Protein AF-T0JZ90-F1 (afdb_monomer)

Solvent-accessible surface area (backbone atoms only — not comparable to full-atom values): 22185 Å² total; per-residue (Å²): 136,89,81,84,86,80,85,80,87,80,92,74,92,71,96,73,75,69,65,62,60,56,54,49,54,54,51,53,45,50,52,33,56,54,50,60,62,50,67,79,92,58,52,64,70,54,51,38,52,45,37,52,52,39,37,52,46,52,27,52,40,77,49,38,74,70,43,61,79,41,43,70,59,51,50,54,36,32,53,48,27,52,78,66,37,88,42,72,65,34,26,37,38,25,30,53,32,47,34,33,46,29,61,55,43,61,44,74,76,45,22,86,79,45,45,68,60,32,54,48,42,29,44,69,48,92,47,60,70,44,22,25,34,21,47,46,28,43,47,41,32,32,76,24,14,42,38,50,73,66,52,43,52,53,49,44,52,54,32,38,51,28,50,64,44,43,16,41,78,34,76,35,62,82,34,47,64,36,32,26,36,32,42,53,34,38,43,33,52,55,55,73,54,93,82,49,68,71,59,47,72,70,32,50,65,42,35,60,57,32,54,72,48,92,39,64,64,30,21,48,33,21,47,48,43,52,45,31,51,60,45,53,38,48,54,45,24,71,75,71,71,52,78,65,84,78,92,67,60,63,69,57,54,42,52,50,53,54,56,71,38,41,90,79,56,92,82,64,53,77,66,51,43,51,48,44,41,56,54,45,49,28,41,40,47,13,65,76,67,78,48,26,41,39,47,33,80,62,50,49,62,63,75,35,94,89,76,70,43,80,78,74,64,97,82,74,81,60,100,74,79,78,60,51,52,46,64,40,64,65,35,68,48,75,40,82,62,38,33,35,46,36,60,37,43,50,57,43,32,40,52,50,51,44,38,72,60,27,46,94,14,37,45,50,29,49,77,67,29,66,60,44,36,54,62,60,52,94,54,54,74,45,75,59,77,82,70,83,68,75,63,85,77,70,78,73,76,83,78,129

Foldseek 3Di:
DDDDDDDDDDDDDDPPPPPPVVVVLLVVLLVLLVVLLDPPPDDLVRLLVSLVSNLQSLLAALNLVSCVVCVVSLLVSLLCCCQPNPDPSSNLSSLLSLLSSLLSYFAQACLVVRQVSLVCQLQPPPDLSNNLSSLLSNLSCCVRHNNDPVSLLVSLLVLLVCLQQCNVNRPQHVPPSNNLSSLLSNLQSVLVDDDCLVSLQSRLVSLLVQCPPPDLSSNLSSLLSVLQSLLVQVVCCVVPVDGRCNVDDLVVSLVSLVVSLDPPPPRDDPVSSVVSCVSSVQSSVCSVPVKAGQFWQQFDQCDDPVPDRDPDPPPDDDVPSSPGDTPGQDDWDDLDQKIWTDIHSSLVSLVVSSCVSNPPNLSNCCVPRPSNVVSNPPTDIDGNPPPPPPPVPPVPPPDD

Secondary structure (DSSP, 8-state):
--------------TTTTHHHHHHHHHHHHHHHHHHH--TT--HHHHHHHHHHHHHHHHHS--HHHHHTTHHHHHHHHHHHHHH-SSHHHHHHHHHHHHHHHHHS--SSSHHHHHHHHHHHHHH-S-HHHHHHHHHHHHHHHHHTT--HHHHHHHHHHHHHHHHTTTGGGT-TT-HHHHHHHHHHHHHHHTTSS--HHHHHHHHHHHHHHTT-S-HHHHHHHHHHHHHHHHHHHHHHHHHS-----SS-HHHHHHHHHHHT-TT-TT--HHHHHHHHHHHHHHHHHHHHT--TTEEEEEEES--TTTT-----TT---TT---EEEEEE--EEEETTEEEE--SHHHHHHHHHHHHHHGGGHHHHHHH-HHHHHHTTT--EEE--------TTSTTSS--

pLDDT: mean 84.97, std 20.46, range [26.47, 98.88]

Structure (mmCIF, N/CA/C/O backbone):
data_AF-T0JZ90-F1
#
_entry.id   AF-T0JZ90-F1
#
loop_
_atom_site.group_PDB
_atom_site.id
_atom_site.type_symbol
_atom_site.label_atom_id
_atom_site.label_alt_id
_atom_site.label_comp_id
_atom_site.label_asym_id
_atom_site.label_entity_id
_atom_site.label_seq_id
_atom_site.pdbx_PDB_ins_code
_atom_site.Cartn_x
_atom_site.Cartn_y
_atom_site.Cartn_z
_atom_site.occupancy
_atom_site.B_iso_or_equiv
_atom_site.auth_seq_id
_atom_site.auth_comp_id
_atom_site.auth_asym_id
_atom_site.auth_atom_id
_atom_site.pdbx_PDB_model_num
ATOM 1 N N . MET A 1 1 ? 6.386 -34.462 6.188 1.00 33.56 1 MET A N 1
ATOM 2 C CA . MET A 1 1 ? 5.376 -35.375 6.754 1.00 33.56 1 MET A CA 1
ATOM 3 C C . MET A 1 1 ? 4.045 -35.011 6.135 1.00 33.56 1 MET A C 1
ATOM 5 O O . MET A 1 1 ? 3.704 -33.839 6.094 1.00 33.56 1 MET A O 1
ATOM 9 N N . THR A 1 2 ? 3.396 -35.997 5.536 1.00 34.88 2 THR A N 1
ATOM 10 C CA . THR A 1 2 ? 2.145 -35.906 4.780 1.00 34.88 2 THR A CA 1
ATOM 11 C C . THR A 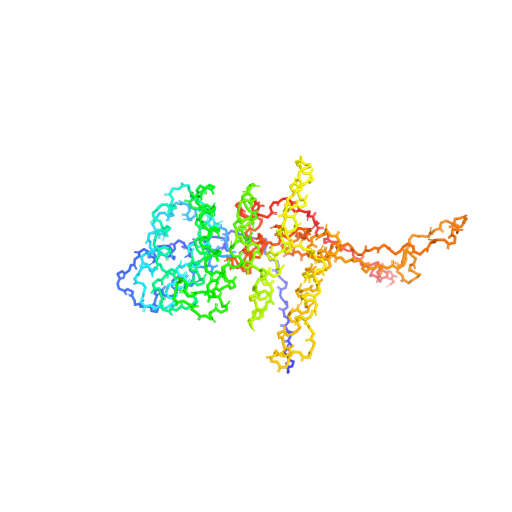1 2 ? 0.960 -35.743 5.726 1.00 34.88 2 THR A C 1
ATOM 13 O O . THR A 1 2 ? 0.783 -36.586 6.602 1.00 34.88 2 THR A O 1
ATOM 16 N N . MET A 1 3 ? 0.140 -34.711 5.535 1.00 28.64 3 MET A N 1
ATOM 17 C CA . MET A 1 3 ? -1.182 -34.617 6.159 1.00 28.64 3 MET A CA 1
ATOM 18 C C . MET A 1 3 ? -2.236 -34.738 5.064 1.00 28.64 3 MET A C 1
ATOM 20 O O . MET A 1 3 ? -2.337 -33.891 4.178 1.00 28.64 3 MET A O 1
ATOM 24 N N . SER A 1 4 ? -2.945 -35.863 5.118 1.00 26.47 4 SER A N 1
ATOM 25 C CA . SER A 1 4 ? -4.076 -36.221 4.273 1.00 26.47 4 SER A CA 1
ATOM 26 C C . SER A 1 4 ? -5.265 -35.305 4.522 1.00 26.47 4 SER A C 1
ATOM 28 O O . SER A 1 4 ? -5.648 -35.057 5.664 1.00 26.47 4 SER A O 1
ATOM 30 N N . THR A 1 5 ? -5.901 -34.897 3.434 1.00 33.22 5 THR A N 1
ATOM 31 C CA . THR A 1 5 ? -7.254 -34.357 3.402 1.00 33.22 5 THR A CA 1
ATOM 32 C C . THR A 1 5 ? -8.247 -35.520 3.366 1.00 33.22 5 THR A C 1
ATOM 34 O O . THR A 1 5 ? -8.276 -36.297 2.414 1.00 33.22 5 THR A O 1
ATOM 37 N N . LEU A 1 6 ? -9.073 -35.654 4.403 1.00 29.42 6 LEU A N 1
ATOM 38 C CA . LEU A 1 6 ? -10.295 -36.453 4.334 1.00 29.42 6 LEU A CA 1
ATOM 39 C C . LEU A 1 6 ? -11.480 -35.494 4.273 1.00 29.42 6 LEU A C 1
ATOM 41 O O . LEU A 1 6 ? -11.918 -34.938 5.274 1.00 29.42 6 LEU A O 1
ATOM 45 N N . SER A 1 7 ? -11.936 -35.297 3.039 1.00 30.53 7 SER A N 1
ATOM 46 C CA . SER A 1 7 ? -13.277 -34.840 2.700 1.00 30.53 7 SER A CA 1
ATOM 47 C C . SER A 1 7 ? -14.259 -35.942 3.085 1.00 30.53 7 SER A C 1
ATOM 49 O O . SER A 1 7 ? -14.097 -37.085 2.654 1.00 30.53 7 SER A O 1
ATOM 51 N N . ASN A 1 8 ? -15.265 -35.600 3.885 1.00 28.91 8 ASN A N 1
ATOM 52 C CA . ASN A 1 8 ? -16.464 -36.409 4.018 1.00 28.91 8 ASN A CA 1
ATOM 53 C C . ASN A 1 8 ? -17.641 -35.520 3.625 1.00 28.91 8 ASN A C 1
ATOM 55 O O . ASN A 1 8 ? -17.954 -34.548 4.310 1.00 28.91 8 ASN A O 1
ATOM 59 N N . GLY A 1 9 ? -18.223 -35.829 2.470 1.00 32.47 9 GLY A N 1
ATOM 60 C CA . GLY A 1 9 ? -19.414 -35.170 1.972 1.00 32.47 9 GLY A CA 1
ATOM 61 C C . GLY A 1 9 ? -20.649 -35.593 2.756 1.00 32.47 9 GLY A C 1
ATOM 62 O O . GLY A 1 9 ? -20.833 -36.768 3.072 1.00 32.47 9 GLY A O 1
ATOM 63 N N . THR A 1 10 ? -21.523 -34.625 2.988 1.00 30.30 10 THR A N 1
ATOM 64 C CA . THR A 1 10 ? -22.957 -34.851 3.133 1.00 30.30 10 THR A CA 1
ATOM 65 C C . THR A 1 10 ? -23.645 -33.891 2.183 1.00 30.30 10 THR A C 1
ATOM 67 O O . THR A 1 10 ? -23.792 -32.707 2.470 1.00 30.30 10 THR A O 1
ATOM 70 N N . ASP A 1 11 ? -23.986 -34.435 1.020 1.00 36.59 11 ASP A N 1
ATOM 71 C CA . ASP A 1 11 ? -25.006 -33.917 0.124 1.00 36.59 11 ASP A CA 1
ATOM 72 C C . ASP A 1 11 ? -26.363 -34.160 0.797 1.00 36.59 11 ASP A C 1
ATOM 74 O O . ASP A 1 11 ? -26.740 -35.298 1.090 1.00 36.59 11 ASP A O 1
ATOM 78 N N . SER A 1 12 ? -27.048 -33.083 1.157 1.00 34.62 12 SER A N 1
ATOM 79 C CA . SER A 1 12 ? -28.444 -33.069 1.585 1.00 34.62 12 SER A CA 1
ATOM 80 C C . SER A 1 12 ? -28.943 -31.659 1.310 1.00 34.62 12 SER A C 1
ATOM 82 O O . SER A 1 12 ? -28.507 -30.713 1.961 1.00 34.62 12 SER A O 1
ATOM 84 N N . GLY A 1 13 ? -29.768 -31.528 0.273 1.00 37.56 13 GLY A N 1
ATOM 85 C CA . GLY A 1 13 ? -30.272 -30.249 -0.204 1.00 37.56 13 GLY A CA 1
ATOM 86 C C . GLY A 1 13 ? -30.970 -29.432 0.879 1.00 37.56 13 GLY A C 1
ATOM 87 O O . GLY A 1 13 ? -31.686 -29.978 1.716 1.00 37.56 13 GLY A O 1
ATOM 88 N N . ASP A 1 14 ? -30.784 -28.118 0.806 1.00 35.12 14 ASP A N 1
ATOM 89 C CA . ASP A 1 14 ? -31.660 -27.151 1.453 1.00 35.12 14 ASP A CA 1
ATOM 90 C C . ASP A 1 14 ? -31.701 -25.870 0.609 1.00 35.12 14 ASP A C 1
ATOM 92 O O . ASP A 1 14 ? -30.795 -25.032 0.626 1.00 35.12 14 ASP A O 1
ATOM 96 N N . GLU A 1 15 ? -32.754 -25.754 -0.197 1.00 40.94 15 GLU A N 1
ATOM 97 C CA . GLU A 1 15 ? -33.203 -24.484 -0.753 1.00 40.94 15 GLU A CA 1
ATOM 98 C C . GLU A 1 15 ? -33.718 -23.626 0.420 1.00 40.94 15 GLU A C 1
ATOM 100 O O . GLU A 1 15 ? -34.866 -23.765 0.832 1.00 40.94 15 GLU A O 1
ATOM 105 N N . GLY A 1 16 ? -32.877 -22.754 0.996 1.00 35.84 16 GLY A N 1
ATOM 106 C CA . GLY A 1 16 ? -33.337 -21.867 2.080 1.00 35.84 16 GLY A CA 1
ATOM 107 C C . GLY A 1 16 ? -32.303 -21.061 2.880 1.00 35.84 16 GLY A C 1
ATOM 108 O O . GLY A 1 16 ? -32.687 -20.118 3.569 1.00 35.84 16 GLY A O 1
ATOM 109 N N . ILE A 1 17 ? -30.999 -21.348 2.790 1.00 42.09 17 ILE A N 1
ATOM 110 C CA . ILE A 1 17 ? -29.974 -20.791 3.707 1.00 42.09 17 ILE A CA 1
ATOM 111 C C . ILE A 1 17 ? -29.169 -19.629 3.087 1.00 42.09 17 ILE A C 1
ATOM 113 O O . ILE A 1 17 ? -27.959 -19.541 3.244 1.00 42.09 17 ILE A O 1
ATOM 117 N N . GLY A 1 18 ? -29.812 -18.729 2.344 1.00 35.94 18 GLY A N 1
ATOM 118 C CA . GLY A 1 18 ? -29.162 -17.477 1.911 1.00 35.94 18 GLY A CA 1
ATOM 119 C C . GLY A 1 18 ? -29.293 -16.363 2.955 1.00 35.94 18 GLY A C 1
ATOM 120 O O . GLY A 1 18 ? -28.351 -15.640 3.244 1.00 35.94 18 GLY A O 1
ATOM 121 N N . GLY A 1 19 ? -30.468 -16.250 3.584 1.00 39.69 19 GLY A N 1
ATOM 122 C CA . GLY A 1 19 ? -30.781 -15.125 4.476 1.00 39.69 19 GLY A CA 1
ATOM 123 C C . GLY A 1 19 ? -30.316 -15.277 5.929 1.00 39.69 19 GLY A C 1
ATOM 124 O O . GLY A 1 19 ? -30.208 -14.279 6.637 1.00 39.69 19 GLY A O 1
ATOM 125 N N . ALA A 1 20 ? -30.049 -16.499 6.401 1.00 42.78 20 ALA A N 1
ATOM 126 C CA . ALA A 1 20 ? -29.734 -16.754 7.811 1.00 42.78 20 ALA A CA 1
ATOM 127 C C . ALA A 1 20 ? -28.257 -16.489 8.160 1.00 42.78 20 ALA A C 1
ATOM 129 O O . ALA A 1 20 ? -27.966 -15.961 9.234 1.00 42.78 20 ALA A O 1
ATOM 130 N N . SER A 1 21 ? -27.326 -16.815 7.256 1.00 56.28 21 SER A N 1
ATOM 131 C CA . SER A 1 21 ? -25.896 -16.520 7.430 1.00 56.28 21 SER A CA 1
ATOM 132 C C . SER A 1 21 ? -25.600 -15.030 7.279 1.00 56.28 21 SER A C 1
ATOM 134 O O . SER A 1 21 ? -24.808 -14.493 8.053 1.00 56.28 21 SER A O 1
ATOM 136 N N . ASP A 1 22 ? -26.285 -14.354 6.351 1.00 55.69 22 ASP A N 1
ATOM 137 C CA . ASP A 1 22 ? -26.110 -12.919 6.107 1.00 55.69 22 ASP A CA 1
ATOM 138 C C . ASP A 1 22 ? -26.614 -12.052 7.258 1.00 55.69 22 ASP A C 1
ATOM 140 O O . ASP A 1 22 ? -25.949 -11.101 7.672 1.00 55.69 22 ASP A O 1
ATOM 144 N N . ALA A 1 23 ? -27.753 -12.423 7.848 1.00 61.56 23 ALA A N 1
ATOM 145 C CA . ALA A 1 23 ? -28.228 -11.789 9.071 1.00 61.56 23 ALA A CA 1
ATOM 146 C C . ALA A 1 23 ? -27.253 -12.010 10.244 1.00 61.56 23 ALA A C 1
ATOM 148 O O . ALA A 1 23 ? -27.091 -11.126 11.082 1.00 61.56 23 ALA A O 1
ATOM 149 N N . SER A 1 24 ? -26.565 -13.158 10.294 1.00 86.50 24 SER A N 1
ATOM 150 C CA . SER A 1 24 ? -25.684 -13.505 11.412 1.00 86.50 24 SER A CA 1
ATOM 151 C C . SER A 1 24 ? -24.396 -12.681 11.442 1.00 86.50 24 SER A C 1
ATOM 153 O O . SER A 1 24 ? -24.039 -12.180 12.508 1.00 86.50 24 SER A O 1
ATOM 155 N N . TRP A 1 25 ? -23.672 -12.535 10.325 1.00 93.88 25 TRP A N 1
ATOM 156 C CA . TRP A 1 25 ? -22.411 -11.776 10.336 1.00 93.88 25 TRP A CA 1
ATOM 157 C C . TRP A 1 25 ? -22.660 -10.272 10.477 1.00 93.88 25 TRP A C 1
ATOM 159 O O . TRP A 1 25 ? -21.897 -9.591 11.160 1.00 93.88 25 TRP A O 1
ATOM 169 N N . ALA A 1 26 ? -23.750 -9.761 9.896 1.00 93.81 26 ALA A N 1
ATOM 170 C CA . ALA A 1 26 ? -24.110 -8.350 9.975 1.00 93.81 26 ALA A CA 1
ATOM 171 C C . ALA A 1 26 ? -24.439 -7.926 11.414 1.00 93.81 26 ALA A C 1
ATOM 173 O O . ALA A 1 26 ? -23.988 -6.872 11.864 1.00 93.81 26 ALA A O 1
ATOM 174 N N . THR A 1 27 ? -25.177 -8.759 12.159 1.00 94.94 27 THR A N 1
ATOM 175 C CA . THR A 1 27 ? -25.420 -8.531 13.591 1.00 94.94 27 THR A CA 1
ATOM 176 C C . THR A 1 27 ? -24.121 -8.598 14.391 1.00 94.94 27 THR A C 1
ATOM 178 O O . THR A 1 27 ? -23.857 -7.694 15.177 1.00 94.94 27 THR A O 1
ATOM 181 N N . LEU A 1 28 ? -23.263 -9.594 14.139 1.00 95.62 28 LEU A N 1
ATOM 182 C CA . LEU A 1 28 ? -21.964 -9.693 14.815 1.00 95.62 28 LEU A CA 1
ATOM 183 C C . LEU A 1 28 ? -21.071 -8.475 14.547 1.00 95.62 28 LEU A C 1
ATOM 185 O O . LEU A 1 28 ? -20.406 -7.997 15.465 1.00 95.62 28 LEU A O 1
ATOM 189 N N . LEU A 1 29 ? -21.064 -7.956 13.316 1.00 96.56 29 LEU A N 1
ATOM 190 C CA . LEU A 1 29 ? -20.332 -6.742 12.960 1.00 96.56 29 LEU A CA 1
ATOM 191 C C . LEU A 1 29 ? -20.866 -5.541 13.740 1.00 96.56 29 LEU A C 1
ATOM 193 O O . LEU A 1 29 ? -20.075 -4.798 14.317 1.00 96.56 29 LEU A O 1
ATOM 197 N N . GLN A 1 30 ? -22.188 -5.387 13.825 1.00 95.75 30 GLN A N 1
ATOM 198 C CA . GLN A 1 30 ? -22.795 -4.320 14.616 1.00 95.75 30 GLN A CA 1
ATOM 199 C C . GLN A 1 30 ? -2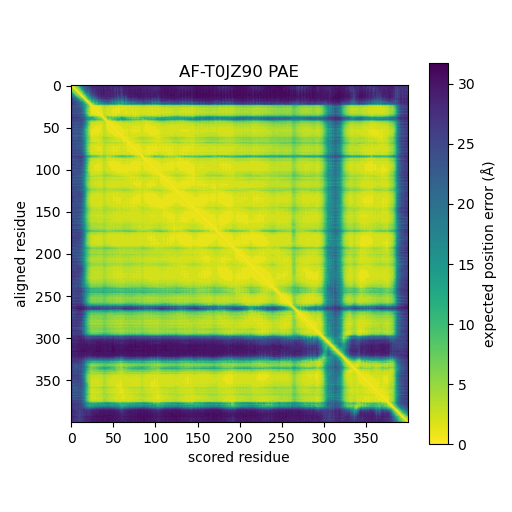2.430 -4.433 16.103 1.00 95.75 30 GLN A C 1
ATOM 201 O O . GLN A 1 30 ? -22.079 -3.427 16.721 1.00 95.75 30 GLN A O 1
ATOM 206 N N . ASP A 1 31 ? -22.431 -5.645 16.663 1.00 95.25 31 ASP A N 1
ATOM 207 C CA . ASP A 1 31 ? -21.995 -5.888 18.041 1.00 95.25 31 ASP A CA 1
ATOM 208 C C . ASP A 1 31 ? -20.522 -5.499 18.235 1.00 95.25 31 ASP A C 1
ATOM 210 O O . ASP A 1 31 ? -20.171 -4.864 19.231 1.00 95.25 31 ASP A O 1
ATOM 214 N N . ARG A 1 32 ? -19.644 -5.828 17.272 1.00 96.38 32 ARG A N 1
ATOM 215 C CA . ARG A 1 32 ? -18.233 -5.403 17.311 1.00 96.38 32 ARG A CA 1
ATOM 216 C C . ARG A 1 32 ? -18.096 -3.883 17.236 1.00 96.38 32 ARG A C 1
ATOM 218 O O . ARG A 1 32 ? -17.283 -3.334 17.972 1.00 96.38 32 ARG A O 1
ATOM 225 N N . ILE A 1 33 ? -18.881 -3.206 16.395 1.00 96.00 33 ILE A N 1
ATOM 226 C CA . ILE A 1 33 ? -18.885 -1.738 16.280 1.00 96.00 33 ILE A CA 1
ATOM 227 C C . ILE A 1 33 ? -19.267 -1.099 17.621 1.00 96.00 33 ILE A C 1
ATOM 229 O O . ILE A 1 33 ? -18.586 -0.181 18.077 1.00 96.00 33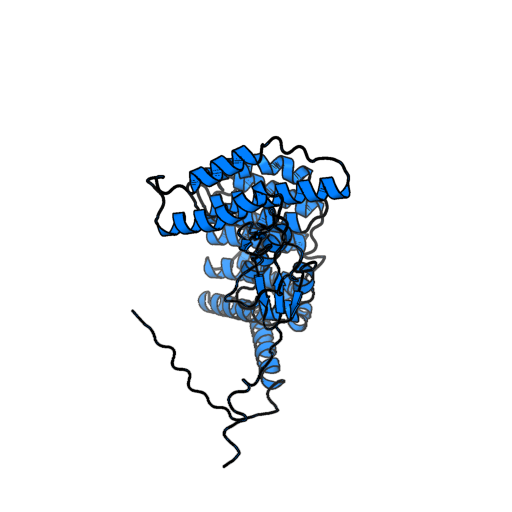 ILE A O 1
ATOM 233 N N . VAL A 1 34 ? -20.304 -1.611 18.289 1.00 94.69 34 VAL A N 1
ATOM 234 C CA . VAL A 1 34 ? -20.720 -1.124 19.616 1.00 94.69 34 VAL A CA 1
ATOM 235 C C . VAL A 1 34 ? -19.623 -1.356 20.658 1.00 94.69 34 VAL A C 1
ATOM 237 O O . VAL A 1 34 ? -19.294 -0.450 21.424 1.00 94.69 34 VAL A O 1
ATOM 240 N N . GLU A 1 35 ? -19.005 -2.538 20.676 1.00 94.19 35 GLU A N 1
ATOM 241 C CA . GLU A 1 35 ? -17.923 -2.834 21.618 1.00 94.19 35 GLU A CA 1
ATOM 242 C C . GLU A 1 35 ? -16.639 -2.032 21.370 1.00 94.19 35 GLU A C 1
ATOM 244 O O . GLU A 1 35 ? -15.941 -1.704 22.329 1.00 94.19 35 GLU A O 1
ATOM 249 N N . LEU A 1 36 ? -16.320 -1.681 20.119 1.00 93.06 36 LEU A N 1
ATOM 250 C CA . LEU A 1 36 ? -15.200 -0.782 19.813 1.00 93.06 36 LEU A CA 1
ATOM 251 C C . LEU A 1 36 ? -15.390 0.594 20.462 1.00 93.06 36 LEU A C 1
ATOM 253 O O . LEU A 1 36 ? -14.422 1.197 20.934 1.00 93.06 36 LEU A O 1
ATOM 257 N N . GLN A 1 37 ? -16.632 1.076 20.513 1.00 89.06 37 GLN A N 1
ATOM 258 C CA . GLN A 1 37 ? -16.982 2.367 21.105 1.00 89.06 37 GLN A CA 1
ATOM 259 C C . GLN A 1 37 ? -16.981 2.318 22.646 1.00 89.06 37 GLN A C 1
ATOM 261 O O . GLN A 1 37 ? -16.626 3.309 23.299 1.00 89.06 37 GLN A O 1
ATOM 266 N N . ASP A 1 38 ? -17.320 1.173 23.253 1.00 85.69 38 ASP A N 1
ATOM 267 C CA . ASP A 1 38 ? -17.370 1.023 24.711 1.00 85.69 38 ASP A CA 1
ATOM 268 C C . ASP A 1 38 ? -16.041 0.551 25.331 1.00 85.69 38 ASP A C 1
ATOM 270 O O . ASP A 1 38 ? -15.761 -0.633 25.528 1.00 85.69 38 ASP A O 1
ATOM 274 N N . ARG A 1 39 ? -15.213 1.515 25.751 1.00 74.75 39 ARG A N 1
ATOM 275 C CA . ARG A 1 39 ? -13.994 1.224 26.532 1.00 74.75 39 ARG A CA 1
ATOM 276 C C . ARG A 1 39 ? -14.264 0.947 28.014 1.00 74.75 39 ARG A C 1
ATOM 278 O O . ARG A 1 39 ? -13.329 0.610 28.746 1.00 74.75 39 ARG A O 1
ATOM 285 N N . LYS A 1 40 ? -15.481 1.163 28.525 1.00 74.50 40 LYS A N 1
ATOM 286 C CA . LYS A 1 40 ? -15.727 1.035 29.965 1.00 74.50 40 LYS A CA 1
ATOM 287 C C . LYS A 1 40 ? -15.678 -0.445 30.332 1.00 74.50 40 LYS A C 1
ATOM 289 O O . LYS A 1 40 ? -16.408 -1.260 29.792 1.00 74.50 40 LYS A O 1
ATOM 294 N N . ARG A 1 41 ? -14.841 -0.778 31.320 1.00 71.06 41 ARG A N 1
ATOM 295 C CA . ARG A 1 41 ? -14.698 -2.135 31.889 1.00 71.06 41 ARG A CA 1
ATOM 296 C C . ARG A 1 41 ? -14.040 -3.173 30.964 1.00 71.06 41 ARG A C 1
ATOM 298 O O . ARG A 1 41 ? -14.047 -4.350 31.313 1.00 71.06 41 ARG A O 1
ATOM 305 N N . THR A 1 42 ? -13.412 -2.767 29.858 1.00 82.25 42 THR A N 1
ATOM 306 C CA . THR A 1 42 ? -12.626 -3.679 29.011 1.00 82.25 42 THR A CA 1
ATOM 307 C C . THR A 1 42 ? -11.143 -3.654 29.387 1.00 82.25 42 THR A C 1
ATOM 309 O O . THR A 1 42 ? -10.548 -2.601 29.632 1.00 82.25 42 THR A O 1
ATOM 312 N N . ASN A 1 43 ? -10.525 -4.834 29.455 1.00 88.81 43 ASN A N 1
ATOM 313 C CA . ASN A 1 43 ? -9.074 -4.972 29.593 1.00 88.81 43 ASN A CA 1
ATOM 314 C C . ASN A 1 43 ? -8.406 -5.031 28.204 1.00 88.81 43 ASN A C 1
ATOM 316 O O . ASN A 1 43 ? -9.093 -5.143 27.188 1.00 88.81 43 ASN A O 1
ATOM 320 N N . THR A 1 44 ? -7.072 -4.963 28.161 1.00 91.25 44 THR A N 1
ATOM 321 C CA . THR A 1 44 ? -6.280 -5.001 26.915 1.00 91.25 44 THR A CA 1
ATOM 322 C C . THR A 1 44 ? -6.629 -6.206 26.043 1.00 91.25 44 THR A C 1
ATOM 324 O O . THR A 1 44 ? -6.954 -6.058 24.871 1.00 91.25 44 THR A O 1
ATOM 327 N N . LYS A 1 45 ? -6.699 -7.405 26.637 1.00 92.19 45 LYS A N 1
ATOM 328 C CA . LYS A 1 45 ? -7.006 -8.638 25.899 1.00 92.19 45 LYS A CA 1
ATOM 329 C C . LYS A 1 45 ? -8.400 -8.630 25.263 1.00 92.19 45 LYS A C 1
ATOM 331 O O . LYS A 1 45 ? -8.570 -9.123 24.149 1.00 92.19 45 LYS A O 1
ATOM 336 N N . GLY A 1 46 ? -9.388 -8.072 25.961 1.00 92.38 46 GLY A N 1
ATOM 337 C CA . GLY A 1 46 ? -10.742 -7.896 25.442 1.00 92.38 46 GLY A CA 1
ATOM 338 C C . GLY A 1 46 ? -10.752 -6.985 24.218 1.00 92.38 46 GLY A C 1
ATOM 339 O O . GLY A 1 46 ? -11.288 -7.372 23.186 1.00 92.38 46 GLY A O 1
ATOM 340 N N . ARG A 1 47 ? -10.069 -5.834 24.294 1.00 92.50 47 ARG A N 1
ATOM 341 C CA . ARG A 1 47 ? -9.960 -4.895 23.165 1.00 92.50 47 ARG A CA 1
ATOM 342 C C . ARG A 1 47 ? -9.253 -5.504 21.959 1.00 92.50 47 ARG A C 1
ATOM 344 O O . ARG A 1 47 ? -9.760 -5.378 20.850 1.00 92.50 47 ARG A O 1
ATOM 351 N N . GLU A 1 48 ? -8.144 -6.214 22.168 1.00 95.44 48 GLU A N 1
ATOM 352 C CA . GLU A 1 48 ? -7.461 -6.956 21.097 1.00 95.44 48 GLU A CA 1
ATOM 353 C C . GLU A 1 48 ? -8.408 -7.943 20.405 1.00 95.44 48 GLU A C 1
ATOM 355 O O . GLU A 1 48 ? -8.460 -7.999 19.180 1.00 95.44 48 GLU A O 1
ATOM 360 N N . THR A 1 49 ? -9.191 -8.695 21.184 1.00 95.62 49 THR A N 1
ATOM 361 C CA . THR A 1 49 ? -10.138 -9.686 20.651 1.00 95.62 49 THR A CA 1
ATOM 362 C C . THR A 1 49 ? -11.242 -9.014 19.831 1.00 95.62 49 THR A C 1
ATOM 364 O O . THR A 1 49 ? -11.574 -9.485 18.742 1.00 95.62 49 THR A O 1
ATOM 367 N N . THR A 1 50 ? -11.779 -7.888 20.310 1.00 96.19 50 THR A N 1
ATOM 368 C CA . THR A 1 50 ? -12.785 -7.102 19.583 1.00 96.19 50 THR A CA 1
ATOM 369 C C . THR A 1 50 ? -12.220 -6.534 18.280 1.00 96.19 50 THR A C 1
ATOM 371 O O . THR A 1 50 ? -12.869 -6.680 17.248 1.00 96.19 50 THR A O 1
ATOM 374 N N . LEU A 1 51 ? -11.005 -5.971 18.291 1.00 97.38 51 LEU A N 1
ATOM 375 C CA . LEU A 1 51 ? -10.329 -5.452 17.094 1.00 97.38 51 LEU A CA 1
ATOM 376 C C . LEU A 1 51 ? -10.045 -6.555 16.063 1.00 97.38 51 LEU A C 1
ATOM 378 O O . LEU A 1 51 ? -10.346 -6.388 14.886 1.00 97.38 51 LEU A O 1
ATOM 382 N N . MET A 1 52 ? -9.522 -7.705 16.499 1.00 97.69 52 MET A N 1
ATOM 383 C CA . MET A 1 52 ? -9.284 -8.864 15.628 1.00 97.69 52 MET A CA 1
ATOM 384 C C . MET A 1 52 ? -10.578 -9.360 14.980 1.00 97.69 52 MET A C 1
ATOM 386 O O . MET A 1 52 ? -10.607 -9.630 13.780 1.00 97.69 52 MET A O 1
ATOM 390 N N . SER A 1 53 ? -11.653 -9.466 15.766 1.00 97.88 53 SER A N 1
ATOM 391 C CA . SER A 1 53 ? -12.953 -9.915 15.269 1.00 97.88 53 SER A CA 1
ATOM 392 C C . SER A 1 53 ? -13.599 -8.895 14.335 1.00 97.88 53 SER A C 1
ATOM 394 O O . SER A 1 53 ? -14.189 -9.302 13.339 1.00 97.88 53 SER A O 1
ATOM 396 N N . TYR A 1 54 ? -13.495 -7.597 14.634 1.00 98.44 54 TYR A N 1
ATOM 397 C CA . TYR A 1 54 ? -13.960 -6.531 13.747 1.00 98.44 54 TYR A CA 1
ATOM 398 C C . TYR A 1 54 ? -13.222 -6.589 12.410 1.00 98.44 54 TYR A C 1
ATOM 400 O O . TYR A 1 54 ? -13.857 -6.719 11.367 1.00 98.44 54 TYR A O 1
ATOM 408 N N . LEU A 1 55 ? -11.886 -6.594 12.448 1.00 98.56 55 LEU A N 1
ATOM 409 C CA . LEU A 1 55 ? -11.054 -6.665 11.251 1.00 98.56 55 LEU A CA 1
ATOM 410 C C . LEU A 1 55 ? -11.394 -7.891 10.404 1.00 98.56 55 LEU A C 1
ATOM 412 O O . LEU A 1 55 ? -11.516 -7.784 9.190 1.00 98.56 55 LEU A O 1
ATOM 416 N N . HIS A 1 56 ? -11.558 -9.056 11.034 1.00 98.19 56 HIS A N 1
ATOM 417 C CA . HIS A 1 56 ? -11.927 -10.275 10.324 1.00 98.19 56 HIS A CA 1
ATOM 418 C C . HIS A 1 56 ? -13.274 -10.130 9.603 1.00 98.19 56 HIS A C 1
ATOM 420 O O . HIS A 1 56 ? -13.364 -10.447 8.421 1.00 98.19 56 HIS A O 1
ATOM 426 N N . LEU A 1 57 ? -14.302 -9.609 10.277 1.00 98.00 57 LEU A N 1
ATOM 427 C CA . LEU A 1 57 ? -15.618 -9.413 9.665 1.00 98.00 57 LEU A CA 1
ATOM 428 C C . LEU A 1 57 ? -15.552 -8.437 8.484 1.00 98.00 57 LEU A C 1
ATOM 430 O O . LEU A 1 57 ? -16.055 -8.763 7.415 1.00 98.00 57 LEU A O 1
ATOM 434 N N . VAL A 1 58 ? -14.879 -7.293 8.650 1.00 97.88 58 VAL A N 1
ATOM 435 C CA . VAL A 1 58 ? -14.759 -6.269 7.597 1.00 97.88 58 VAL A CA 1
ATOM 436 C C . VAL A 1 58 ? -13.909 -6.737 6.417 1.00 97.88 58 VAL A C 1
ATOM 438 O O . VAL A 1 58 ? -14.170 -6.323 5.300 1.00 97.88 58 VAL A O 1
ATOM 441 N N . LYS A 1 59 ? -12.911 -7.606 6.629 1.00 97.50 59 LYS A N 1
ATOM 442 C CA . LYS A 1 59 ? -12.103 -8.162 5.531 1.00 97.50 59 LYS A CA 1
ATOM 443 C C . LYS A 1 59 ? -12.857 -9.184 4.686 1.00 97.50 59 LYS A C 1
ATOM 445 O O . LYS A 1 59 ? -12.529 -9.335 3.516 1.00 97.50 59 LYS A O 1
ATOM 450 N N . HIS A 1 60 ? -13.764 -9.954 5.292 1.00 96.69 60 HIS A N 1
ATOM 451 C CA . HIS A 1 60 ? -14.383 -11.128 4.665 1.00 96.69 60 HIS A CA 1
ATOM 452 C C . HIS A 1 60 ? -15.829 -10.915 4.210 1.00 96.69 60 HIS A C 1
ATOM 454 O O . HIS A 1 60 ? -16.330 -11.729 3.431 1.00 96.69 60 HIS A O 1
ATOM 460 N N . HIS A 1 61 ? -16.476 -9.843 4.664 1.00 96.25 61 HIS A N 1
ATOM 461 C CA . HIS A 1 61 ? -17.847 -9.494 4.317 1.00 96.25 61 HIS A CA 1
ATOM 462 C C . HIS A 1 61 ? -17.945 -8.018 3.944 1.00 96.25 61 HIS A C 1
ATOM 464 O O . HIS A 1 61 ? -17.423 -7.152 4.650 1.00 96.25 61 HIS A O 1
ATOM 470 N N . TYR A 1 62 ? -18.696 -7.713 2.884 1.00 96.19 62 TYR A N 1
ATOM 471 C CA . TYR A 1 62 ? -18.963 -6.330 2.518 1.00 96.19 62 TYR A CA 1
ATOM 472 C C . TYR A 1 62 ? -20.005 -5.696 3.459 1.00 96.19 62 TYR A C 1
ATOM 474 O O . TYR A 1 62 ? -21.216 -5.742 3.241 1.00 96.19 62 TYR A O 1
ATOM 482 N N . GLY A 1 63 ? -19.512 -5.076 4.532 1.00 94.94 63 GLY A N 1
ATOM 483 C CA . GLY A 1 63 ? -20.302 -4.395 5.564 1.00 94.94 63 GLY A CA 1
ATOM 484 C C . GLY A 1 63 ? -20.639 -2.929 5.273 1.00 94.94 63 GLY A C 1
ATOM 485 O O . GLY A 1 63 ? -20.803 -2.162 6.221 1.00 94.94 63 GLY A O 1
ATOM 486 N N . GLY A 1 64 ? -20.714 -2.512 4.001 1.00 95.25 64 GLY A N 1
ATOM 487 C CA . GLY A 1 64 ? -20.808 -1.096 3.612 1.00 95.25 64 GLY A CA 1
ATOM 488 C C . GLY A 1 64 ? -21.916 -0.320 4.335 1.00 95.25 64 GLY A C 1
ATOM 489 O O . GLY A 1 64 ? -21.660 0.749 4.873 1.00 95.25 64 GLY A O 1
ATOM 490 N N . ARG A 1 65 ? -23.122 -0.897 4.452 1.00 93.50 65 ARG A N 1
ATOM 491 C CA . ARG A 1 65 ? -24.266 -0.255 5.137 1.00 93.50 65 ARG A CA 1
ATOM 492 C C . ARG A 1 65 ? -24.060 -0.091 6.644 1.00 93.50 65 ARG A C 1
ATOM 494 O O . ARG A 1 65 ? -24.480 0.911 7.214 1.00 93.50 65 ARG A O 1
ATOM 501 N N . GLN A 1 66 ? -23.480 -1.098 7.292 1.00 94.31 66 GLN A N 1
ATOM 502 C CA . GLN A 1 66 ? -23.233 -1.104 8.734 1.00 94.31 66 GLN A CA 1
ATOM 503 C C . GLN A 1 66 ? -22.129 -0.107 9.093 1.00 94.31 66 GLN A C 1
ATOM 505 O O . GLN A 1 66 ? -22.237 0.601 10.090 1.00 94.31 66 GLN A O 1
ATOM 510 N N . ILE A 1 67 ? -21.088 -0.030 8.260 1.00 96.50 67 ILE A N 1
ATOM 511 C CA . ILE A 1 67 ? -19.949 0.864 8.470 1.00 96.50 67 ILE A CA 1
ATOM 512 C C . ILE A 1 67 ? -20.321 2.308 8.144 1.00 96.50 67 ILE A C 1
ATOM 514 O O . ILE A 1 67 ? -20.062 3.182 8.965 1.00 96.50 67 ILE A O 1
ATOM 518 N N . SER A 1 68 ? -20.969 2.578 7.006 1.00 95.44 68 SER A N 1
ATOM 519 C CA . SER A 1 68 ? -21.263 3.950 6.568 1.00 95.44 68 SER A CA 1
ATOM 520 C C . SER A 1 68 ? -22.104 4.725 7.588 1.00 95.44 68 SER A C 1
ATOM 522 O O . SER A 1 68 ? -21.894 5.916 7.797 1.00 95.44 68 SER A O 1
ATOM 524 N N . GLY A 1 69 ? -23.039 4.047 8.264 1.00 92.94 69 GLY A N 1
ATOM 525 C CA . GLY A 1 69 ? -23.887 4.648 9.297 1.00 92.94 69 GLY A CA 1
ATOM 526 C C . GLY A 1 69 ? -23.181 4.938 10.626 1.00 92.94 69 GLY A C 1
ATOM 527 O O . GLY A 1 69 ? -23.771 5.588 11.485 1.00 92.94 69 GLY A O 1
ATOM 528 N N . SER A 1 70 ? -21.958 4.445 10.830 1.00 95.19 70 SER A N 1
ATOM 529 C CA . SER A 1 70 ? -21.188 4.617 12.072 1.00 95.19 70 SER A CA 1
ATOM 530 C C . SER A 1 70 ? -19.712 4.935 11.815 1.00 95.19 70 SER A C 1
ATOM 532 O O . SER A 1 70 ? -18.864 4.693 12.675 1.00 95.19 70 SER A O 1
ATOM 534 N N . ILE A 1 71 ? -19.377 5.429 10.619 1.00 96.62 71 ILE A N 1
ATOM 535 C CA . ILE A 1 71 ? -17.986 5.580 10.178 1.00 96.62 71 ILE A CA 1
ATOM 536 C C . ILE A 1 71 ? -17.206 6.526 11.092 1.00 96.62 71 ILE A C 1
ATOM 538 O O . ILE A 1 71 ? -16.097 6.197 11.506 1.00 96.62 71 ILE A O 1
ATOM 542 N N . ASN A 1 72 ? -17.808 7.648 11.488 1.00 96.50 72 ASN A N 1
ATOM 543 C CA . ASN A 1 72 ? -17.174 8.628 12.367 1.00 96.50 72 ASN A CA 1
ATOM 544 C C . ASN A 1 72 ? -16.882 8.032 13.750 1.00 96.50 72 ASN A C 1
ATOM 546 O O . ASN A 1 72 ? -15.796 8.213 14.300 1.00 96.50 72 ASN A O 1
ATOM 550 N N . GLU A 1 73 ? -17.826 7.278 14.313 1.00 96.38 73 GLU A N 1
ATOM 551 C CA . GLU A 1 73 ? -17.682 6.627 15.613 1.00 96.38 73 GLU A CA 1
ATOM 552 C C . GLU A 1 73 ? -16.645 5.500 15.574 1.00 96.38 73 GLU A C 1
ATOM 554 O O . GLU A 1 73 ? -15.838 5.372 16.499 1.00 96.38 73 GLU A O 1
ATOM 559 N N . ILE A 1 74 ? -16.638 4.703 14.499 1.00 97.88 74 ILE A N 1
ATOM 560 C CA . ILE A 1 74 ? -15.649 3.645 14.264 1.00 97.88 74 ILE A CA 1
ATOM 561 C C . ILE A 1 74 ? -14.255 4.262 14.163 1.00 97.88 74 ILE A C 1
ATOM 563 O O . ILE A 1 74 ? -13.363 3.881 14.919 1.00 97.88 74 ILE A O 1
ATOM 567 N N . VAL A 1 75 ? -14.068 5.239 13.274 1.00 98.12 75 VAL A N 1
ATOM 568 C CA . VAL A 1 75 ? -12.773 5.890 13.042 1.00 98.12 75 VAL A CA 1
ATOM 569 C C . VAL A 1 75 ? -12.288 6.569 14.318 1.00 98.12 75 VAL A C 1
ATOM 571 O O . VAL A 1 75 ? -11.151 6.347 14.728 1.00 98.12 75 VAL A O 1
ATOM 574 N N . SER A 1 76 ? -13.156 7.285 15.038 1.00 97.19 76 SER A N 1
ATOM 575 C CA . SER A 1 76 ? -12.810 7.882 16.334 1.00 97.19 76 SER A CA 1
ATOM 576 C C . SER A 1 76 ? -12.335 6.837 17.357 1.00 97.19 76 SER A C 1
ATOM 578 O O . SER A 1 76 ? -11.326 7.038 18.046 1.00 97.19 76 SER A O 1
ATOM 580 N N . ALA A 1 77 ? -13.014 5.686 17.443 1.00 96.44 77 ALA A N 1
ATOM 581 C CA . ALA A 1 77 ? -12.618 4.593 18.327 1.00 96.44 77 ALA A CA 1
ATOM 582 C C . ALA A 1 77 ? -11.265 3.980 17.924 1.00 96.44 77 ALA A C 1
ATOM 584 O O . ALA A 1 77 ? -10.413 3.753 18.790 1.00 96.44 77 ALA A O 1
ATOM 585 N N . LEU A 1 78 ? -11.035 3.753 16.628 1.00 98.12 78 LEU A N 1
ATOM 586 C CA . LEU A 1 78 ? -9.771 3.233 16.100 1.00 98.12 78 LEU A CA 1
ATOM 587 C C . LEU A 1 78 ? -8.617 4.212 16.348 1.00 98.12 78 LEU A C 1
ATOM 589 O O . LEU A 1 78 ? -7.611 3.815 16.935 1.00 98.12 78 LEU A O 1
ATOM 593 N N . MET A 1 79 ? -8.786 5.501 16.035 1.00 98.00 79 MET A N 1
ATOM 594 C CA . MET A 1 79 ? -7.769 6.538 16.266 1.00 98.00 79 MET A CA 1
ATOM 595 C C . MET A 1 79 ? -7.391 6.670 17.742 1.00 98.00 79 MET A C 1
ATOM 597 O O . MET A 1 79 ? -6.230 6.897 18.086 1.00 98.00 79 MET A O 1
ATOM 601 N N . LYS A 1 80 ? -8.344 6.452 18.653 1.00 95.50 80 LYS A N 1
ATOM 602 C CA . LYS A 1 80 ? -8.066 6.415 20.092 1.00 95.50 80 LYS A CA 1
ATOM 603 C C . LYS A 1 80 ? -7.175 5.235 20.491 1.00 95.50 80 LYS A C 1
ATOM 605 O O . LYS A 1 80 ? -6.321 5.400 21.367 1.00 95.50 80 LYS A O 1
ATOM 610 N N . ASN A 1 81 ? -7.368 4.065 19.882 1.00 94.31 81 ASN A N 1
ATOM 611 C CA . ASN A 1 81 ? -6.520 2.892 20.110 1.00 94.31 81 ASN A CA 1
ATOM 612 C C . ASN A 1 81 ? -5.157 3.019 19.411 1.00 94.31 81 ASN A C 1
ATOM 614 O O . ASN A 1 81 ? -4.170 2.544 19.956 1.00 94.31 81 ASN A O 1
ATOM 618 N N . ILE A 1 82 ? -5.071 3.723 18.281 1.00 97.06 82 ILE A N 1
ATOM 619 C CA . ILE A 1 82 ? -3.794 4.059 17.630 1.00 97.06 82 ILE A CA 1
ATOM 620 C C . ILE A 1 82 ? -2.969 4.976 18.543 1.00 97.06 82 ILE A C 1
ATOM 622 O O . ILE A 1 82 ? -1.842 4.648 18.900 1.00 97.06 82 ILE A O 1
ATOM 626 N N . ARG A 1 83 ? -3.571 6.066 19.036 1.00 94.94 83 ARG A N 1
ATOM 627 C CA . ARG A 1 83 ? -2.896 7.047 19.903 1.00 94.94 83 ARG A CA 1
ATOM 628 C C . ARG A 1 83 ? -2.513 6.502 21.282 1.00 94.94 83 ARG A C 1
ATOM 630 O O . ARG A 1 83 ? -1.533 6.941 21.872 1.00 94.94 83 ARG A O 1
ATOM 637 N N . SER A 1 84 ? -3.353 5.646 21.866 1.00 89.00 84 SER A N 1
ATOM 638 C CA . SER A 1 84 ? -3.268 5.281 23.293 1.00 89.00 84 SER A CA 1
ATOM 639 C C . SER A 1 84 ? -3.578 3.806 23.576 1.00 89.00 84 SER A C 1
ATOM 641 O O . SER A 1 84 ? -4.137 3.464 24.625 1.00 89.00 84 SER A O 1
ATOM 643 N N . GLY A 1 85 ? -3.281 2.931 22.615 1.00 86.00 85 GLY A N 1
ATOM 644 C CA . GLY A 1 85 ? -3.455 1.484 22.729 1.00 86.00 85 GLY A CA 1
ATOM 645 C C . GLY A 1 85 ? -2.539 0.879 23.788 1.00 86.00 85 GLY A C 1
ATOM 646 O O . GLY A 1 85 ? -1.387 1.284 23.937 1.00 86.00 85 GLY A O 1
ATOM 647 N N . GLY A 1 86 ? -3.060 -0.096 24.537 1.00 84.94 86 GLY A N 1
ATOM 648 C CA . GLY A 1 86 ? -2.346 -0.705 25.667 1.00 84.94 86 GLY A CA 1
ATOM 649 C C . GLY A 1 86 ? -1.286 -1.746 25.287 1.00 84.94 86 GLY A C 1
ATOM 650 O O . GLY A 1 86 ? -0.592 -2.242 26.172 1.00 84.94 86 GLY A O 1
ATOM 651 N N . SER A 1 87 ? -1.189 -2.113 24.008 1.00 94.38 87 SER A N 1
ATOM 652 C CA . SER A 1 87 ? -0.232 -3.084 23.469 1.00 94.38 87 SER A CA 1
ATOM 653 C C . SER A 1 87 ? 0.057 -2.793 21.992 1.00 94.38 87 SER A C 1
ATOM 655 O O . SER A 1 87 ? -0.763 -2.172 21.311 1.00 94.38 87 SER A O 1
ATOM 657 N N . THR A 1 88 ? 1.187 -3.293 21.481 1.00 96.50 88 THR A N 1
ATOM 658 C CA . THR A 1 88 ? 1.518 -3.286 20.043 1.00 96.50 88 THR A CA 1
ATOM 659 C C . THR A 1 88 ? 0.399 -3.922 19.213 1.00 96.50 88 THR A C 1
ATOM 661 O O . THR A 1 88 ? -0.014 -3.391 18.187 1.00 96.50 88 THR A O 1
ATOM 664 N N . VAL A 1 89 ? -0.177 -5.023 19.709 1.00 96.62 89 VAL A N 1
ATOM 665 C CA . VAL A 1 89 ? -1.288 -5.731 19.059 1.00 96.62 89 VAL A CA 1
ATOM 666 C C . VAL A 1 89 ? -2.511 -4.820 18.909 1.00 96.62 89 VAL A C 1
ATOM 668 O O . VAL A 1 89 ? -3.080 -4.753 17.822 1.00 96.62 89 VAL A O 1
ATOM 671 N N . GLU A 1 90 ? -2.908 -4.078 19.951 1.00 95.69 90 GLU A N 1
ATOM 672 C CA . GLU A 1 90 ? -4.013 -3.114 19.833 1.00 95.69 90 GLU A CA 1
ATOM 673 C C . GLU A 1 90 ? -3.745 -2.078 18.730 1.00 95.69 90 GLU A C 1
ATOM 675 O O . GLU A 1 90 ? -4.646 -1.795 17.938 1.00 95.69 90 GLU A O 1
ATOM 680 N N . ARG A 1 91 ? -2.521 -1.543 18.641 1.00 97.44 91 ARG A N 1
ATOM 681 C CA . ARG A 1 91 ? -2.157 -0.532 17.634 1.00 97.44 91 ARG A CA 1
ATOM 682 C C . ARG A 1 91 ? -2.172 -1.102 16.215 1.00 97.44 91 ARG A C 1
ATOM 684 O O . ARG A 1 91 ? -2.896 -0.571 15.374 1.00 97.44 91 ARG A O 1
ATOM 691 N N . ILE A 1 92 ? -1.504 -2.235 15.974 1.00 98.44 92 ILE A N 1
ATOM 692 C CA . ILE A 1 92 ? -1.474 -2.905 14.659 1.00 98.44 92 ILE A CA 1
ATOM 693 C C . ILE A 1 92 ? -2.889 -3.231 14.174 1.00 98.44 92 ILE A C 1
ATOM 695 O O . ILE A 1 92 ? -3.246 -2.929 13.034 1.00 98.44 92 ILE A O 1
ATOM 699 N N . TYR A 1 93 ? -3.722 -3.843 15.022 1.00 98.38 93 TYR A N 1
ATOM 700 C CA . TYR A 1 93 ? -5.077 -4.205 14.606 1.00 98.38 93 TYR A CA 1
ATOM 701 C C . TYR A 1 93 ? -5.980 -2.987 14.433 1.00 98.38 93 TYR A C 1
ATOM 703 O O . TYR A 1 93 ? -6.897 -3.051 13.619 1.00 98.38 93 TYR A O 1
ATOM 711 N N . SER A 1 94 ? -5.722 -1.877 15.127 1.00 98.50 94 SER A N 1
ATOM 712 C CA . SER A 1 94 ? -6.450 -0.624 14.897 1.00 98.50 94 SER A CA 1
ATOM 713 C C . SER A 1 94 ? -6.087 0.007 13.554 1.00 98.50 94 SER A C 1
ATOM 715 O O . SER A 1 94 ? -6.992 0.376 12.811 1.00 98.50 94 SER A O 1
ATOM 717 N N . LEU A 1 95 ? -4.797 0.046 13.202 1.00 98.81 95 LEU A N 1
ATOM 718 C CA . LEU A 1 95 ? -4.310 0.533 11.904 1.00 98.81 95 LEU A CA 1
ATOM 719 C C . LEU A 1 95 ? -4.864 -0.309 10.746 1.00 98.81 95 LEU A C 1
ATOM 721 O O . LEU A 1 95 ? -5.474 0.224 9.823 1.00 98.81 95 LEU A O 1
ATOM 725 N N . LYS A 1 96 ? -4.771 -1.641 10.842 1.00 98.81 96 LYS A N 1
ATOM 726 C CA . LYS A 1 96 ? -5.331 -2.557 9.831 1.00 98.81 96 LYS A CA 1
ATOM 727 C C . LYS A 1 96 ? -6.860 -2.478 9.745 1.00 98.81 96 LYS A C 1
ATOM 729 O O . LYS A 1 96 ? -7.425 -2.623 8.664 1.00 98.81 96 LYS A O 1
ATOM 734 N N . SER A 1 97 ? -7.537 -2.239 10.871 1.00 98.75 97 SER A N 1
ATOM 735 C CA . SER A 1 97 ? -8.989 -2.001 10.896 1.00 98.75 97 SER A CA 1
ATOM 736 C C . SER A 1 97 ? -9.358 -0.694 10.219 1.00 98.75 97 SER A C 1
ATOM 738 O O . SER A 1 97 ? -10.352 -0.668 9.501 1.00 98.75 97 SER A O 1
ATOM 740 N N . LEU A 1 98 ? -8.565 0.363 10.399 1.00 98.88 98 LEU A N 1
ATOM 741 C CA . LEU A 1 98 ? -8.784 1.645 9.737 1.00 98.88 98 LEU A CA 1
ATOM 742 C C . LEU A 1 98 ? -8.656 1.492 8.219 1.00 98.88 98 LEU A C 1
ATOM 744 O O . LEU A 1 98 ? -9.578 1.872 7.503 1.00 98.88 98 LEU A O 1
ATOM 748 N N . GLN A 1 99 ? -7.594 0.827 7.752 1.00 98.75 99 GLN A N 1
ATOM 749 C CA . GLN A 1 99 ? -7.383 0.515 6.332 1.00 98.75 99 GLN A CA 1
ATOM 750 C C . GLN A 1 99 ? -8.594 -0.210 5.720 1.00 98.75 99 GLN A C 1
ATOM 752 O O . GLN A 1 99 ? -9.170 0.239 4.732 1.00 98.75 99 GLN A O 1
ATOM 757 N N . ALA A 1 100 ? -9.031 -1.316 6.336 1.00 98.62 100 ALA A N 1
ATOM 758 C CA . ALA A 1 100 ? -10.164 -2.093 5.834 1.00 98.62 100 ALA A CA 1
ATOM 759 C C . ALA A 1 100 ? -11.499 -1.326 5.919 1.00 98.62 100 ALA A C 1
ATOM 761 O O . ALA A 1 100 ? -12.372 -1.519 5.075 1.00 98.62 100 ALA A O 1
ATOM 762 N N . THR A 1 101 ? -11.659 -0.450 6.917 1.00 98.62 101 THR A N 1
ATOM 763 C CA . THR A 1 101 ? -12.853 0.397 7.083 1.00 98.62 101 THR A CA 1
ATOM 764 C C . THR A 1 101 ? -12.956 1.415 5.952 1.00 98.62 101 THR A C 1
ATOM 766 O O . THR A 1 101 ? -13.999 1.475 5.306 1.00 98.62 101 THR A O 1
ATOM 769 N N . LEU A 1 102 ? -11.876 2.151 5.673 1.00 98.50 102 LEU A N 1
ATOM 770 C CA . LEU A 1 102 ? -11.831 3.161 4.612 1.00 98.50 102 LEU A CA 1
ATOM 771 C C . LEU A 1 102 ? -11.991 2.535 3.222 1.00 98.50 102 LEU A C 1
ATOM 773 O O . LEU A 1 102 ? -12.745 3.049 2.408 1.00 98.50 102 LEU A O 1
ATOM 777 N N . LEU A 1 103 ? -11.400 1.361 2.977 1.00 97.44 103 LEU A N 1
ATOM 778 C CA . LEU A 1 103 ? -11.602 0.638 1.715 1.00 97.44 103 LEU A CA 1
ATOM 779 C C . LEU A 1 103 ? -13.028 0.062 1.568 1.00 97.44 103 LEU A C 1
ATOM 781 O O . LEU A 1 103 ? -13.479 -0.240 0.464 1.00 97.44 103 LEU A O 1
ATOM 785 N N . THR A 1 104 ? -13.751 -0.137 2.675 1.00 97.31 104 THR A N 1
ATOM 786 C CA . THR A 1 104 ? -15.143 -0.627 2.655 1.00 97.31 104 THR A CA 1
ATOM 787 C C . THR A 1 104 ? -16.161 0.498 2.519 1.00 97.31 104 THR A C 1
ATOM 789 O O . THR A 1 104 ? -17.207 0.313 1.897 1.00 97.31 104 THR A O 1
ATOM 792 N N . SER A 1 105 ? -15.870 1.647 3.119 1.00 97.44 105 SER A N 1
ATOM 793 C CA . SER A 1 105 ? -16.693 2.846 3.063 1.00 97.44 105 SER A CA 1
ATOM 794 C C . SER A 1 105 ? -15.763 4.059 3.032 1.00 97.44 105 SER A C 1
ATOM 796 O O . SER A 1 105 ? -15.433 4.573 4.105 1.00 97.44 105 SER A O 1
ATOM 798 N N . PRO A 1 106 ? -15.342 4.509 1.837 1.00 97.50 106 PRO A N 1
ATOM 799 C CA . PRO A 1 106 ? -14.542 5.717 1.698 1.00 97.50 106 PRO A CA 1
ATOM 800 C C . PRO A 1 106 ? -15.249 6.938 2.285 1.00 97.50 106 PRO A C 1
ATOM 802 O O . PRO A 1 106 ? -16.476 6.964 2.441 1.00 97.50 106 PRO A O 1
ATOM 805 N N . SER A 1 107 ? -14.463 7.950 2.619 1.00 96.88 107 SER A N 1
ATOM 806 C CA . SER A 1 107 ? -14.940 9.236 3.116 1.00 96.88 107 SER A CA 1
ATOM 807 C C . SER A 1 107 ? -14.183 10.357 2.427 1.00 96.88 107 SER A C 1
ATOM 809 O O . SER A 1 107 ? -13.019 10.181 2.112 1.00 96.88 107 SER A O 1
ATOM 811 N N . GLU A 1 108 ? -14.817 11.514 2.271 1.00 96.25 108 GLU A N 1
ATOM 812 C CA . GLU A 1 108 ? -14.215 12.709 1.658 1.00 96.25 108 GLU A CA 1
ATOM 813 C C . GLU A 1 108 ? -13.738 13.740 2.694 1.00 96.25 108 GLU A C 1
ATOM 815 O O . GLU A 1 108 ? -13.308 14.831 2.342 1.00 96.25 108 GLU A O 1
ATOM 820 N N . VAL A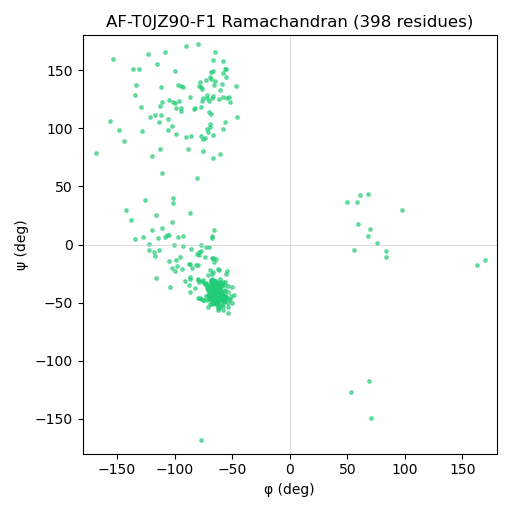 1 109 ? -13.914 13.460 3.991 1.00 97.25 109 VAL A N 1
ATOM 821 C CA . VAL A 1 109 ? -13.794 14.482 5.052 1.00 97.25 109 VAL A CA 1
ATOM 822 C C . VAL A 1 109 ? -12.971 14.043 6.258 1.00 97.25 109 VAL A C 1
ATOM 824 O O . VAL A 1 109 ? -12.943 14.746 7.261 1.00 97.25 109 VAL A O 1
ATOM 827 N N . LEU A 1 110 ? -12.362 12.856 6.218 1.00 98.12 110 LEU A N 1
ATOM 828 C CA . LEU A 1 110 ? -11.659 12.298 7.378 1.00 98.12 110 LEU A CA 1
ATOM 829 C C . LEU A 1 110 ? -10.148 12.522 7.336 1.00 98.12 110 LEU A C 1
ATOM 831 O O . LEU A 1 110 ? -9.512 12.391 8.379 1.00 98.12 110 LEU A O 1
ATOM 835 N N . PHE A 1 111 ? -9.583 12.831 6.168 1.00 98.56 111 PHE A N 1
ATOM 836 C CA . PHE A 1 111 ? -8.144 12.913 5.941 1.00 98.56 111 PHE A CA 1
ATOM 837 C C . PHE A 1 111 ? -7.453 13.854 6.936 1.00 98.56 111 PHE A C 1
ATOM 839 O O . PHE A 1 11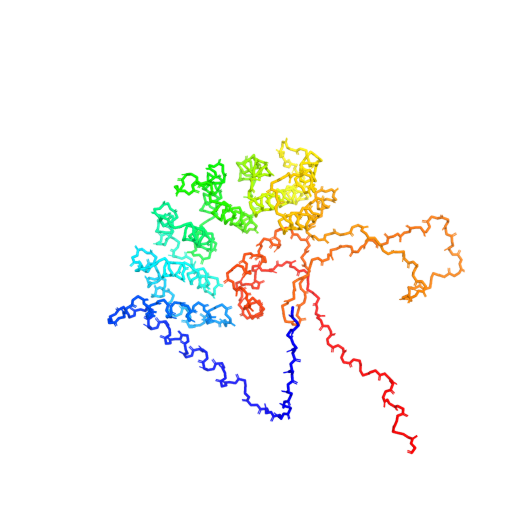1 ? -6.638 13.388 7.735 1.00 98.56 111 PHE A O 1
ATOM 846 N N . ASP A 1 112 ? -7.861 15.125 6.972 1.00 98.06 112 ASP A N 1
ATOM 847 C CA . ASP A 1 112 ? -7.268 16.155 7.841 1.00 98.06 112 ASP A CA 1
ATOM 848 C C . ASP A 1 112 ? -7.325 15.789 9.336 1.00 98.06 112 ASP A C 1
ATOM 850 O O . ASP A 1 112 ? -6.432 16.133 10.114 1.00 98.06 112 ASP A O 1
ATOM 854 N N . ASP A 1 113 ? -8.363 15.055 9.747 1.00 97.56 113 ASP A N 1
ATOM 855 C CA . ASP A 1 113 ? -8.578 14.661 11.141 1.00 97.56 113 ASP A CA 1
ATOM 856 C C . ASP A 1 113 ? -7.697 13.477 11.569 1.00 97.56 113 ASP A C 1
ATOM 858 O O . ASP A 1 113 ? -7.327 13.364 12.747 1.00 97.56 113 ASP A O 1
ATOM 862 N N . ILE A 1 114 ? -7.391 12.555 10.648 1.00 98.38 114 ILE A N 1
ATOM 863 C CA . ILE A 1 114 ? -6.706 11.297 10.977 1.00 98.38 114 ILE A CA 1
ATOM 864 C C . ILE A 1 114 ? -5.234 11.290 10.576 1.00 98.38 114 ILE A C 1
ATOM 866 O O . ILE A 1 114 ? -4.426 10.736 11.327 1.00 98.38 114 ILE A O 1
ATOM 870 N N . TYR A 1 115 ? -4.873 11.911 9.451 1.00 98.62 115 TYR A N 1
ATOM 871 C CA . TYR A 1 115 ? -3.543 11.804 8.849 1.00 98.62 115 TYR A CA 1
ATOM 872 C C . TYR A 1 115 ? -2.412 12.272 9.780 1.00 98.62 115 TYR A C 1
ATOM 874 O O . TYR A 1 115 ? -1.502 11.473 10.014 1.00 98.62 115 TYR A O 1
ATOM 882 N N . PRO A 1 116 ? -2.498 13.439 10.462 1.00 98.44 116 PRO A N 1
ATOM 883 C CA . PRO A 1 116 ? -1.420 13.896 11.349 1.00 98.44 116 PRO A CA 1
ATOM 884 C C . PRO A 1 116 ? -1.127 12.928 12.503 1.00 98.44 116 PRO A C 1
ATOM 886 O O . PRO A 1 116 ? -0.015 12.848 13.020 1.00 98.44 116 PRO A O 1
ATOM 889 N N . GLN A 1 117 ? -2.139 12.180 12.954 1.00 98.44 117 GLN A N 1
ATOM 890 C CA . GLN A 1 117 ? -1.952 11.177 13.997 1.00 98.44 117 GLN A CA 1
ATOM 891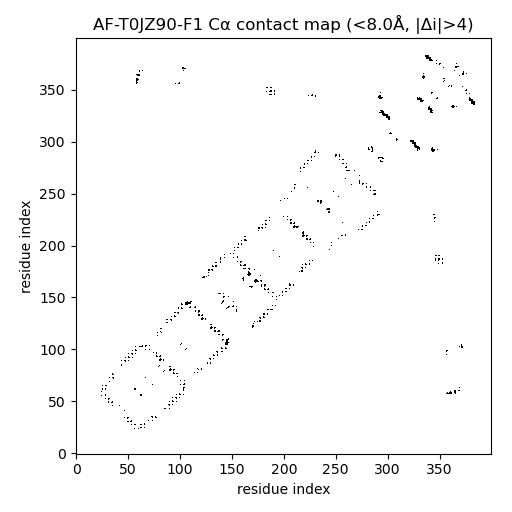 C C . GLN A 1 117 ? -1.358 9.873 13.449 1.00 98.44 117 GLN A C 1
ATOM 893 O O . GLN A 1 117 ? -0.678 9.185 14.209 1.00 98.44 117 GLN A O 1
ATOM 898 N N . LEU A 1 118 ? -1.621 9.518 12.188 1.00 98.69 118 LEU A N 1
ATOM 899 C CA . LEU A 1 118 ? -1.009 8.357 11.538 1.00 98.69 118 LEU A CA 1
ATOM 900 C C . LEU A 1 118 ? 0.476 8.606 11.269 1.00 98.69 118 LEU A C 1
ATOM 902 O O . LEU A 1 118 ? 1.291 7.771 11.653 1.00 98.69 118 LEU A O 1
ATOM 906 N N . GLU A 1 119 ? 0.814 9.775 10.725 1.00 98.69 119 GLU A N 1
ATOM 907 C CA . GLU A 1 119 ? 2.194 10.231 10.519 1.00 98.69 119 GLU A CA 1
ATOM 908 C C . GLU A 1 119 ? 2.963 10.242 11.841 1.00 98.69 119 GLU A C 1
ATOM 910 O O . GLU A 1 119 ? 3.977 9.566 11.985 1.00 98.69 119 GLU A O 1
ATOM 915 N N . LYS A 1 120 ? 2.388 10.849 12.886 1.00 98.25 120 LYS A N 1
ATOM 916 C CA . LYS A 1 120 ? 2.978 10.802 14.226 1.00 98.25 120 LYS A CA 1
ATOM 917 C C . LYS A 1 120 ? 3.198 9.375 14.739 1.00 98.25 120 LYS A C 1
ATOM 919 O O . LYS A 1 120 ? 4.183 9.107 15.414 1.00 98.25 120 LYS A O 1
ATOM 924 N N . THR A 1 121 ? 2.273 8.449 14.483 1.00 98.19 121 THR A N 1
ATOM 925 C CA . THR A 1 121 ? 2.456 7.042 14.876 1.00 98.19 121 THR A CA 1
ATOM 926 C C . THR A 1 121 ? 3.570 6.370 14.069 1.00 98.19 121 THR A C 1
ATOM 928 O O . THR A 1 121 ? 4.303 5.560 14.631 1.00 98.19 121 THR A O 1
ATOM 931 N N . CYS A 1 122 ? 3.728 6.720 12.794 1.00 98.06 122 CYS A N 1
ATOM 932 C CA . CYS A 1 122 ? 4.842 6.282 11.957 1.00 98.06 122 CYS A CA 1
ATOM 933 C C . CYS A 1 122 ? 6.192 6.759 12.524 1.00 98.06 122 CYS A C 1
ATOM 935 O O . CYS A 1 122 ? 7.125 5.969 12.644 1.00 98.06 122 CYS A O 1
ATOM 937 N N . GLU A 1 123 ? 6.280 8.013 12.967 1.00 97.62 123 GLU A N 1
ATOM 938 C CA . GLU A 1 123 ? 7.512 8.614 13.497 1.00 97.62 123 GLU A CA 1
ATOM 939 C C . GLU A 1 123 ? 7.845 8.166 14.929 1.00 97.62 123 GLU A C 1
ATOM 941 O O . GLU A 1 123 ? 8.976 7.764 15.204 1.00 97.62 123 GLU A O 1
ATOM 946 N N . ASP A 1 124 ? 6.862 8.174 15.834 1.00 95.38 124 ASP A N 1
ATOM 947 C CA . ASP A 1 124 ? 7.104 8.074 17.281 1.00 95.38 124 ASP A CA 1
ATOM 948 C C . ASP A 1 124 ? 7.041 6.644 17.852 1.00 95.38 124 ASP A C 1
ATOM 950 O O . ASP A 1 124 ? 7.537 6.421 18.959 1.00 95.38 124 ASP A O 1
ATOM 954 N N . ASP A 1 125 ? 6.387 5.675 17.189 1.00 96.25 125 ASP A N 1
ATOM 955 C CA . ASP A 1 125 ? 6.283 4.318 17.760 1.00 96.25 125 ASP A CA 1
ATOM 956 C C . ASP A 1 125 ? 7.654 3.626 17.785 1.00 96.25 125 ASP A C 1
ATOM 958 O O . ASP A 1 125 ? 8.493 3.866 16.925 1.00 96.25 125 ASP A O 1
ATOM 962 N N . GLU A 1 126 ? 7.898 2.758 18.764 1.00 94.75 126 GLU A N 1
ATOM 963 C CA . GLU A 1 126 ? 9.171 2.026 18.878 1.00 94.75 126 GLU A CA 1
ATOM 964 C C . GLU A 1 126 ? 9.160 0.729 18.054 1.00 94.75 126 GLU A C 1
ATOM 966 O O . GLU A 1 126 ? 10.205 0.128 17.805 1.00 94.75 126 GLU A O 1
ATOM 971 N N . ASP A 1 127 ? 7.974 0.268 17.655 1.00 96.94 127 ASP A N 1
ATOM 972 C CA . ASP A 1 127 ? 7.771 -1.029 17.027 1.00 96.94 127 ASP A CA 1
ATOM 973 C C . ASP A 1 127 ? 7.660 -0.903 15.497 1.00 96.94 127 ASP A C 1
ATOM 975 O O . ASP A 1 127 ? 6.789 -0.204 14.973 1.00 96.94 127 ASP A O 1
ATOM 979 N N . SER A 1 128 ? 8.547 -1.592 14.769 1.00 97.62 128 SER A N 1
ATOM 980 C CA . SER A 1 128 ? 8.598 -1.538 13.299 1.00 97.62 128 SER A CA 1
ATOM 981 C C . SER A 1 128 ? 7.320 -2.054 12.630 1.00 97.62 128 SER A C 1
ATOM 983 O O . SER A 1 128 ? 6.901 -1.460 11.637 1.00 97.62 128 SER A O 1
ATOM 985 N N . ASP A 1 129 ? 6.653 -3.072 13.190 1.00 97.56 129 ASP A N 1
ATOM 986 C CA . ASP A 1 129 ? 5.389 -3.583 12.642 1.00 97.56 129 ASP A CA 1
ATOM 987 C C . ASP A 1 129 ? 4.287 -2.505 12.745 1.00 97.56 129 ASP A C 1
ATOM 989 O O . ASP A 1 129 ? 3.404 -2.394 11.885 1.00 97.56 129 ASP A O 1
ATOM 993 N N . VAL A 1 130 ? 4.312 -1.687 13.810 1.00 98.38 130 VAL A N 1
ATOM 994 C CA . VAL A 1 130 ? 3.375 -0.563 13.976 1.00 98.38 130 VAL A CA 1
ATOM 995 C C . VAL A 1 130 ? 3.664 0.532 12.957 1.00 98.38 130 VAL A C 1
ATOM 997 O O . VAL A 1 130 ? 2.720 1.013 12.329 1.00 98.38 130 VAL A O 1
ATOM 1000 N N . LYS A 1 131 ? 4.937 0.893 12.752 1.00 98.62 131 LYS A N 1
ATOM 1001 C CA . LYS A 1 131 ? 5.335 1.883 11.739 1.00 98.62 131 LYS A CA 1
ATOM 1002 C C . LYS A 1 131 ? 4.936 1.437 10.332 1.00 98.62 131 LYS A C 1
ATOM 1004 O O . LYS A 1 131 ? 4.279 2.187 9.616 1.00 98.62 131 LYS A O 1
ATOM 1009 N N . ALA A 1 132 ? 5.221 0.187 9.969 1.00 98.62 132 ALA A N 1
ATOM 1010 C CA . ALA A 1 132 ? 4.821 -0.390 8.687 1.00 98.62 132 ALA A CA 1
ATOM 1011 C C . ALA A 1 132 ? 3.291 -0.383 8.502 1.00 98.62 132 ALA A C 1
ATOM 1013 O O . ALA A 1 132 ? 2.777 -0.016 7.443 1.00 98.62 132 ALA A O 1
ATOM 1014 N N . ALA A 1 133 ? 2.526 -0.724 9.545 1.00 98.69 133 ALA A N 1
ATOM 1015 C CA . ALA A 1 133 ? 1.067 -0.628 9.503 1.00 98.69 133 ALA A CA 1
ATOM 1016 C C . ALA A 1 133 ? 0.560 0.827 9.421 1.00 98.69 133 ALA A C 1
ATOM 1018 O O . ALA A 1 133 ? -0.509 1.058 8.849 1.00 98.69 133 ALA A O 1
ATOM 1019 N N . ALA A 1 134 ? 1.295 1.795 9.978 1.00 98.81 134 ALA A N 1
ATOM 1020 C CA . ALA A 1 134 ? 0.974 3.217 9.900 1.00 98.81 134 ALA A CA 1
ATOM 1021 C C . ALA A 1 134 ? 1.190 3.759 8.486 1.00 98.81 134 ALA A C 1
ATOM 1023 O O . ALA A 1 134 ? 0.280 4.397 7.967 1.00 98.81 134 ALA A O 1
ATOM 1024 N N . ILE A 1 135 ? 2.294 3.396 7.827 1.00 98.88 135 ILE A N 1
ATOM 1025 C CA . ILE A 1 135 ? 2.566 3.715 6.415 1.00 98.88 135 ILE A CA 1
ATOM 1026 C C . ILE A 1 135 ? 1.405 3.259 5.517 1.00 98.88 135 ILE A C 1
ATOM 1028 O O . ILE A 1 135 ? 0.830 4.059 4.779 1.00 98.88 135 ILE A O 1
ATOM 1032 N N . TRP A 1 136 ? 0.965 2.004 5.656 1.00 98.88 136 TRP A N 1
ATOM 1033 C CA . TRP A 1 136 ? -0.195 1.497 4.912 1.00 98.88 136 TRP A CA 1
ATOM 1034 C C . TRP A 1 136 ? -1.503 2.220 5.263 1.00 98.88 136 TRP A C 1
ATOM 1036 O O . TRP A 1 136 ? -2.371 2.396 4.409 1.00 98.88 136 TRP A O 1
ATOM 1046 N N . ALA A 1 137 ? -1.687 2.622 6.525 1.00 98.88 137 ALA A N 1
ATOM 1047 C CA . ALA A 1 137 ? -2.863 3.388 6.928 1.00 98.88 137 ALA A CA 1
ATOM 1048 C C . ALA A 1 137 ? -2.855 4.805 6.339 1.00 98.88 137 ALA A C 1
ATOM 1050 O O . ALA A 1 137 ? -3.918 5.277 5.945 1.00 98.88 137 ALA A O 1
ATOM 1051 N N . MET A 1 138 ? -1.686 5.446 6.242 1.00 98.88 138 MET A N 1
ATOM 1052 C CA . MET A 1 138 ? -1.502 6.736 5.574 1.00 98.88 138 MET A CA 1
ATOM 1053 C C . MET A 1 138 ? -1.827 6.614 4.085 1.00 98.88 138 MET A C 1
ATOM 1055 O O . MET A 1 138 ? -2.694 7.339 3.621 1.00 98.88 138 MET A O 1
ATOM 1059 N N . ALA A 1 139 ? -1.268 5.623 3.380 1.00 98.81 139 ALA A N 1
ATOM 1060 C CA . ALA A 1 139 ? -1.550 5.385 1.960 1.00 98.81 139 ALA A CA 1
ATOM 1061 C C . ALA A 1 139 ? -3.054 5.217 1.669 1.00 98.81 139 ALA A C 1
ATOM 1063 O O . ALA A 1 139 ? -3.604 5.814 0.745 1.00 98.81 139 ALA A O 1
ATOM 1064 N N . ILE A 1 140 ? -3.749 4.421 2.491 1.00 98.75 140 ILE A N 1
ATOM 1065 C CA . ILE A 1 140 ? -5.197 4.219 2.357 1.00 98.75 140 ILE A CA 1
ATOM 1066 C C . ILE A 1 140 ? -5.980 5.483 2.739 1.00 98.75 140 ILE A C 1
ATOM 1068 O O . ILE A 1 140 ? -6.990 5.774 2.106 1.00 98.75 140 ILE A O 1
ATOM 1072 N N . ALA A 1 141 ? -5.549 6.238 3.752 1.00 98.69 141 ALA A N 1
ATOM 1073 C CA . ALA A 1 141 ? -6.198 7.492 4.128 1.00 98.69 141 ALA A CA 1
ATOM 1074 C C . ALA A 1 141 ? -6.067 8.550 3.026 1.00 98.69 141 ALA A C 1
ATOM 1076 O O . ALA A 1 141 ? -7.063 9.182 2.686 1.00 98.69 141 ALA A O 1
ATOM 1077 N N . THR A 1 142 ? -4.887 8.691 2.427 1.00 98.62 142 THR A N 1
ATOM 1078 C CA . THR A 1 142 ? -4.641 9.587 1.293 1.00 98.62 142 THR A CA 1
ATOM 1079 C C . THR A 1 142 ? -5.640 9.350 0.163 1.00 98.62 142 THR A C 1
ATOM 1081 O O . THR A 1 142 ? -6.257 10.298 -0.302 1.00 98.62 142 THR A O 1
ATOM 1084 N N . LEU A 1 143 ? -5.885 8.091 -0.212 1.00 98.19 143 LEU A N 1
ATOM 1085 C CA . LEU A 1 143 ? -6.772 7.765 -1.334 1.00 98.19 143 LEU A CA 1
ATOM 1086 C C . LEU A 1 143 ? -8.264 7.659 -0.970 1.00 98.19 143 LEU A C 1
ATOM 1088 O O . LEU A 1 143 ? -9.116 7.893 -1.818 1.00 98.19 143 LEU A O 1
ATOM 1092 N N . TYR A 1 144 ? -8.604 7.264 0.263 1.00 98.38 144 TYR A N 1
ATOM 1093 C CA . TYR A 1 144 ? -9.980 6.873 0.628 1.00 98.38 144 TYR A CA 1
ATOM 1094 C C . TYR A 1 144 ? -10.549 7.597 1.857 1.00 98.38 144 TYR A C 1
ATOM 1096 O O . TYR A 1 144 ? -11.631 7.239 2.332 1.00 98.38 144 TYR A O 1
ATOM 1104 N N . ALA A 1 145 ? -9.838 8.588 2.400 1.00 98.25 145 ALA A N 1
ATOM 1105 C CA . ALA A 1 145 ? -10.326 9.456 3.477 1.00 98.25 145 ALA A CA 1
ATOM 1106 C C . ALA A 1 145 ? -10.501 10.929 3.056 1.00 98.25 145 ALA A C 1
ATOM 1108 O O . ALA A 1 145 ? -10.856 11.747 3.911 1.00 98.25 145 ALA A O 1
ATOM 1109 N N . GLY A 1 146 ? -10.316 11.249 1.770 1.00 97.38 146 GLY A N 1
ATOM 1110 C CA . GLY A 1 146 ? -10.508 12.589 1.208 1.00 97.38 146 GLY A CA 1
ATOM 1111 C C . GLY A 1 146 ? -9.216 13.392 1.077 1.00 97.38 146 GLY A C 1
ATOM 1112 O O . GLY A 1 146 ? -9.250 14.611 1.218 1.00 97.38 146 GLY A O 1
ATOM 1113 N N . GLY A 1 147 ? -8.074 12.722 0.883 1.00 97.69 147 GLY A N 1
ATOM 1114 C CA . GLY A 1 147 ? -6.828 13.403 0.535 1.00 97.69 147 GLY A CA 1
ATOM 1115 C C . GLY A 1 147 ? -6.901 13.964 -0.885 1.00 97.69 147 GLY A C 1
ATOM 1116 O O . GLY A 1 147 ? -7.530 13.372 -1.762 1.00 97.69 147 GLY A O 1
ATOM 1117 N N . SER A 1 148 ? -6.285 15.125 -1.106 1.00 97.38 148 SER A N 1
ATOM 1118 C CA . SER A 1 148 ? -6.159 15.695 -2.448 1.00 97.38 148 SER A CA 1
ATOM 1119 C C . SER A 1 148 ? -5.015 15.043 -3.229 1.00 97.38 148 SER A C 1
ATOM 1121 O O . SER A 1 148 ? -4.217 14.282 -2.677 1.00 97.38 148 SER A O 1
ATOM 1123 N N . GLU A 1 149 ? -4.907 15.368 -4.515 1.00 95.88 149 GLU A N 1
ATOM 1124 C CA . GLU A 1 149 ? -3.773 14.949 -5.343 1.00 95.88 149 GLU A CA 1
ATOM 1125 C C . GLU A 1 149 ? -2.448 15.516 -4.807 1.00 95.88 149 GLU A C 1
ATOM 1127 O O . GLU A 1 149 ? -1.448 14.807 -4.755 1.00 95.88 149 GLU A O 1
ATOM 1132 N N . GLU A 1 150 ? -2.452 16.746 -4.280 1.00 97.12 150 GLU A N 1
ATOM 1133 C CA . GLU A 1 150 ? -1.284 17.316 -3.602 1.00 97.12 150 GLU A CA 1
ATOM 1134 C C . GLU A 1 150 ? -0.902 16.511 -2.356 1.00 97.12 150 GLU A C 1
ATOM 1136 O O . GLU A 1 150 ? 0.273 16.208 -2.164 1.00 97.12 150 GLU A O 1
ATOM 1141 N N . ALA A 1 151 ? -1.881 16.094 -1.545 1.00 98.06 151 ALA A N 1
ATOM 1142 C CA . ALA A 1 151 ? -1.621 15.241 -0.386 1.00 98.06 151 ALA A CA 1
ATOM 1143 C C . ALA A 1 151 ? -1.068 13.861 -0.794 1.00 98.06 151 ALA A C 1
ATOM 1145 O O . ALA A 1 151 ? -0.275 13.263 -0.062 1.00 98.06 151 ALA A O 1
ATOM 1146 N N . ALA A 1 152 ? -1.463 13.347 -1.964 1.00 98.50 152 ALA A N 1
ATOM 1147 C CA . ALA A 1 152 ? -0.884 12.136 -2.531 1.00 98.50 152 ALA A CA 1
ATOM 1148 C C . ALA A 1 152 ? 0.576 12.338 -2.942 1.00 98.50 152 ALA A C 1
ATOM 1150 O O . ALA A 1 152 ? 1.421 11.523 -2.570 1.00 98.50 152 ALA A O 1
ATOM 1151 N N . SER A 1 153 ? 0.895 13.443 -3.612 1.00 98.25 153 SER A N 1
ATOM 1152 C CA . SER A 1 153 ? 2.273 13.796 -3.962 1.00 98.25 153 SER A CA 1
ATOM 1153 C C . SER A 1 153 ? 3.159 14.002 -2.731 1.00 98.25 153 SER A C 1
ATOM 1155 O O . SER A 1 153 ? 4.254 13.442 -2.674 1.00 98.25 153 SER A O 1
ATOM 1157 N N . GLU A 1 154 ? 2.670 14.706 -1.707 1.00 98.44 154 GLU A N 1
ATOM 1158 C CA . GLU A 1 154 ? 3.373 14.884 -0.427 1.00 98.44 154 GLU A CA 1
ATOM 1159 C C . GLU A 1 154 ? 3.630 13.539 0.272 1.00 98.44 154 GLU A C 1
ATOM 1161 O O . GLU A 1 154 ? 4.725 13.295 0.785 1.00 98.44 154 GLU A O 1
ATOM 1166 N N . PHE A 1 155 ? 2.655 12.622 0.251 1.00 98.75 155 PHE A N 1
ATOM 1167 C CA . PHE A 1 155 ? 2.851 11.264 0.759 1.00 98.75 155 PHE A CA 1
ATOM 1168 C C . PHE A 1 155 ? 3.946 10.520 -0.019 1.00 98.75 155 PHE A C 1
ATOM 1170 O O . PHE A 1 155 ? 4.814 9.903 0.595 1.00 98.75 155 PHE A O 1
ATOM 1177 N N . LEU A 1 156 ? 3.950 10.585 -1.354 1.00 98.81 156 LEU A N 1
ATOM 1178 C CA . LEU A 1 156 ? 4.978 9.934 -2.173 1.00 98.81 156 LEU A CA 1
ATOM 1179 C C . LEU A 1 156 ? 6.385 10.469 -1.860 1.00 98.81 156 LEU A C 1
ATOM 1181 O O . LEU A 1 156 ? 7.317 9.673 -1.737 1.00 98.81 156 LEU A O 1
ATOM 1185 N N . GLU A 1 157 ? 6.546 11.780 -1.670 1.00 98.62 157 GLU A N 1
ATOM 1186 C CA . GLU A 1 157 ? 7.820 12.397 -1.265 1.00 98.62 157 GLU A CA 1
ATOM 1187 C C . GLU A 1 157 ? 8.265 11.970 0.143 1.00 98.62 157 GLU A C 1
ATOM 1189 O O . GLU A 1 157 ? 9.434 11.630 0.368 1.00 98.62 157 GLU A O 1
ATOM 1194 N N . TYR A 1 158 ? 7.329 11.926 1.094 1.00 98.75 158 TYR A N 1
ATOM 1195 C CA . TYR A 1 158 ? 7.589 11.432 2.447 1.00 98.75 158 TYR A CA 1
ATOM 1196 C C . TYR A 1 158 ? 8.087 9.980 2.430 1.00 98.75 158 TYR A C 1
ATOM 1198 O O . TYR A 1 158 ? 9.058 9.625 3.100 1.00 98.75 158 TYR A O 1
ATOM 1206 N N . ILE A 1 159 ? 7.471 9.138 1.601 1.00 98.75 159 ILE A N 1
ATOM 1207 C CA . ILE A 1 159 ? 7.874 7.745 1.434 1.00 98.75 159 ILE A CA 1
ATOM 1208 C C . ILE A 1 159 ? 9.270 7.616 0.813 1.00 98.75 159 ILE A C 1
ATOM 1210 O O . ILE A 1 159 ? 10.056 6.791 1.280 1.00 98.75 159 ILE A O 1
ATOM 1214 N N . VAL A 1 160 ? 9.620 8.442 -0.178 1.00 98.75 160 VAL A N 1
ATOM 1215 C CA . VAL A 1 160 ? 10.988 8.476 -0.729 1.00 98.75 160 VAL A CA 1
ATOM 1216 C C . VAL A 1 160 ? 12.002 8.814 0.363 1.00 98.75 160 VAL A C 1
ATOM 1218 O O . VAL A 1 160 ? 13.007 8.121 0.482 1.00 98.75 160 VAL A O 1
ATOM 1221 N N . THR A 1 161 ? 11.695 9.774 1.240 1.00 98.62 161 THR A N 1
ATOM 1222 C CA . THR A 1 161 ? 12.564 10.132 2.377 1.00 98.62 161 THR A CA 1
ATOM 1223 C C . THR A 1 161 ? 12.819 8.938 3.312 1.00 98.62 161 THR A C 1
ATOM 1225 O O . THR A 1 161 ? 13.944 8.724 3.777 1.00 98.62 161 THR A O 1
ATOM 1228 N N . ILE A 1 162 ? 11.800 8.109 3.568 1.00 98.62 162 ILE A N 1
ATOM 1229 C CA . ILE A 1 162 ? 11.945 6.867 4.349 1.00 98.62 162 ILE A CA 1
ATOM 1230 C C . ILE A 1 162 ? 12.856 5.871 3.628 1.00 98.62 162 ILE A C 1
ATOM 1232 O O . ILE A 1 162 ? 13.737 5.286 4.257 1.00 98.62 162 ILE A O 1
ATOM 1236 N N . VAL A 1 163 ? 12.667 5.692 2.321 1.00 98.50 163 VAL A N 1
ATOM 1237 C CA . VAL A 1 163 ? 13.433 4.738 1.512 1.00 98.50 163 VAL A CA 1
ATOM 1238 C C . VAL A 1 163 ? 14.900 5.155 1.360 1.00 98.50 163 VAL A C 1
ATOM 1240 O O . VAL A 1 163 ? 15.778 4.311 1.498 1.00 98.50 163 VAL A O 1
ATOM 1243 N N . GLU A 1 164 ? 15.187 6.433 1.117 1.00 97.94 164 GLU A N 1
ATOM 1244 C CA . GLU A 1 164 ? 16.559 6.959 0.995 1.00 97.94 164 GLU A CA 1
ATOM 1245 C C . GLU A 1 164 ? 17.353 6.853 2.298 1.00 97.94 164 GLU A C 1
ATOM 1247 O O . GLU A 1 164 ? 18.571 6.696 2.285 1.00 97.94 164 GLU A O 1
ATOM 1252 N N . SER A 1 165 ? 16.666 6.957 3.435 1.00 97.38 165 SER A N 1
ATOM 1253 C CA . SER A 1 165 ? 17.286 6.904 4.760 1.00 97.38 165 SER A CA 1
ATOM 1254 C C . SER A 1 165 ? 17.325 5.500 5.368 1.00 97.38 165 SER A C 1
ATOM 1256 O O . SER A 1 165 ? 17.662 5.376 6.544 1.00 97.38 165 SER A O 1
ATOM 1258 N N . ASP A 1 166 ? 16.947 4.456 4.622 1.00 96.69 166 ASP A N 1
ATOM 1259 C CA . ASP A 1 166 ? 16.801 3.085 5.138 1.00 96.69 166 ASP A CA 1
ATOM 1260 C C . ASP A 1 166 ? 15.948 3.020 6.427 1.00 96.69 166 ASP A C 1
ATOM 1262 O O . ASP A 1 166 ? 16.225 2.262 7.360 1.00 96.69 166 ASP A O 1
ATOM 1266 N N . GLY A 1 167 ? 14.908 3.861 6.502 1.00 97.25 167 GLY A N 1
ATOM 1267 C CA . GLY A 1 167 ? 14.012 3.991 7.654 1.00 97.25 167 GLY A CA 1
ATOM 1268 C C . GLY A 1 167 ? 14.502 4.908 8.783 1.00 97.25 167 GLY A C 1
ATOM 1269 O O . GLY A 1 167 ? 13.738 5.175 9.714 1.00 97.25 167 GLY A O 1
ATOM 1270 N N . GLU A 1 168 ? 15.729 5.434 8.730 1.00 97.69 168 GLU A N 1
ATOM 1271 C CA . GLU A 1 168 ? 16.294 6.269 9.805 1.00 97.69 168 GLU A CA 1
ATOM 1272 C C . GLU A 1 168 ? 15.514 7.576 10.018 1.00 97.69 168 GLU A C 1
ATOM 1274 O O . GLU A 1 168 ? 15.364 8.018 11.157 1.00 97.69 168 GLU A O 1
ATOM 1279 N N . SER A 1 169 ? 14.944 8.167 8.960 1.00 97.88 169 SER A N 1
ATOM 1280 C CA . SER A 1 169 ? 14.131 9.398 9.057 1.00 97.88 169 SER A CA 1
ATOM 1281 C C . SER A 1 169 ? 12.953 9.293 10.032 1.00 97.88 169 SER A C 1
ATOM 1283 O O . SER A 1 169 ? 12.543 10.303 10.599 1.00 97.88 169 SER A O 1
ATOM 1285 N N . ILE A 1 170 ? 12.460 8.076 10.286 1.00 97.94 170 ILE A N 1
ATOM 1286 C CA . ILE A 1 170 ? 11.377 7.789 11.234 1.00 97.94 170 ILE A CA 1
ATOM 1287 C C . ILE A 1 170 ? 11.844 6.918 12.408 1.00 97.94 170 ILE A C 1
ATOM 1289 O O . ILE A 1 170 ? 11.047 6.210 13.020 1.00 97.94 170 ILE A O 1
ATOM 1293 N N . SER A 1 171 ? 13.140 6.950 12.739 1.00 97.00 171 SER A N 1
ATOM 1294 C CA . SER A 1 171 ? 13.747 6.153 13.820 1.00 97.00 171 SER A CA 1
ATOM 1295 C C . SER A 1 171 ? 13.564 4.635 13.652 1.00 97.00 171 SER A C 1
ATOM 1297 O O . SER A 1 171 ? 13.348 3.912 14.626 1.00 97.00 171 SER A O 1
ATOM 1299 N N . ALA A 1 172 ? 13.623 4.146 12.412 1.00 96.50 172 ALA A N 1
ATOM 1300 C CA . ALA A 1 172 ? 13.490 2.734 12.056 1.00 96.50 172 ALA A CA 1
ATOM 1301 C C . ALA A 1 172 ? 14.677 2.227 11.220 1.00 96.50 172 ALA A C 1
ATOM 1303 O O . ALA A 1 172 ? 14.476 1.443 10.292 1.00 96.50 172 ALA A O 1
ATOM 1304 N N . ALA A 1 173 ? 15.897 2.681 11.537 1.00 93.19 173 ALA A N 1
ATOM 1305 C CA . ALA A 1 173 ? 17.115 2.273 10.837 1.00 93.19 173 ALA A CA 1
ATOM 1306 C C . ALA A 1 173 ? 17.207 0.756 10.638 1.00 93.19 173 ALA A C 1
ATOM 1308 O O . ALA A 1 173 ? 16.952 -0.027 11.560 1.00 93.19 173 ALA A O 1
ATOM 1309 N N . ASP A 1 174 ? 17.620 0.369 9.431 1.00 87.62 174 ASP A N 1
ATOM 1310 C CA . ASP A 1 174 ? 17.831 -1.016 9.002 1.00 87.62 174 ASP A CA 1
ATOM 1311 C C . ASP A 1 174 ? 16.567 -1.901 9.087 1.00 87.62 174 ASP A C 1
ATOM 1313 O O . ASP A 1 174 ? 16.651 -3.135 9.075 1.00 87.62 174 ASP A O 1
ATOM 1317 N N . SER A 1 175 ? 15.374 -1.303 9.170 1.00 96.25 175 SER A N 1
ATOM 1318 C CA . SER A 1 175 ? 14.113 -2.044 9.220 1.00 96.25 175 SER A CA 1
ATOM 1319 C C . SER A 1 175 ? 13.612 -2.376 7.815 1.00 96.25 175 SER A C 1
ATOM 1321 O O . SER A 1 175 ? 12.880 -1.609 7.185 1.00 96.25 175 SER A O 1
ATOM 1323 N N . GLY A 1 176 ? 13.971 -3.569 7.330 1.00 96.81 1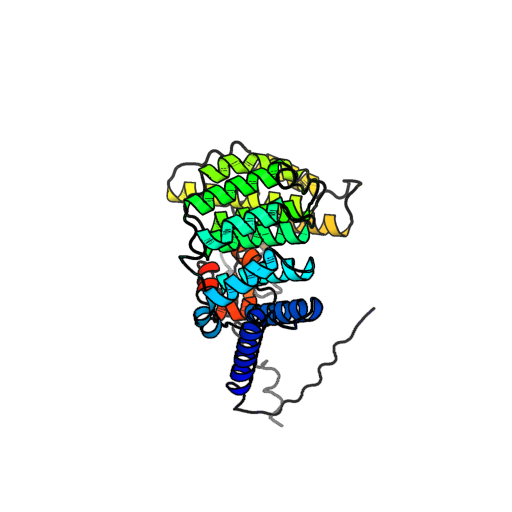76 GLY A N 1
ATOM 1324 C CA . GLY A 1 176 ? 13.524 -4.073 6.027 1.00 96.81 176 GLY A CA 1
ATOM 1325 C C . GLY A 1 176 ? 11.998 -4.118 5.877 1.00 96.81 176 GLY A C 1
ATOM 1326 O O . GLY A 1 176 ? 11.481 -3.862 4.793 1.00 96.81 176 GLY A O 1
ATOM 1327 N N . GLU A 1 177 ? 11.262 -4.357 6.967 1.00 97.31 177 GLU A N 1
ATOM 1328 C CA . GLU A 1 177 ? 9.794 -4.332 6.970 1.00 97.31 177 GLU A CA 1
ATOM 1329 C C . GLU A 1 177 ? 9.238 -2.929 6.691 1.00 97.31 177 GLU A C 1
ATOM 1331 O O . GLU A 1 177 ? 8.335 -2.774 5.868 1.00 97.31 177 GLU A O 1
ATOM 1336 N N . VAL A 1 178 ? 9.796 -1.905 7.341 1.00 98.56 178 VAL A N 1
ATOM 1337 C CA . VAL A 1 178 ? 9.380 -0.508 7.164 1.00 98.56 178 VAL A CA 1
ATOM 1338 C C . VAL A 1 178 ? 9.683 -0.032 5.748 1.00 98.56 178 VAL A C 1
ATOM 1340 O O . VAL A 1 178 ? 8.802 0.519 5.093 1.00 98.56 178 VAL A O 1
ATOM 1343 N N . VAL A 1 179 ? 10.895 -0.291 5.249 1.00 98.62 179 VAL A N 1
ATOM 1344 C CA . VAL A 1 179 ? 11.296 0.115 3.892 1.00 98.62 179 VAL A CA 1
ATOM 1345 C C . VAL A 1 179 ? 10.489 -0.641 2.829 1.00 98.62 179 VAL A C 1
ATOM 1347 O O . VAL A 1 179 ? 10.089 -0.056 1.825 1.00 98.62 179 VAL A O 1
ATOM 1350 N N . THR A 1 180 ? 10.168 -1.918 3.060 1.00 98.75 180 THR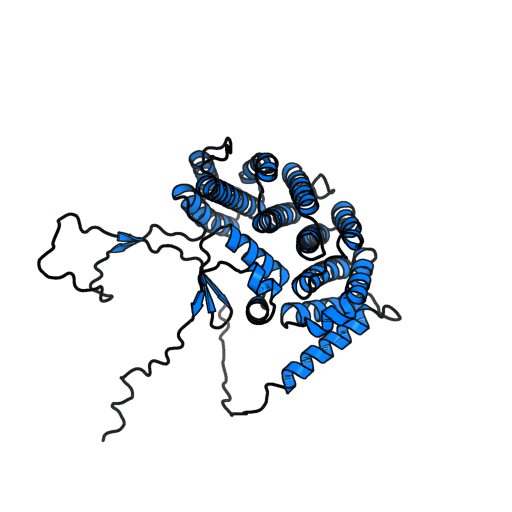 A N 1
ATOM 1351 C CA . THR A 1 180 ? 9.272 -2.686 2.179 1.00 98.75 180 THR A CA 1
ATOM 1352 C C . THR A 1 180 ? 7.869 -2.083 2.160 1.00 98.75 180 THR A C 1
ATOM 1354 O O . THR A 1 180 ? 7.346 -1.808 1.084 1.00 98.75 180 THR A O 1
ATOM 1357 N N . ALA A 1 181 ? 7.280 -1.801 3.328 1.00 98.75 181 ALA A N 1
ATOM 1358 C CA . ALA A 1 181 ? 5.963 -1.171 3.411 1.00 98.75 181 ALA A CA 1
ATOM 1359 C C . ALA A 1 181 ? 5.936 0.212 2.740 1.00 98.75 181 ALA A C 1
ATOM 1361 O O . ALA A 1 181 ? 4.940 0.563 2.105 1.00 98.75 181 ALA A O 1
ATOM 1362 N N . ALA A 1 182 ? 7.032 0.969 2.845 1.00 98.81 182 ALA A N 1
ATOM 1363 C CA . ALA A 1 182 ? 7.224 2.247 2.174 1.00 98.81 182 ALA A CA 1
ATOM 1364 C C . ALA A 1 182 ? 7.205 2.072 0.645 1.00 98.81 182 ALA A C 1
ATOM 1366 O O . ALA A 1 182 ? 6.355 2.651 -0.026 1.00 98.81 182 ALA A O 1
ATOM 1367 N N . LEU A 1 183 ? 8.047 1.191 0.097 1.00 98.88 183 LEU A N 1
ATOM 1368 C CA . LEU A 1 183 ? 8.104 0.897 -1.341 1.00 98.88 183 LEU A CA 1
ATOM 1369 C C . LEU A 1 183 ? 6.771 0.376 -1.904 1.00 98.88 183 LEU A C 1
ATOM 1371 O O . LEU A 1 183 ? 6.360 0.776 -2.992 1.00 98.88 183 LEU A O 1
ATOM 1375 N N . GLU A 1 184 ? 6.094 -0.521 -1.187 1.00 98.81 184 GLU A N 1
ATOM 1376 C CA . GLU A 1 184 ? 4.792 -1.055 -1.605 1.00 98.81 184 GLU A CA 1
ATOM 1377 C C . GLU A 1 184 ? 3.691 0.017 -1.559 1.00 98.81 184 GLU A C 1
ATOM 1379 O O . GLU A 1 184 ? 2.840 0.075 -2.448 1.00 98.81 184 GLU A O 1
ATOM 1384 N N . SER A 1 185 ? 3.721 0.899 -0.557 1.00 98.81 185 SER A N 1
ATOM 1385 C CA . SER A 1 185 ? 2.757 1.998 -0.443 1.00 98.81 185 SER A CA 1
ATOM 1386 C C . SER A 1 185 ? 2.998 3.101 -1.471 1.00 98.81 185 SER A C 1
ATOM 1388 O O . SER A 1 185 ? 2.026 3.668 -1.969 1.00 98.81 185 SER A O 1
ATOM 1390 N N . TRP A 1 186 ? 4.260 3.375 -1.828 1.00 98.81 186 TRP A N 1
ATOM 1391 C CA . TRP A 1 186 ? 4.604 4.334 -2.881 1.00 98.81 186 TRP A CA 1
ATOM 1392 C C . TRP A 1 186 ? 3.958 3.931 -4.202 1.00 98.81 186 TRP A C 1
ATOM 1394 O O . TRP A 1 186 ? 3.168 4.683 -4.764 1.00 98.81 186 TRP A O 1
ATOM 1404 N N . VAL A 1 187 ? 4.231 2.705 -4.667 1.00 98.75 187 VAL A N 1
ATOM 1405 C CA . VAL A 1 187 ? 3.714 2.240 -5.961 1.00 98.75 187 VAL A CA 1
ATOM 1406 C C . VAL A 1 187 ? 2.198 2.117 -5.960 1.00 98.75 187 VAL A C 1
ATOM 1408 O O . VAL A 1 187 ? 1.558 2.352 -6.981 1.00 98.75 187 VAL A O 1
ATOM 1411 N N . PHE A 1 188 ? 1.604 1.789 -4.812 1.00 98.81 188 PHE A N 1
ATOM 1412 C CA . PHE A 1 188 ? 0.160 1.759 -4.672 1.00 98.81 188 PHE A CA 1
ATOM 1413 C C . PHE A 1 188 ? -0.468 3.141 -4.889 1.00 98.81 188 PHE A C 1
ATOM 1415 O O . PHE A 1 188 ? -1.356 3.261 -5.733 1.00 98.81 188 PHE A O 1
ATOM 1422 N N . VAL A 1 189 ? 0.002 4.176 -4.185 1.00 98.75 189 VAL A N 1
ATOM 1423 C CA . VAL A 1 189 ? -0.530 5.541 -4.337 1.00 98.75 189 VAL A CA 1
ATOM 1424 C C . VAL A 1 189 ? -0.216 6.101 -5.723 1.00 98.75 189 VAL A C 1
ATOM 1426 O O . VAL A 1 189 ? -1.117 6.605 -6.386 1.00 98.75 189 VAL A O 1
ATOM 1429 N N . ALA A 1 190 ? 1.010 5.913 -6.217 1.00 98.50 190 ALA A N 1
ATOM 1430 C CA . ALA A 1 190 ? 1.407 6.343 -7.556 1.00 98.50 190 ALA A CA 1
ATOM 1431 C C . ALA A 1 190 ? 0.566 5.677 -8.664 1.00 98.50 190 ALA A C 1
ATOM 1433 O O . ALA A 1 190 ? 0.282 6.296 -9.679 1.00 98.50 190 ALA A O 1
ATOM 1434 N N . SER A 1 191 ? 0.108 4.433 -8.475 1.00 97.62 191 SER A N 1
ATOM 1435 C CA . SER A 1 191 ? -0.773 3.746 -9.439 1.00 97.62 191 SER A CA 1
ATOM 1436 C C . SER A 1 191 ? -2.216 4.275 -9.480 1.00 97.62 191 SER A C 1
ATOM 1438 O O . SER A 1 191 ? -3.049 3.738 -10.216 1.00 97.62 191 SER A O 1
ATOM 1440 N N . GLN A 1 192 ? -2.548 5.256 -8.638 1.00 96.25 192 GLN A N 1
ATOM 1441 C CA . GLN A 1 192 ? -3.900 5.784 -8.446 1.00 96.25 192 GLN A CA 1
ATOM 1442 C C . GLN A 1 192 ? -4.025 7.286 -8.701 1.00 96.25 192 GLN A C 1
ATOM 1444 O O . GLN A 1 192 ? -5.132 7.804 -8.583 1.00 96.25 192 GLN A O 1
ATOM 1449 N N . ILE A 1 193 ? -2.935 7.959 -9.067 1.00 94.25 193 ILE A N 1
ATOM 1450 C CA . ILE A 1 193 ? -2.939 9.369 -9.466 1.00 94.25 193 ILE A CA 1
ATOM 1451 C C . ILE A 1 193 ? -2.534 9.496 -10.937 1.00 94.25 193 ILE A C 1
ATOM 1453 O O . ILE A 1 193 ? -1.882 8.599 -11.476 1.00 94.25 193 ILE A O 1
ATOM 1457 N N . ASP A 1 194 ? -2.961 10.578 -11.586 1.00 88.94 194 ASP A N 1
ATOM 1458 C CA . ASP A 1 194 ? -2.883 10.710 -13.044 1.00 88.94 194 ASP A CA 1
ATOM 1459 C C . ASP A 1 194 ? -1.473 11.101 -13.520 1.00 88.94 194 ASP A C 1
ATOM 1461 O O . ASP A 1 194 ? -0.945 10.484 -14.446 1.00 88.94 194 ASP A O 1
ATOM 1465 N N . ASP A 1 195 ? -0.834 12.088 -12.879 1.00 91.62 195 ASP A N 1
ATOM 1466 C CA . ASP A 1 195 ? 0.527 12.526 -13.215 1.00 91.62 195 ASP A CA 1
ATOM 1467 C C . ASP A 1 195 ? 1.496 12.291 -12.052 1.00 91.62 195 ASP A C 1
ATOM 1469 O O . ASP A 1 195 ? 1.449 12.956 -11.021 1.00 91.62 195 ASP A O 1
ATOM 1473 N N . ILE A 1 196 ? 2.417 11.347 -12.249 1.00 95.44 196 ILE A N 1
ATOM 1474 C CA . ILE A 1 196 ? 3.471 11.006 -11.283 1.00 95.44 196 ILE A CA 1
ATOM 1475 C C . ILE A 1 196 ? 4.850 11.528 -11.694 1.00 95.44 196 ILE A C 1
ATOM 1477 O O . ILE A 1 196 ? 5.856 11.134 -11.104 1.00 95.44 196 ILE A O 1
ATOM 1481 N N . THR A 1 197 ? 4.945 12.349 -12.742 1.00 95.12 197 THR A N 1
ATOM 1482 C CA . THR A 1 197 ? 6.223 12.680 -13.390 1.00 95.12 197 THR A CA 1
ATOM 1483 C C . THR A 1 197 ? 7.226 13.295 -12.412 1.00 95.12 197 THR A C 1
ATOM 1485 O O . THR A 1 197 ? 8.388 12.886 -12.374 1.00 95.12 197 THR A O 1
ATOM 1488 N N . GLU A 1 198 ? 6.785 14.244 -11.585 1.00 95.06 198 GLU A N 1
ATOM 1489 C CA . GLU A 1 198 ? 7.640 14.871 -10.570 1.00 95.06 198 GLU A CA 1
ATOM 1490 C C . GLU A 1 198 ? 8.050 13.871 -9.480 1.00 95.06 198 GLU A C 1
ATOM 1492 O O . GLU A 1 198 ? 9.231 13.795 -9.132 1.00 95.06 198 GLU A O 1
ATOM 1497 N N . ASN A 1 199 ? 7.119 13.027 -9.018 1.00 97.44 199 ASN A N 1
ATOM 1498 C CA . ASN A 1 199 ? 7.398 11.999 -8.011 1.00 97.44 199 ASN A CA 1
ATOM 1499 C C . ASN A 1 199 ? 8.385 10.942 -8.525 1.00 97.44 199 ASN A C 1
ATOM 1501 O O . ASN A 1 199 ? 9.194 10.417 -7.765 1.00 97.44 199 ASN A O 1
ATOM 1505 N N . VAL A 1 200 ? 8.353 10.619 -9.819 1.00 97.19 200 VAL A N 1
ATOM 1506 C CA . VAL A 1 200 ? 9.310 9.691 -10.433 1.00 97.19 200 VAL A CA 1
ATOM 1507 C C . VAL A 1 200 ? 10.732 10.243 -10.365 1.00 97.19 200 VAL A C 1
ATOM 1509 O O . VAL A 1 200 ? 11.657 9.497 -10.034 1.00 97.19 200 VAL A O 1
ATOM 1512 N N . TYR A 1 201 ? 10.921 11.533 -10.658 1.00 95.81 201 TYR A N 1
ATOM 1513 C CA . TYR A 1 201 ? 12.248 12.151 -10.633 1.00 95.81 201 TYR A CA 1
ATOM 1514 C C . TYR A 1 201 ? 12.850 12.214 -9.231 1.00 95.81 201 TYR A C 1
ATOM 1516 O O . TYR A 1 201 ? 14.070 12.131 -9.108 1.00 95.81 201 TYR A O 1
ATOM 1524 N N . THR A 1 202 ? 12.025 12.336 -8.192 1.00 95.25 202 THR A N 1
ATOM 1525 C CA . THR A 1 202 ? 12.499 12.300 -6.804 1.00 95.25 202 THR A CA 1
ATOM 1526 C C . THR A 1 202 ? 12.751 10.872 -6.319 1.00 95.25 202 THR A C 1
ATOM 1528 O O . THR A 1 202 ? 13.658 10.656 -5.527 1.00 95.25 202 THR A O 1
ATOM 1531 N N . ALA A 1 203 ? 12.011 9.879 -6.822 1.00 97.62 203 ALA A N 1
ATOM 1532 C CA . ALA A 1 203 ? 12.051 8.515 -6.297 1.00 97.62 203 ALA A CA 1
ATOM 1533 C C . ALA A 1 203 ? 13.069 7.572 -6.964 1.00 97.62 203 ALA A C 1
ATOM 1535 O O . ALA A 1 203 ? 13.557 6.632 -6.330 1.00 97.62 203 ALA A O 1
ATOM 1536 N N . ILE A 1 204 ? 13.360 7.757 -8.258 1.00 97.31 204 ILE A N 1
ATOM 1537 C CA . ILE A 1 204 ? 14.057 6.732 -9.053 1.00 97.31 204 ILE A CA 1
ATOM 1538 C C . ILE A 1 204 ? 15.466 6.414 -8.532 1.00 97.31 204 ILE A C 1
ATOM 1540 O O . ILE A 1 204 ? 15.848 5.241 -8.504 1.00 97.31 204 ILE A O 1
ATOM 1544 N N . ASP A 1 205 ? 16.212 7.419 -8.072 1.00 97.50 205 ASP A N 1
ATOM 1545 C CA . ASP A 1 205 ? 17.567 7.244 -7.539 1.00 97.50 205 ASP A CA 1
ATOM 1546 C C . ASP A 1 205 ? 17.539 6.375 -6.272 1.00 97.50 205 ASP A C 1
ATOM 1548 O O . ASP A 1 205 ? 18.267 5.378 -6.189 1.00 97.50 205 ASP A O 1
ATOM 1552 N N . ALA A 1 206 ? 16.618 6.678 -5.350 1.00 98.06 206 ALA A N 1
ATOM 1553 C CA . ALA A 1 206 ? 16.394 5.917 -4.123 1.00 98.06 206 ALA A CA 1
ATOM 1554 C C . ALA A 1 206 ? 16.066 4.447 -4.424 1.00 98.06 206 ALA A C 1
ATOM 1556 O O . ALA A 1 206 ? 16.666 3.525 -3.869 1.00 98.06 206 ALA A O 1
ATOM 1557 N N . PHE A 1 207 ? 15.156 4.189 -5.367 1.00 98.31 207 PHE A N 1
ATOM 1558 C CA . PHE A 1 207 ? 14.764 2.820 -5.719 1.00 98.31 207 PHE A CA 1
ATOM 1559 C C . PHE A 1 207 ? 15.896 2.049 -6.393 1.00 98.31 207 PHE A C 1
ATOM 1561 O O . PHE A 1 207 ? 16.075 0.851 -6.162 1.00 98.31 207 PHE A O 1
ATOM 1568 N N . VAL A 1 208 ? 16.694 2.722 -7.221 1.00 97.56 208 VAL A N 1
ATOM 1569 C CA . VAL A 1 208 ? 17.870 2.114 -7.839 1.00 97.56 208 VAL A CA 1
ATOM 1570 C C . VAL A 1 208 ? 18.929 1.791 -6.786 1.00 97.56 208 VAL A C 1
ATOM 1572 O O . VAL A 1 208 ? 19.567 0.743 -6.900 1.00 97.56 208 VAL A O 1
ATOM 1575 N N . GLU A 1 209 ? 19.132 2.620 -5.765 1.00 96.44 209 GLU A N 1
ATOM 1576 C CA . GLU A 1 209 ? 20.034 2.316 -4.646 1.00 96.44 209 GLU A CA 1
ATOM 1577 C C . GLU A 1 209 ? 19.590 1.053 -3.893 1.00 96.44 209 GLU A C 1
ATOM 1579 O O . GLU A 1 209 ? 20.387 0.121 -3.735 1.00 96.44 209 GLU A O 1
ATOM 1584 N N . GLN A 1 210 ? 18.292 0.938 -3.597 1.00 96.81 210 GLN A N 1
ATOM 1585 C CA . GLN A 1 210 ? 17.717 -0.195 -2.861 1.00 96.81 210 GLN A CA 1
ATOM 1586 C C . GLN A 1 210 ? 17.816 -1.563 -3.558 1.00 96.81 210 GLN A C 1
ATOM 1588 O O . GLN A 1 210 ? 17.650 -2.605 -2.917 1.00 96.81 210 GLN A O 1
ATOM 1593 N N . LEU A 1 211 ? 18.173 -1.619 -4.847 1.00 95.62 211 LEU A N 1
ATOM 1594 C CA . LEU A 1 211 ? 18.509 -2.886 -5.512 1.00 95.62 211 LEU A CA 1
ATOM 1595 C C . LEU A 1 211 ? 19.717 -3.604 -4.886 1.00 95.62 211 LEU A C 1
ATOM 1597 O O . LEU A 1 211 ? 19.846 -4.818 -5.060 1.00 95.62 211 LEU A O 1
ATOM 1601 N N . ASP A 1 212 ? 20.581 -2.884 -4.165 1.00 92.50 212 ASP A N 1
ATOM 1602 C CA . ASP A 1 212 ? 21.729 -3.456 -3.451 1.00 92.50 212 ASP A CA 1
ATOM 1603 C C . ASP A 1 212 ? 21.456 -3.708 -1.957 1.00 92.50 212 ASP A C 1
ATOM 1605 O O . ASP A 1 212 ? 22.370 -4.123 -1.240 1.00 92.50 212 ASP A O 1
ATOM 1609 N N . SER A 1 213 ? 20.212 -3.528 -1.492 1.00 92.94 213 SER A N 1
ATOM 1610 C CA . SER A 1 213 ? 19.830 -3.804 -0.103 1.00 92.94 213 SER A CA 1
ATOM 1611 C C . SER A 1 213 ? 20.176 -5.238 0.315 1.00 92.94 213 SER A C 1
ATOM 1613 O O . SER A 1 213 ? 20.213 -6.165 -0.497 1.00 92.94 213 SER A O 1
ATOM 1615 N N . THR A 1 214 ? 20.439 -5.448 1.603 1.00 90.62 214 THR A N 1
ATOM 1616 C CA . THR A 1 214 ? 20.651 -6.805 2.137 1.00 90.62 214 THR A CA 1
ATOM 1617 C C . THR A 1 214 ? 19.342 -7.540 2.413 1.00 90.62 214 THR A C 1
ATOM 1619 O O . THR A 1 214 ? 19.346 -8.773 2.507 1.00 90.62 214 THR A O 1
ATOM 1622 N N . ASP A 1 215 ? 18.236 -6.800 2.494 1.00 93.31 215 ASP A N 1
ATOM 1623 C CA . ASP A 1 215 ? 16.900 -7.345 2.653 1.00 93.31 215 ASP A CA 1
ATOM 1624 C C . ASP A 1 215 ? 16.296 -7.683 1.283 1.00 93.31 215 ASP A C 1
ATOM 1626 O O . ASP A 1 215 ? 16.272 -6.882 0.348 1.00 93.31 215 ASP A O 1
ATOM 1630 N N . VAL A 1 216 ? 15.830 -8.921 1.149 1.00 93.31 216 VAL A N 1
ATOM 1631 C CA . VAL A 1 216 ? 15.317 -9.442 -0.119 1.00 93.31 216 VAL A CA 1
ATOM 1632 C C . VAL A 1 216 ? 13.956 -8.861 -0.474 1.00 93.31 216 VAL A C 1
ATOM 1634 O O . VAL A 1 216 ? 13.690 -8.660 -1.661 1.00 93.31 216 VAL A O 1
ATOM 1637 N N . ASP A 1 217 ? 13.111 -8.587 0.513 1.00 95.81 217 ASP A N 1
ATOM 1638 C CA . ASP A 1 217 ? 11.787 -8.027 0.272 1.00 95.81 217 ASP A CA 1
ATOM 1639 C C . ASP A 1 217 ? 11.935 -6.561 -0.178 1.00 95.81 217 ASP A C 1
ATOM 1641 O O . ASP A 1 217 ? 11.340 -6.183 -1.194 1.00 95.81 217 ASP A O 1
ATOM 1645 N N . VAL A 1 218 ? 12.876 -5.808 0.414 1.00 97.56 218 VAL A N 1
ATOM 1646 C CA . VAL A 1 218 ? 13.281 -4.463 -0.051 1.00 97.56 218 VAL A CA 1
ATOM 1647 C C . VAL A 1 218 ? 13.806 -4.503 -1.489 1.00 97.56 218 VAL A C 1
ATOM 1649 O O . VAL A 1 218 ? 13.299 -3.782 -2.348 1.00 97.56 218 VAL A O 1
ATOM 1652 N N . GLN A 1 219 ? 14.753 -5.399 -1.800 1.00 96.38 219 GLN A N 1
ATOM 1653 C CA . GLN A 1 219 ? 15.291 -5.550 -3.161 1.00 96.38 219 GLN A CA 1
ATOM 1654 C C . GLN A 1 219 ? 14.192 -5.822 -4.197 1.00 96.38 219 GLN A C 1
ATOM 1656 O O . GLN A 1 219 ? 14.201 -5.258 -5.296 1.00 96.38 219 GLN A O 1
ATOM 1661 N N . THR A 1 220 ? 13.256 -6.724 -3.883 1.00 96.94 220 THR A N 1
ATOM 1662 C CA . THR A 1 220 ? 12.178 -7.067 -4.820 1.00 96.94 220 THR A CA 1
ATOM 1663 C C . THR A 1 220 ? 11.155 -5.951 -4.975 1.00 96.94 220 THR A C 1
ATOM 1665 O O . THR A 1 220 ? 10.712 -5.718 -6.099 1.00 96.94 220 THR A O 1
ATOM 1668 N N . SER A 1 221 ? 10.851 -5.223 -3.900 1.00 98.31 221 SER A N 1
ATOM 1669 C CA . SER A 1 221 ? 9.932 -4.080 -3.914 1.00 98.31 221 SER A CA 1
ATOM 1670 C C . SER A 1 221 ? 10.522 -2.889 -4.669 1.00 98.31 221 SER A C 1
ATOM 1672 O O . SER A 1 221 ? 9.831 -2.257 -5.466 1.00 98.31 221 SER A O 1
ATOM 1674 N N . ALA A 1 222 ? 11.825 -2.641 -4.530 1.00 98.44 222 ALA A N 1
ATOM 1675 C CA . ALA A 1 222 ? 12.542 -1.638 -5.312 1.00 98.44 222 ALA A CA 1
ATOM 1676 C C . ALA A 1 222 ? 12.523 -1.980 -6.810 1.00 98.44 222 ALA A C 1
ATOM 1678 O O . ALA A 1 222 ? 12.212 -1.142 -7.657 1.00 98.44 222 ALA A O 1
ATOM 1679 N N . GLY A 1 223 ? 12.770 -3.249 -7.155 1.00 98.19 223 GLY A N 1
ATOM 1680 C CA . GLY A 1 223 ? 12.661 -3.710 -8.538 1.00 98.19 223 GLY A CA 1
ATOM 1681 C C . GLY A 1 223 ? 11.244 -3.611 -9.109 1.00 98.19 223 GLY A C 1
ATOM 1682 O O . GLY A 1 223 ? 11.097 -3.297 -10.289 1.00 98.19 223 GLY A O 1
ATOM 1683 N N . PHE A 1 224 ? 10.216 -3.850 -8.289 1.00 98.56 224 PHE A N 1
ATOM 1684 C CA . PHE A 1 224 ? 8.815 -3.657 -8.667 1.00 98.56 224 PHE A CA 1
ATOM 1685 C C . PHE A 1 224 ? 8.537 -2.188 -8.999 1.00 98.56 224 PHE A C 1
ATOM 1687 O O . PHE A 1 224 ? 8.016 -1.896 -10.072 1.00 98.56 224 PHE A O 1
ATOM 1694 N N . ASN A 1 225 ? 8.938 -1.268 -8.116 1.00 98.69 225 ASN A N 1
ATOM 1695 C CA . ASN A 1 225 ? 8.772 0.172 -8.310 1.00 98.69 225 ASN A CA 1
ATOM 1696 C C . ASN A 1 225 ? 9.467 0.654 -9.590 1.00 98.69 225 ASN A C 1
ATOM 1698 O O . ASN A 1 225 ? 8.866 1.360 -10.390 1.00 98.69 225 ASN A O 1
ATOM 1702 N N . ILE A 1 226 ? 10.696 0.199 -9.849 1.00 98.44 226 ILE A N 1
ATOM 1703 C CA . ILE A 1 226 ? 11.403 0.492 -11.104 1.00 98.44 226 ILE A CA 1
ATOM 1704 C C . ILE A 1 226 ? 10.605 -0.020 -12.312 1.00 98.44 226 ILE A C 1
ATOM 1706 O O . ILE A 1 226 ? 10.452 0.699 -13.295 1.00 98.44 226 ILE A O 1
ATOM 1710 N N . ALA A 1 227 ? 10.086 -1.250 -12.262 1.00 98.19 227 ALA A N 1
ATOM 1711 C CA . ALA A 1 227 ? 9.296 -1.810 -13.359 1.00 98.19 227 ALA A CA 1
ATOM 1712 C C . ALA A 1 227 ? 8.031 -0.986 -13.643 1.00 98.19 227 ALA A C 1
ATOM 1714 O O . ALA A 1 227 ? 7.732 -0.723 -14.808 1.00 98.19 227 ALA A O 1
ATOM 1715 N N . PHE A 1 228 ? 7.347 -0.552 -12.581 1.00 98.38 228 PHE A N 1
ATOM 1716 C CA . PHE A 1 228 ? 6.203 0.351 -12.644 1.00 98.38 228 PHE A CA 1
ATOM 1717 C C . PHE A 1 228 ? 6.578 1.714 -13.237 1.00 98.38 228 PHE A C 1
ATOM 1719 O O . PHE A 1 228 ? 5.925 2.152 -14.173 1.00 98.38 228 PHE A O 1
ATOM 1726 N N . ILE A 1 229 ? 7.668 2.347 -12.793 1.00 98.00 229 ILE A N 1
ATOM 1727 C CA . ILE A 1 229 ? 8.124 3.640 -13.335 1.00 98.00 229 ILE A CA 1
ATOM 1728 C C . ILE A 1 229 ? 8.407 3.543 -14.836 1.00 98.00 229 ILE A C 1
ATOM 1730 O O . ILE A 1 229 ? 7.987 4.397 -15.611 1.00 98.00 229 ILE A O 1
ATOM 1734 N N . PHE A 1 230 ? 9.100 2.488 -15.273 1.00 97.56 230 PHE A N 1
ATOM 1735 C CA . PHE A 1 230 ? 9.349 2.276 -16.699 1.00 97.56 230 PHE A CA 1
ATOM 1736 C C . PHE A 1 230 ? 8.071 1.959 -17.482 1.00 97.56 230 PHE A C 1
ATOM 1738 O O . PHE A 1 230 ? 8.064 2.155 -18.692 1.00 97.56 230 PHE A O 1
ATOM 1745 N N . GLU A 1 231 ? 7.036 1.408 -16.847 1.00 96.69 231 GLU A N 1
ATOM 1746 C CA . GLU A 1 231 ? 5.708 1.253 -17.445 1.00 96.69 231 GLU A CA 1
ATOM 1747 C C . GLU A 1 231 ? 5.006 2.601 -17.584 1.00 96.69 231 GLU A C 1
ATOM 1749 O O . GLU A 1 231 ? 4.720 2.986 -18.711 1.00 96.69 231 GLU A O 1
ATOM 1754 N N . ALA A 1 232 ? 4.881 3.367 -16.502 1.00 96.00 232 ALA A N 1
ATOM 1755 C CA . ALA A 1 232 ? 4.280 4.698 -16.516 1.00 96.00 232 ALA A CA 1
ATOM 1756 C C . ALA A 1 232 ? 4.970 5.652 -17.508 1.00 96.00 232 ALA A C 1
ATOM 1758 O O . ALA A 1 232 ? 4.307 6.379 -18.238 1.00 96.00 232 ALA A O 1
ATOM 1759 N N . ALA A 1 233 ? 6.302 5.606 -17.608 1.00 95.69 233 ALA A N 1
ATOM 1760 C CA . ALA A 1 233 ? 7.055 6.388 -18.588 1.00 95.69 233 ALA A CA 1
ATOM 1761 C C . ALA A 1 233 ? 6.710 6.028 -20.044 1.00 95.69 233 ALA A C 1
ATOM 1763 O O . ALA A 1 233 ? 6.709 6.909 -20.902 1.00 95.69 233 ALA A O 1
ATOM 1764 N N . ARG A 1 234 ? 6.436 4.745 -20.331 1.00 94.94 234 ARG A N 1
ATOM 1765 C CA . ARG A 1 234 ? 5.996 4.307 -21.666 1.00 94.94 234 ARG A CA 1
ATOM 1766 C C . ARG A 1 234 ? 4.567 4.749 -21.933 1.00 94.94 234 ARG A C 1
ATOM 1768 O O . ARG A 1 234 ? 4.309 5.260 -23.013 1.00 94.94 234 ARG A O 1
ATOM 1775 N N . ASP A 1 235 ? 3.679 4.578 -20.961 1.00 93.56 235 ASP A N 1
ATOM 1776 C CA . ASP A 1 235 ? 2.272 4.955 -21.094 1.00 93.56 235 ASP A CA 1
ATOM 1777 C C . ASP A 1 235 ? 2.142 6.474 -21.329 1.00 93.56 235 ASP A C 1
ATOM 1779 O O . ASP A 1 235 ? 1.433 6.899 -22.241 1.00 93.56 235 ASP A O 1
ATOM 1783 N N . LEU A 1 236 ? 2.931 7.290 -20.614 1.00 93.38 236 LEU A N 1
ATOM 1784 C CA . LEU A 1 236 ? 3.018 8.738 -20.829 1.00 93.38 236 LEU A CA 1
ATOM 1785 C C . LEU A 1 236 ? 3.533 9.091 -22.234 1.00 93.38 236 LEU A C 1
ATOM 1787 O O . LEU A 1 236 ? 2.982 9.980 -22.884 1.00 93.38 236 LEU A O 1
ATOM 1791 N N . GLU A 1 237 ? 4.581 8.416 -22.718 1.00 94.19 237 GLU A N 1
ATOM 1792 C CA . GLU A 1 237 ? 5.106 8.632 -24.074 1.00 94.19 237 GLU A CA 1
ATOM 1793 C C . GLU A 1 237 ? 4.073 8.231 -25.142 1.00 94.19 237 GLU A C 1
ATOM 1795 O O . GLU A 1 237 ? 3.934 8.922 -26.151 1.00 94.19 237 GLU A O 1
ATOM 1800 N N . GLU A 1 238 ? 3.318 7.151 -24.924 1.00 93.75 238 GLU A N 1
ATOM 1801 C CA . GLU A 1 238 ? 2.238 6.718 -25.818 1.00 93.75 238 GLU A CA 1
ATOM 1802 C C . GLU A 1 238 ? 1.069 7.717 -25.848 1.00 93.75 238 GLU A C 1
ATOM 1804 O O . GLU A 1 238 ? 0.502 7.957 -26.918 1.00 93.75 238 GLU A O 1
ATOM 1809 N N . GLU A 1 239 ? 0.725 8.324 -24.710 1.00 92.19 239 GLU A N 1
ATOM 1810 C CA . GLU A 1 239 ? -0.370 9.292 -24.598 1.00 92.19 239 GLU A CA 1
ATOM 1811 C C . GLU A 1 239 ? 0.004 10.688 -25.120 1.00 92.19 239 GLU A C 1
ATOM 1813 O O . GLU A 1 239 ? -0.753 11.305 -25.876 1.00 92.19 239 GLU A O 1
ATOM 1818 N N . THR A 1 240 ? 1.177 11.194 -24.735 1.00 93.12 240 THR A N 1
ATOM 1819 C CA . THR A 1 240 ? 1.590 12.588 -24.978 1.00 93.12 240 THR A CA 1
ATOM 1820 C C . THR A 1 240 ? 2.531 12.742 -26.173 1.00 93.12 240 THR A C 1
ATOM 1822 O O . THR A 1 240 ? 2.627 13.824 -26.756 1.00 93.12 240 THR A O 1
ATOM 1825 N N . GLY A 1 241 ? 3.227 11.670 -26.563 1.00 93.44 241 GLY A N 1
ATOM 1826 C CA . GLY A 1 241 ? 4.319 11.701 -27.536 1.00 93.44 241 GLY A CA 1
ATOM 1827 C C . GLY A 1 241 ? 5.638 12.259 -26.988 1.00 93.44 241 GLY A C 1
ATOM 1828 O O . GLY A 1 241 ? 6.601 12.370 -27.753 1.00 93.44 241 GLY A O 1
ATOM 1829 N N . GLU A 1 242 ? 5.702 12.628 -25.705 1.00 90.25 242 GLU A N 1
ATOM 1830 C CA . GLU A 1 242 ? 6.901 13.164 -25.062 1.00 90.25 242 GLU A CA 1
ATOM 1831 C C . GLU A 1 242 ? 7.559 12.104 -24.159 1.00 90.25 242 GLU A C 1
ATOM 1833 O O . GLU A 1 242 ? 6.910 11.559 -23.266 1.00 90.25 242 GLU A O 1
ATOM 1838 N N . PRO A 1 243 ? 8.852 11.786 -24.357 1.00 90.00 243 PRO A N 1
ATOM 1839 C CA . PRO A 1 243 ? 9.521 10.772 -23.554 1.00 90.00 243 PRO A CA 1
ATOM 1840 C C . PRO A 1 243 ? 9.887 11.302 -22.163 1.00 90.00 243 PRO A C 1
ATOM 1842 O O . PRO A 1 243 ? 10.497 12.367 -22.027 1.00 90.00 243 PRO A O 1
ATOM 1845 N N . MET A 1 244 ? 9.633 10.499 -21.129 1.00 91.56 244 MET A N 1
ATOM 1846 C CA . MET A 1 244 ? 10.121 10.763 -19.774 1.00 91.56 244 MET A CA 1
ATOM 1847 C C . MET A 1 244 ? 11.616 10.420 -19.660 1.00 91.56 244 MET A C 1
ATOM 1849 O O . MET A 1 244 ? 12.044 9.292 -19.921 1.00 91.56 244 MET A O 1
ATOM 1853 N N . ASN A 1 245 ? 12.447 11.381 -19.250 1.00 90.12 245 ASN A N 1
ATOM 1854 C CA . ASN A 1 245 ? 13.898 11.189 -19.189 1.00 90.12 245 ASN A CA 1
ATOM 1855 C C . ASN A 1 245 ? 14.356 10.614 -17.840 1.00 90.12 245 ASN A C 1
ATOM 1857 O O . ASN A 1 245 ? 14.860 11.336 -16.984 1.00 90.12 245 ASN A O 1
ATOM 1861 N N . LEU A 1 246 ? 14.260 9.295 -17.682 1.00 89.50 246 LEU A N 1
ATOM 1862 C CA . LEU A 1 246 ? 14.596 8.596 -16.434 1.00 89.50 246 LEU A CA 1
ATOM 1863 C C . LEU A 1 246 ? 16.093 8.550 -16.073 1.00 89.50 246 LEU A C 1
ATOM 1865 O O . LEU A 1 246 ? 16.433 7.956 -15.063 1.00 89.50 246 LEU A O 1
ATOM 1869 N N . GLN A 1 247 ? 17.011 9.090 -16.887 1.00 88.44 247 GLN A N 1
ATOM 1870 C CA . GLN A 1 247 ? 18.480 9.058 -16.684 1.00 88.44 247 GLN A CA 1
ATOM 1871 C C . GLN A 1 247 ? 19.134 7.659 -16.519 1.00 88.44 247 GLN A C 1
ATOM 1873 O O . GLN A 1 247 ? 20.364 7.546 -16.519 1.00 88.44 247 GLN A O 1
ATOM 1878 N N . TYR A 1 248 ? 18.351 6.579 -16.472 1.00 91.88 248 TYR A N 1
ATOM 1879 C CA . TYR A 1 248 ? 18.803 5.201 -16.307 1.00 91.88 248 TYR A CA 1
ATOM 1880 C C . TYR A 1 248 ? 18.575 4.353 -17.559 1.00 91.88 248 TYR A C 1
ATOM 1882 O O . TYR A 1 248 ? 17.507 4.353 -18.163 1.00 91.88 248 TYR A O 1
ATOM 1890 N N . ASP A 1 249 ? 19.589 3.559 -17.920 1.00 90.94 249 ASP A N 1
ATOM 1891 C CA . ASP A 1 249 ? 19.492 2.557 -18.987 1.00 90.94 249 ASP A CA 1
ATOM 1892 C C . ASP A 1 249 ? 18.849 1.264 -18.442 1.00 90.94 249 ASP A C 1
ATOM 1894 O O . ASP A 1 249 ? 19.475 0.598 -17.599 1.00 90.94 249 ASP A O 1
ATOM 1898 N N . PRO A 1 250 ? 17.671 0.839 -18.953 1.00 92.38 250 PRO A N 1
ATOM 1899 C CA . PRO A 1 250 ? 17.019 -0.403 -18.539 1.00 92.38 250 PRO A CA 1
ATOM 1900 C C . PRO A 1 250 ? 17.956 -1.613 -18.579 1.00 92.38 250 PRO A C 1
ATOM 1902 O O . PRO A 1 250 ? 17.917 -2.469 -17.696 1.00 92.38 250 PRO A O 1
ATOM 1905 N N . LYS A 1 251 ? 18.862 -1.687 -19.567 1.00 93.56 251 LYS A N 1
ATOM 1906 C CA . LYS A 1 251 ? 19.778 -2.829 -19.733 1.00 93.56 251 LYS A CA 1
ATOM 1907 C C . LYS A 1 251 ? 20.762 -2.952 -18.575 1.00 93.56 251 LYS A C 1
ATOM 1909 O O . LYS A 1 251 ? 21.125 -4.067 -18.189 1.00 93.56 251 LYS A O 1
ATOM 1914 N N . ARG A 1 252 ? 21.196 -1.824 -18.004 1.00 94.06 252 ARG A N 1
ATOM 1915 C CA . ARG A 1 252 ? 22.084 -1.811 -16.833 1.00 94.06 252 ARG A CA 1
ATOM 1916 C C . ARG A 1 252 ? 21.346 -2.278 -15.585 1.00 94.06 252 ARG A C 1
ATOM 1918 O O . ARG A 1 252 ? 21.877 -3.120 -14.863 1.00 94.06 252 ARG A O 1
ATOM 1925 N N . LEU A 1 253 ? 20.114 -1.809 -15.385 1.00 95.25 253 LEU A N 1
ATOM 1926 C CA . LEU A 1 253 ? 19.259 -2.236 -14.272 1.00 95.25 253 LEU A CA 1
ATOM 1927 C C . LEU A 1 253 ? 18.949 -3.737 -14.352 1.00 95.25 253 LEU A C 1
ATOM 1929 O O . LEU A 1 253 ? 19.136 -4.459 -13.374 1.00 95.25 253 LEU A O 1
ATOM 1933 N N . ILE A 1 254 ? 18.620 -4.240 -15.546 1.00 94.06 254 ILE A N 1
ATOM 1934 C CA . ILE A 1 254 ? 18.449 -5.675 -15.812 1.00 94.06 254 ILE A CA 1
ATOM 1935 C C . ILE A 1 254 ? 19.707 -6.467 -15.431 1.00 94.06 254 ILE A C 1
ATOM 1937 O O . ILE A 1 254 ? 19.613 -7.513 -14.785 1.00 94.06 254 ILE A O 1
ATOM 1941 N N . SER A 1 255 ? 20.897 -5.992 -15.819 1.00 93.75 255 SER A N 1
ATOM 1942 C CA . SER A 1 255 ? 22.157 -6.658 -15.467 1.00 93.75 255 SER A CA 1
ATOM 1943 C C . SER A 1 255 ? 22.359 -6.727 -13.951 1.00 93.75 255 SER A C 1
ATOM 1945 O O . SER A 1 255 ? 22.743 -7.783 -13.441 1.00 93.75 255 SER A O 1
ATOM 1947 N N . ARG A 1 256 ? 22.058 -5.639 -13.230 1.00 92.31 256 ARG A N 1
ATOM 1948 C CA . ARG A 1 256 ? 22.167 -5.565 -11.765 1.00 92.31 256 ARG A CA 1
ATOM 1949 C C . ARG A 1 256 ? 21.189 -6.519 -11.073 1.00 92.31 256 ARG A C 1
ATOM 1951 O O . ARG A 1 256 ? 21.618 -7.345 -10.274 1.00 92.31 256 ARG A O 1
ATOM 1958 N N . MET A 1 257 ? 19.914 -6.531 -11.467 1.00 92.94 257 MET A N 1
ATOM 1959 C CA . MET A 1 257 ? 18.910 -7.471 -10.932 1.00 92.94 257 MET A CA 1
ATOM 1960 C C . MET A 1 257 ? 19.278 -8.939 -11.207 1.00 92.94 257 MET A C 1
ATOM 1962 O O . MET A 1 257 ? 19.157 -9.815 -10.343 1.00 92.94 257 MET A O 1
ATOM 1966 N N . ARG A 1 258 ? 19.794 -9.236 -12.410 1.00 91.12 258 ARG A N 1
ATOM 1967 C CA . ARG A 1 258 ? 20.302 -10.576 -12.745 1.00 91.12 258 ARG A CA 1
ATOM 1968 C C . ARG A 1 258 ? 21.457 -10.973 -11.841 1.00 91.12 258 ARG A C 1
ATOM 1970 O O . ARG A 1 258 ? 21.507 -12.125 -11.410 1.00 91.12 258 ARG A O 1
ATOM 1977 N N . GLU A 1 259 ? 22.369 -10.052 -11.556 1.00 88.50 259 GLU A N 1
ATOM 1978 C CA . GLU A 1 259 ? 23.491 -10.277 -10.653 1.00 88.50 259 GLU A CA 1
ATOM 1979 C C . GLU A 1 259 ? 23.049 -10.528 -9.209 1.00 88.50 259 GLU A C 1
ATOM 1981 O O . GLU A 1 259 ? 23.463 -11.543 -8.643 1.00 88.50 259 GLU A O 1
ATOM 1986 N N . ALA A 1 260 ? 22.134 -9.718 -8.675 1.00 84.38 260 ALA A N 1
ATOM 1987 C CA . ALA A 1 260 ? 21.548 -9.908 -7.346 1.00 84.38 260 ALA A CA 1
ATOM 1988 C C . ALA A 1 260 ? 20.890 -11.296 -7.185 1.00 84.38 260 ALA A C 1
ATOM 1990 O O . ALA A 1 260 ? 21.000 -11.950 -6.148 1.00 84.38 260 ALA A O 1
ATOM 1991 N N . SER A 1 261 ? 20.288 -11.833 -8.254 1.00 83.94 261 SER A N 1
ATOM 1992 C CA . SER A 1 261 ? 19.648 -13.160 -8.240 1.00 83.94 261 SER A CA 1
ATOM 1993 C C . SER A 1 261 ? 20.620 -14.366 -8.312 1.00 83.94 261 SER A C 1
ATOM 1995 O O . SER A 1 261 ? 20.200 -15.540 -8.212 1.00 83.94 261 SER A O 1
ATOM 1997 N N . LYS A 1 262 ? 21.933 -14.129 -8.500 1.00 81.94 262 LYS A N 1
ATOM 1998 C CA . LYS A 1 262 ? 22.928 -15.196 -8.706 1.00 81.94 262 LYS A CA 1
ATOM 1999 C C . LYS A 1 262 ? 23.141 -16.045 -7.443 1.00 81.94 262 LYS A C 1
ATOM 2001 O O . LYS A 1 262 ? 23.202 -15.548 -6.324 1.00 81.94 262 LYS A O 1
ATOM 2006 N N . PRO A 1 263 ? 23.333 -17.373 -7.594 1.00 60.78 263 PRO A N 1
ATOM 2007 C CA . PRO A 1 263 ? 23.519 -18.281 -6.461 1.00 60.78 263 PRO A CA 1
ATOM 2008 C C . PRO A 1 263 ? 24.756 -18.019 -5.594 1.00 60.78 263 PRO A C 1
ATOM 2010 O O . PRO A 1 263 ? 24.786 -18.533 -4.476 1.00 60.78 263 PRO A O 1
ATOM 2013 N N . SER A 1 264 ? 25.768 -17.326 -6.121 1.00 58.56 264 SER A N 1
ATOM 2014 C CA . SER A 1 264 ? 27.101 -17.183 -5.527 1.00 58.56 264 SER A CA 1
ATOM 2015 C C . SER A 1 264 ? 27.238 -16.043 -4.519 1.00 58.56 264 SER A C 1
ATOM 2017 O O . SER A 1 264 ? 28.308 -15.922 -3.925 1.00 58.56 264 SER A O 1
ATOM 2019 N N . VAL A 1 265 ? 26.199 -15.228 -4.305 1.00 62.12 265 VAL A N 1
ATOM 2020 C CA . VAL A 1 265 ? 26.198 -14.194 -3.261 1.00 62.12 265 VAL A CA 1
ATOM 2021 C C . VAL A 1 265 ? 26.156 -14.906 -1.904 1.00 62.12 265 VAL A C 1
ATOM 2023 O O . VAL A 1 265 ? 25.144 -15.489 -1.522 1.00 62.12 265 VAL A O 1
ATOM 2026 N N . LYS A 1 266 ? 27.303 -14.966 -1.216 1.00 56.22 266 LYS A N 1
ATOM 2027 C CA . LYS A 1 266 ? 27.591 -15.889 -0.095 1.00 56.22 266 LYS A CA 1
ATOM 2028 C C . LYS A 1 266 ? 26.784 -15.643 1.194 1.00 56.22 266 LYS A C 1
ATOM 2030 O O . LYS A 1 266 ? 27.039 -16.324 2.182 1.00 56.22 266 LYS A O 1
ATOM 2035 N N . GLN A 1 267 ? 25.823 -14.726 1.188 1.00 64.88 267 GLN A N 1
ATOM 2036 C CA . GLN A 1 267 ? 25.091 -14.287 2.380 1.00 64.88 267 GLN A CA 1
ATOM 2037 C C . GLN A 1 267 ? 23.568 -14.477 2.294 1.00 64.88 267 GLN A C 1
ATOM 2039 O O . GLN A 1 267 ? 22.891 -14.302 3.297 1.00 64.88 267 GLN A O 1
ATOM 2044 N N . THR A 1 268 ? 23.017 -14.920 1.157 1.00 71.31 268 THR A N 1
ATOM 2045 C CA . THR A 1 268 ? 21.560 -15.080 0.998 1.00 71.31 268 THR A CA 1
ATOM 2046 C C . THR A 1 268 ? 21.087 -16.513 1.244 1.00 71.31 268 THR A C 1
ATOM 2048 O O . THR A 1 268 ? 21.676 -17.502 0.770 1.00 71.31 268 THR A O 1
ATOM 2051 N N . SER A 1 269 ? 19.971 -16.660 1.965 1.00 82.75 269 SER A N 1
ATOM 2052 C CA . SER A 1 269 ? 19.412 -17.981 2.238 1.00 82.75 269 SER A CA 1
ATOM 2053 C C . SER A 1 269 ? 18.940 -18.665 0.945 1.00 82.75 269 SER A C 1
ATOM 2055 O O . SER A 1 269 ? 18.835 -18.088 -0.145 1.00 82.75 269 SER A O 1
ATOM 2057 N N . ARG A 1 270 ? 18.685 -19.977 1.012 1.00 84.12 270 ARG A N 1
ATOM 2058 C CA . ARG A 1 270 ? 18.143 -20.711 -0.144 1.00 84.12 270 ARG A CA 1
ATOM 2059 C C . ARG A 1 270 ? 16.704 -20.296 -0.465 1.00 84.12 270 ARG A C 1
ATOM 2061 O O . ARG A 1 270 ? 16.323 -20.384 -1.632 1.00 84.12 270 ARG A O 1
ATOM 2068 N N . LYS A 1 271 ? 15.917 -19.918 0.547 1.00 86.94 271 LYS A N 1
ATOM 2069 C CA . LYS A 1 271 ? 14.538 -19.447 0.374 1.00 86.94 271 LYS A CA 1
ATOM 2070 C C . LYS A 1 271 ? 14.559 -18.105 -0.355 1.00 86.94 271 LYS A C 1
ATOM 2072 O O . LYS A 1 271 ? 13.938 -17.992 -1.408 1.00 86.94 271 LYS A O 1
ATOM 2077 N N . ASP A 1 272 ? 15.390 -17.186 0.114 1.00 85.69 272 ASP A N 1
ATOM 2078 C CA . ASP A 1 272 ? 15.417 -15.805 -0.373 1.00 85.69 272 ASP A CA 1
ATOM 2079 C C . ASP A 1 272 ? 15.945 -15.734 -1.805 1.00 85.69 272 ASP A C 1
ATOM 2081 O O . ASP A 1 272 ? 15.336 -15.116 -2.668 1.00 85.69 272 ASP A O 1
ATOM 2085 N N . ARG A 1 273 ? 16.967 -16.529 -2.150 1.00 84.81 273 ARG A N 1
ATOM 2086 C CA . ARG A 1 273 ? 17.394 -16.659 -3.557 1.00 84.81 273 ARG A CA 1
ATOM 2087 C C . ARG A 1 273 ? 16.309 -17.181 -4.487 1.00 84.81 273 ARG A C 1
ATOM 2089 O O . ARG A 1 273 ? 16.315 -16.854 -5.671 1.00 84.81 273 ARG A O 1
ATOM 2096 N N . ARG A 1 274 ? 15.430 -18.071 -4.014 1.00 87.69 274 ARG A N 1
ATOM 2097 C CA . ARG A 1 274 ? 14.305 -18.534 -4.841 1.00 87.69 274 ARG A CA 1
ATOM 2098 C C . ARG A 1 274 ? 13.278 -17.422 -5.010 1.00 87.69 274 ARG A C 1
ATOM 2100 O O . ARG A 1 274 ? 12.734 -17.317 -6.104 1.00 87.69 274 ARG A O 1
ATOM 2107 N N . HIS A 1 275 ? 13.047 -16.635 -3.962 1.00 88.56 275 HIS A N 1
ATOM 2108 C CA . HIS A 1 275 ? 12.171 -15.473 -4.000 1.00 88.56 275 HIS A CA 1
ATOM 2109 C C . HIS A 1 275 ? 12.695 -14.417 -4.987 1.00 88.56 275 HIS A C 1
ATOM 2111 O O . HIS A 1 275 ? 12.026 -14.177 -5.989 1.00 88.56 275 HIS A O 1
ATOM 2117 N N . LEU A 1 276 ? 13.941 -13.947 -4.820 1.00 89.12 276 LEU A N 1
ATOM 2118 C CA . LEU A 1 276 ? 14.609 -13.001 -5.730 1.00 89.12 276 LEU A CA 1
ATOM 2119 C C . LEU A 1 276 ? 14.525 -13.442 -7.187 1.00 89.12 276 LEU A C 1
ATOM 2121 O O . LEU A 1 276 ? 14.096 -12.692 -8.053 1.00 89.12 276 LEU A O 1
ATOM 2125 N N . ARG A 1 277 ? 14.891 -14.696 -7.477 1.00 89.38 277 ARG A N 1
ATOM 2126 C CA . ARG A 1 277 ? 14.832 -15.216 -8.851 1.00 89.38 277 ARG A CA 1
ATOM 2127 C C . ARG A 1 277 ? 13.427 -15.225 -9.420 1.00 89.38 277 ARG A C 1
ATOM 2129 O O . ARG A 1 277 ? 13.281 -15.017 -10.616 1.00 89.38 277 ARG A O 1
ATOM 2136 N N . LYS A 1 278 ? 12.421 -15.544 -8.605 1.00 90.50 278 LYS A N 1
ATOM 2137 C CA . LYS A 1 278 ? 11.034 -15.569 -9.064 1.00 90.50 278 LYS A CA 1
ATOM 2138 C C . LYS A 1 278 ? 10.571 -14.149 -9.397 1.00 90.50 278 LYS A C 1
ATOM 2140 O O . LYS A 1 278 ? 10.060 -13.955 -10.494 1.00 90.50 278 LYS A O 1
ATOM 2145 N N . GLN A 1 279 ? 10.784 -13.194 -8.491 1.00 92.06 279 GLN A N 1
ATOM 2146 C CA . GLN A 1 279 ? 10.326 -11.815 -8.678 1.00 92.06 279 GLN A CA 1
ATOM 2147 C C . GLN A 1 279 ? 11.100 -11.104 -9.791 1.00 92.06 279 GLN A C 1
ATOM 2149 O O . GLN A 1 279 ? 10.504 -10.626 -10.756 1.00 92.06 279 GLN A O 1
ATOM 2154 N N . PHE A 1 280 ? 12.436 -11.142 -9.749 1.00 94.50 280 PHE A N 1
ATOM 2155 C CA . PHE A 1 280 ? 13.258 -10.506 -10.776 1.00 94.50 280 PHE A CA 1
ATOM 2156 C C . PHE A 1 280 ? 13.142 -11.161 -12.147 1.00 94.50 280 PHE A C 1
ATOM 2158 O O . PHE A 1 280 ? 13.370 -10.476 -13.133 1.00 94.50 280 PHE A O 1
ATOM 2165 N N . ALA A 1 281 ? 12.758 -12.437 -12.268 1.00 92.44 281 ALA A N 1
ATOM 2166 C CA . ALA A 1 281 ? 12.484 -13.003 -13.590 1.00 92.44 281 ALA A CA 1
ATOM 2167 C C . ALA A 1 281 ? 11.348 -12.249 -14.298 1.00 92.44 281 ALA A C 1
ATOM 2169 O O . ALA A 1 281 ? 11.499 -11.898 -15.463 1.00 92.44 281 ALA A O 1
ATOM 2170 N N . SER A 1 282 ? 10.254 -11.962 -13.584 1.00 92.44 282 SER A N 1
ATOM 2171 C CA . SER A 1 282 ? 9.125 -11.196 -14.123 1.00 92.44 282 SER A CA 1
ATOM 2172 C C . SER A 1 282 ? 9.535 -9.761 -14.463 1.00 92.44 282 SER A C 1
ATOM 2174 O O . SER A 1 282 ? 9.330 -9.318 -15.590 1.00 92.44 282 SER A O 1
ATOM 2176 N N . ILE A 1 283 ? 10.188 -9.070 -13.521 1.00 94.88 283 ILE A N 1
ATOM 2177 C CA . ILE A 1 283 ? 10.647 -7.679 -13.687 1.00 94.88 283 ILE A CA 1
ATOM 2178 C C . ILE A 1 283 ? 11.624 -7.550 -14.859 1.00 94.88 283 ILE A C 1
ATOM 2180 O O . ILE A 1 283 ? 11.463 -6.690 -15.717 1.00 94.88 283 ILE A O 1
ATOM 2184 N N . VAL A 1 284 ? 12.616 -8.435 -14.947 1.00 94.62 284 VAL A N 1
ATOM 2185 C CA . VAL A 1 284 ? 13.605 -8.403 -16.028 1.00 94.62 284 VAL A CA 1
ATOM 2186 C C . VAL A 1 284 ? 12.943 -8.632 -17.381 1.00 94.62 284 VAL A C 1
ATOM 2188 O O . VAL A 1 284 ? 13.213 -7.881 -18.308 1.00 94.62 284 VAL A O 1
ATOM 2191 N N . THR A 1 285 ? 12.070 -9.636 -17.509 1.00 92.44 285 THR A N 1
ATOM 2192 C CA . THR A 1 285 ? 11.364 -9.881 -18.776 1.00 92.44 285 THR A CA 1
ATOM 2193 C C . THR A 1 285 ? 10.465 -8.702 -19.149 1.00 92.44 285 THR A C 1
ATOM 2195 O O . THR A 1 285 ? 10.418 -8.318 -20.315 1.00 92.44 285 THR A O 1
ATOM 2198 N N . SER A 1 286 ? 9.807 -8.086 -18.168 1.00 93.06 286 SER A N 1
ATOM 2199 C CA . SER A 1 286 ? 9.032 -6.862 -18.359 1.00 93.06 286 SER A CA 1
ATOM 2200 C C . SER A 1 286 ? 9.888 -5.717 -18.915 1.00 93.06 286 SER A C 1
ATOM 2202 O O . SER A 1 286 ? 9.558 -5.174 -19.970 1.00 93.06 286 SER A O 1
ATOM 2204 N N . LEU A 1 287 ? 11.014 -5.400 -18.269 1.00 94.06 287 LEU A N 1
ATOM 2205 C CA . LEU A 1 287 ? 11.926 -4.331 -18.688 1.00 94.06 287 LEU A CA 1
ATOM 2206 C C . LEU A 1 287 ? 12.580 -4.613 -20.050 1.00 94.06 287 LEU A C 1
ATOM 2208 O O . LEU A 1 287 ? 12.817 -3.690 -20.823 1.00 94.06 287 LEU A O 1
ATOM 2212 N N . GLU A 1 288 ? 12.869 -5.878 -20.368 1.00 93.38 288 GLU A N 1
ATOM 2213 C CA . GLU A 1 288 ? 13.456 -6.273 -21.658 1.00 93.38 288 GLU A CA 1
ATOM 2214 C C . GLU A 1 288 ? 12.492 -6.087 -22.834 1.00 93.38 288 GLU A C 1
ATOM 2216 O O . GLU A 1 288 ? 12.937 -5.814 -23.950 1.00 93.38 288 GLU A O 1
ATOM 2221 N N . HIS A 1 289 ? 11.190 -6.257 -22.596 1.00 90.69 289 HIS A N 1
ATOM 2222 C CA . HIS A 1 289 ? 10.174 -6.289 -23.649 1.00 90.69 289 HIS A CA 1
ATOM 2223 C C . HIS A 1 289 ? 9.192 -5.115 -23.617 1.00 90.69 289 HIS A C 1
ATOM 2225 O O . HIS A 1 289 ? 8.353 -5.029 -24.513 1.00 90.69 289 HIS A O 1
ATOM 2231 N N . GLY A 1 290 ? 9.268 -4.237 -22.614 1.00 91.88 290 GLY A N 1
ATOM 2232 C CA . GLY A 1 290 ? 8.293 -3.163 -22.418 1.00 91.88 290 GLY A CA 1
ATOM 2233 C C . GLY A 1 290 ? 6.881 -3.705 -22.184 1.00 91.88 290 GLY A C 1
ATOM 2234 O O . GLY A 1 290 ? 5.926 -3.234 -22.792 1.00 91.88 290 GLY A O 1
ATOM 2235 N N . LYS A 1 291 ? 6.753 -4.764 -21.377 1.00 93.19 291 LYS A N 1
ATOM 2236 C CA . LYS A 1 291 ? 5.472 -5.418 -21.044 1.00 93.19 291 LYS A CA 1
ATOM 2237 C C . LYS A 1 291 ? 5.263 -5.445 -19.540 1.00 93.19 291 LYS A C 1
ATOM 2239 O O . LYS A 1 291 ? 6.223 -5.258 -18.808 1.00 93.19 291 LYS A O 1
ATOM 2244 N N . GLY A 1 292 ? 4.047 -5.700 -19.078 1.00 92.50 292 GLY A N 1
ATOM 2245 C CA . GLY A 1 292 ? 3.760 -5.829 -17.649 1.00 92.50 292 GLY A CA 1
ATOM 2246 C C . GLY A 1 292 ? 4.201 -7.170 -17.032 1.00 92.50 292 GLY A C 1
ATOM 2247 O O . GLY A 1 292 ? 4.936 -7.954 -17.654 1.00 92.50 292 GLY A O 1
ATOM 2248 N N . PRO A 1 293 ? 3.767 -7.458 -15.795 1.00 93.56 293 PRO A N 1
ATOM 2249 C CA . PRO A 1 293 ? 4.217 -8.608 -15.021 1.00 93.56 293 PRO A CA 1
ATOM 2250 C C . PRO A 1 293 ? 3.784 -9.946 -15.633 1.00 93.56 293 PRO A C 1
ATOM 2252 O O . PRO A 1 293 ? 2.745 -10.088 -16.271 1.00 93.56 293 PRO A O 1
ATOM 2255 N N . GLY A 1 294 ? 4.607 -10.977 -15.433 1.00 89.38 294 GLY A N 1
ATOM 2256 C CA . GLY A 1 294 ? 4.307 -12.345 -15.854 1.00 89.38 294 GLY A CA 1
ATOM 2257 C C . GLY A 1 294 ? 4.271 -12.562 -17.370 1.00 89.38 294 GLY A C 1
ATOM 2258 O O . GLY A 1 294 ? 3.905 -13.660 -17.807 1.00 89.38 294 GLY A O 1
ATOM 2259 N N . PHE A 1 295 ? 4.653 -11.564 -18.174 1.00 89.69 295 PHE A N 1
ATOM 2260 C CA . PHE A 1 295 ? 4.794 -11.712 -19.618 1.00 89.69 295 PHE A CA 1
ATOM 2261 C C . PHE A 1 295 ? 5.842 -12.781 -19.944 1.00 89.69 295 PHE A C 1
ATOM 2263 O O . PHE A 1 295 ? 6.929 -12.819 -19.368 1.00 89.69 295 PHE A O 1
ATOM 2270 N N . SER A 1 296 ? 5.516 -13.686 -20.865 1.00 85.81 296 SER A N 1
ATOM 2271 C CA . SER A 1 296 ? 6.382 -14.801 -21.225 1.00 85.81 296 SER A CA 1
ATOM 2272 C C . SER A 1 296 ? 6.582 -14.887 -22.732 1.00 85.81 296 SER A C 1
ATOM 2274 O O . SER A 1 296 ? 5.652 -15.163 -23.490 1.00 85.81 296 SER A O 1
ATOM 2276 N N . THR A 1 297 ? 7.840 -14.736 -23.144 1.00 80.94 297 THR A N 1
ATOM 2277 C CA . THR A 1 297 ? 8.304 -14.971 -24.520 1.00 80.94 297 THR A CA 1
ATOM 2278 C C . THR A 1 297 ? 8.545 -16.441 -24.834 1.00 80.94 297 THR A C 1
ATOM 2280 O O . THR A 1 297 ? 8.764 -16.798 -25.989 1.00 80.94 297 THR A O 1
ATOM 2283 N N . ALA A 1 298 ? 8.486 -17.323 -23.830 1.00 72.88 298 ALA A N 1
ATOM 2284 C CA . ALA A 1 298 ? 8.507 -18.755 -24.080 1.00 72.88 298 ALA A CA 1
ATOM 2285 C C . ALA A 1 298 ? 7.282 -19.116 -24.928 1.00 72.88 298 ALA A C 1
ATOM 2287 O O . ALA A 1 298 ? 6.156 -18.786 -24.561 1.00 72.88 298 ALA A O 1
ATOM 2288 N N . GLY A 1 299 ? 7.505 -19.770 -26.064 1.00 60.66 299 GLY A N 1
ATOM 2289 C CA . GLY A 1 299 ? 6.440 -20.208 -26.957 1.00 60.66 299 GLY A CA 1
ATOM 2290 C C . GLY A 1 299 ? 6.247 -21.716 -26.942 1.00 60.66 299 GLY A C 1
ATOM 2291 O O . GLY A 1 299 ? 7.095 -22.478 -26.465 1.00 60.66 299 GLY A O 1
ATOM 2292 N N . ARG A 1 300 ? 5.116 -22.162 -27.486 1.00 58.88 300 ARG A N 1
ATOM 2293 C CA . ARG A 1 300 ? 4.990 -23.530 -28.003 1.00 58.88 300 ARG A CA 1
ATOM 2294 C C . ARG A 1 300 ? 5.165 -23.484 -29.513 1.00 58.88 300 ARG A C 1
ATOM 2296 O O . ARG A 1 300 ? 4.735 -22.502 -30.114 1.00 58.88 300 ARG A O 1
ATOM 2303 N N . PRO A 1 301 ? 5.697 -24.556 -30.123 1.00 55.53 301 PRO A N 1
ATOM 2304 C CA . PRO A 1 301 ? 5.591 -24.710 -31.560 1.00 55.53 301 PRO A CA 1
ATOM 2305 C C . PRO A 1 301 ? 4.109 -24.618 -31.918 1.00 55.53 301 PRO A C 1
ATOM 2307 O O . PRO A 1 301 ? 3.289 -25.346 -31.343 1.00 55.53 301 PRO A O 1
ATOM 2310 N N . SER A 1 302 ? 3.764 -23.721 -32.838 1.00 53.34 302 SER A N 1
ATOM 2311 C CA . SER A 1 302 ? 2.401 -23.553 -33.363 1.00 53.34 302 SER A CA 1
ATOM 2312 C C . SER A 1 302 ? 1.843 -24.881 -33.906 1.00 53.34 302 SER A C 1
ATOM 2314 O O . SER A 1 302 ? 0.636 -25.131 -33.874 1.00 53.34 302 SER A O 1
ATOM 2316 N N . PHE A 1 303 ? 2.734 -25.811 -34.264 1.00 50.31 303 PHE A N 1
ATOM 2317 C CA . PHE A 1 303 ? 2.439 -27.214 -34.517 1.00 50.31 303 PHE A CA 1
ATOM 2318 C C . PHE A 1 303 ? 2.838 -28.127 -33.337 1.00 50.31 303 PHE A C 1
ATOM 2320 O O . PHE A 1 303 ? 3.994 -28.524 -33.199 1.00 50.31 303 PHE A O 1
ATOM 2327 N N . ASN A 1 304 ? 1.868 -28.553 -32.517 1.00 50.69 304 ASN A N 1
ATOM 2328 C CA . ASN A 1 304 ? 2.060 -29.666 -31.578 1.00 50.69 304 ASN A CA 1
ATOM 2329 C C . ASN A 1 304 ? 1.183 -30.875 -31.973 1.00 50.69 304 ASN A C 1
ATOM 2331 O O . ASN A 1 304 ? -0.030 -30.858 -31.723 1.00 50.69 304 ASN A O 1
ATOM 2335 N N . PRO A 1 305 ? 1.767 -31.951 -32.539 1.00 51.00 305 PRO A N 1
ATOM 2336 C CA . PRO A 1 305 ? 1.017 -33.128 -32.980 1.00 51.00 305 PRO A CA 1
ATOM 2337 C C . PRO A 1 305 ? 0.378 -33.926 -31.829 1.00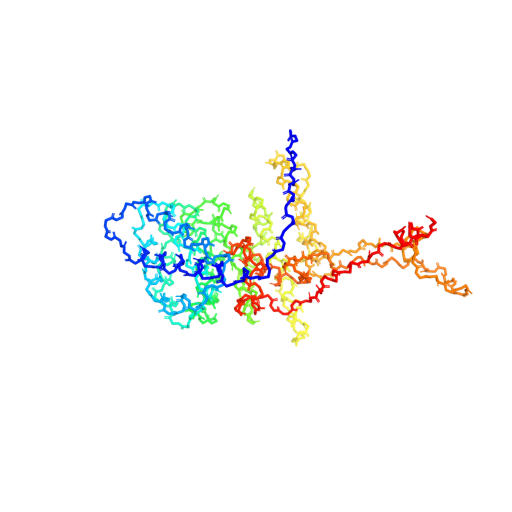 51.00 305 PRO A C 1
ATOM 2339 O O . PRO A 1 305 ? -0.469 -34.777 -32.087 1.00 51.00 305 PRO A O 1
ATOM 2342 N N . HIS A 1 306 ? 0.733 -33.654 -30.566 1.00 52.44 306 HIS A N 1
ATOM 2343 C CA . HIS A 1 306 ? 0.169 -34.338 -29.396 1.00 52.44 306 HIS A CA 1
ATOM 2344 C C . HIS A 1 306 ? -0.960 -33.558 -28.694 1.00 52.44 306 HIS A C 1
ATOM 2346 O O . HIS A 1 306 ? -1.670 -34.136 -27.876 1.00 52.44 306 HIS A O 1
ATOM 2352 N N . THR A 1 307 ? -1.154 -32.268 -29.008 1.00 52.84 307 THR A N 1
ATOM 2353 C CA . THR A 1 307 ? -2.226 -31.432 -28.419 1.00 52.84 307 THR A CA 1
ATOM 2354 C C . THR A 1 307 ? -3.218 -30.872 -29.440 1.00 52.84 307 THR A C 1
ATOM 2356 O O . THR A 1 307 ? -4.022 -30.020 -29.083 1.00 52.84 307 THR A O 1
ATOM 2359 N N . GLY A 1 308 ? -3.204 -31.358 -30.687 1.00 46.53 308 GLY A N 1
ATOM 2360 C CA . GLY A 1 308 ? -4.257 -31.064 -31.665 1.00 46.53 308 GLY A CA 1
ATOM 2361 C C . GLY A 1 308 ? -4.312 -29.605 -32.125 1.00 46.53 308 GLY A C 1
ATOM 2362 O O . GLY A 1 308 ? -5.401 -29.046 -32.221 1.00 46.53 308 GLY A O 1
ATOM 2363 N N . GLY A 1 309 ? -3.158 -28.990 -32.409 1.00 47.91 309 GLY A N 1
ATOM 2364 C CA . GLY A 1 309 ? -3.124 -27.696 -33.102 1.00 47.91 309 GLY A CA 1
ATOM 2365 C C . GLY A 1 309 ? -3.856 -27.757 -34.451 1.00 47.91 309 GLY A C 1
ATOM 2366 O O . GLY A 1 309 ? -3.935 -28.819 -35.077 1.00 47.91 309 GLY A O 1
ATOM 2367 N N . THR A 1 310 ? -4.417 -26.626 -34.886 1.00 45.09 310 THR A N 1
ATOM 2368 C CA . THR A 1 310 ? -5.124 -26.488 -36.166 1.00 45.09 310 THR A CA 1
ATOM 2369 C C . THR A 1 310 ? -4.257 -27.012 -37.303 1.00 45.09 310 THR A C 1
ATOM 2371 O O . THR A 1 310 ? -3.125 -26.577 -37.497 1.00 45.09 310 THR A O 1
ATOM 2374 N N . ARG A 1 311 ? -4.790 -27.987 -38.043 1.00 41.69 311 ARG A N 1
ATOM 2375 C CA . ARG A 1 311 ? -4.151 -28.579 -39.217 1.00 41.69 311 ARG A CA 1
ATOM 2376 C C . ARG A 1 311 ? -3.838 -27.459 -40.210 1.00 41.69 311 ARG A C 1
ATOM 2378 O O . ARG A 1 311 ? -4.755 -26.973 -40.863 1.00 41.69 311 ARG A O 1
ATOM 2385 N N . ALA A 1 312 ? -2.568 -27.067 -40.323 1.00 46.31 312 ALA A N 1
ATOM 2386 C CA . ALA A 1 312 ? -2.116 -26.240 -41.433 1.00 46.31 312 ALA A CA 1
ATOM 2387 C C . ALA A 1 312 ? -2.546 -26.932 -42.735 1.00 46.31 312 ALA A C 1
ATOM 2389 O O . ALA A 1 312 ? -2.337 -28.142 -42.906 1.00 46.31 312 ALA A O 1
ATOM 2390 N N . GLU A 1 313 ? -3.234 -26.195 -43.607 1.00 39.22 313 GLU A N 1
ATOM 2391 C CA . GLU A 1 313 ? -3.696 -26.742 -44.876 1.00 39.22 313 GLU A CA 1
ATOM 2392 C C . GLU A 1 313 ? -2.500 -27.254 -45.695 1.00 39.22 313 GLU A C 1
ATOM 2394 O O . GLU A 1 313 ? -1.452 -26.599 -45.736 1.00 39.22 313 GLU A O 1
ATOM 2399 N N . PRO A 1 314 ? -2.609 -28.426 -46.351 1.00 36.75 314 PRO A N 1
ATOM 2400 C CA . PRO A 1 314 ? -1.504 -28.981 -47.115 1.00 36.75 314 PRO A CA 1
ATOM 2401 C C . PRO A 1 314 ? -1.297 -28.127 -48.371 1.00 36.75 314 PRO A C 1
ATOM 2403 O O . PRO A 1 314 ? -1.998 -28.296 -49.364 1.00 36.75 314 PRO A O 1
ATOM 2406 N N . GLY A 1 315 ? -0.351 -27.190 -48.316 1.00 46.34 315 GLY A N 1
ATOM 2407 C CA . GLY A 1 315 ? -0.023 -26.317 -49.447 1.00 46.34 315 GLY A CA 1
ATOM 2408 C C . GLY A 1 315 ? 0.764 -25.056 -49.095 1.00 46.34 315 GLY A C 1
ATOM 2409 O O . GLY A 1 315 ? 1.400 -24.491 -49.978 1.00 46.34 315 GLY A O 1
ATOM 2410 N N . ARG A 1 316 ? 0.785 -24.637 -47.824 1.00 44.78 316 ARG A N 1
ATOM 2411 C CA . ARG A 1 316 ? 1.672 -23.574 -47.329 1.00 44.78 316 ARG A CA 1
ATOM 2412 C C . ARG A 1 316 ? 2.689 -24.183 -46.374 1.00 44.78 316 ARG A C 1
ATOM 2414 O O . ARG A 1 316 ? 2.471 -24.219 -45.175 1.00 44.78 316 ARG A O 1
ATOM 2421 N N . ARG A 1 317 ? 3.752 -24.756 -46.929 1.00 43.31 317 ARG A N 1
ATOM 2422 C CA . ARG A 1 317 ? 5.021 -24.862 -46.211 1.00 43.31 317 ARG A CA 1
ATOM 2423 C C . ARG A 1 317 ? 5.852 -23.708 -46.730 1.00 43.31 317 ARG A C 1
ATOM 2425 O O . ARG A 1 317 ? 6.410 -23.820 -47.818 1.00 43.31 317 ARG A O 1
ATOM 2432 N N . ASN A 1 318 ? 5.828 -22.593 -46.015 1.00 43.06 318 ASN A N 1
ATOM 2433 C CA . ASN A 1 318 ? 6.941 -21.669 -46.117 1.00 43.06 318 ASN A CA 1
ATOM 2434 C C . ASN A 1 318 ? 8.044 -22.266 -45.236 1.00 43.06 318 ASN A C 1
ATOM 2436 O O . ASN A 1 318 ? 7.762 -22.749 -44.143 1.00 43.06 318 ASN A O 1
ATOM 2440 N N . ASP A 1 319 ? 9.286 -22.271 -45.709 1.00 45.62 319 ASP A N 1
ATOM 2441 C CA . ASP A 1 319 ? 10.437 -22.799 -44.959 1.00 45.62 319 ASP A CA 1
ATOM 2442 C C . ASP A 1 319 ? 10.793 -21.945 -43.709 1.00 45.62 319 ASP A C 1
ATOM 2444 O O . ASP A 1 319 ? 11.775 -22.233 -43.031 1.00 45.62 319 ASP A O 1
ATOM 2448 N N . ASP A 1 320 ? 9.953 -20.955 -43.372 1.00 45.50 320 ASP A N 1
ATOM 2449 C CA . ASP A 1 320 ? 10.068 -20.014 -42.247 1.00 45.50 320 ASP A CA 1
ATOM 2450 C C . ASP A 1 320 ? 9.006 -20.240 -41.139 1.00 45.50 320 ASP A C 1
ATOM 2452 O O . ASP A 1 320 ? 8.811 -19.381 -40.281 1.00 45.50 320 ASP A O 1
ATOM 2456 N N . ASP A 1 321 ? 8.294 -21.375 -41.126 1.00 46.00 321 ASP A N 1
ATOM 2457 C CA . ASP A 1 321 ? 7.277 -21.695 -40.102 1.00 46.00 321 ASP A CA 1
ATOM 2458 C C . ASP A 1 321 ? 7.906 -22.227 -38.788 1.00 46.00 321 ASP A C 1
ATOM 2460 O O . ASP A 1 321 ? 7.581 -23.318 -38.312 1.00 46.00 321 ASP A O 1
ATOM 2464 N N . ASP A 1 322 ? 8.802 -21.441 -38.185 1.00 47.69 322 ASP A N 1
ATOM 2465 C CA . ASP A 1 322 ? 9.252 -21.589 -36.787 1.00 47.69 322 ASP A CA 1
ATOM 2466 C C . ASP A 1 322 ? 8.533 -20.559 -35.889 1.00 47.69 322 ASP A C 1
ATOM 2468 O O . ASP A 1 322 ? 9.102 -19.976 -34.964 1.00 47.69 322 ASP A O 1
ATOM 2472 N N . ASP A 1 323 ? 7.261 -20.283 -36.206 1.00 51.19 323 ASP A N 1
ATOM 2473 C CA . ASP A 1 323 ? 6.453 -19.251 -35.557 1.00 51.19 323 ASP A CA 1
ATOM 2474 C C . ASP A 1 323 ? 6.004 -19.738 -34.168 1.00 51.19 323 ASP A C 1
ATOM 2476 O O . ASP A 1 323 ? 4.928 -20.312 -33.962 1.00 51.19 323 ASP A O 1
ATOM 2480 N N . MET A 1 324 ? 6.913 -19.618 -33.202 1.00 55.38 324 MET A N 1
ATOM 2481 C CA . MET A 1 324 ? 6.676 -19.887 -31.789 1.00 55.38 324 MET A CA 1
ATOM 2482 C C . MET A 1 324 ? 5.739 -18.812 -31.232 1.00 55.38 324 MET A C 1
ATOM 2484 O O . MET A 1 324 ? 6.175 -17.716 -30.886 1.00 55.38 324 MET A O 1
ATOM 2488 N N . SER A 1 325 ? 4.452 -19.127 -31.072 1.00 58.28 325 SER A N 1
ATOM 2489 C CA . SER A 1 325 ? 3.522 -18.223 -30.390 1.00 58.28 325 SER A CA 1
ATOM 2490 C C . SER A 1 325 ? 3.888 -18.153 -28.903 1.00 58.28 325 SER A C 1
ATOM 2492 O O . SER A 1 325 ? 3.764 -19.161 -28.192 1.00 58.28 325 SER A O 1
ATOM 2494 N N . GLY A 1 326 ? 4.358 -16.992 -28.436 1.00 62.94 326 GLY A N 1
ATOM 2495 C CA . GLY A 1 326 ? 4.656 -16.743 -27.023 1.00 62.94 326 GLY A CA 1
ATOM 2496 C C . GLY A 1 326 ? 3.428 -16.963 -26.135 1.00 62.94 326 GLY A C 1
ATOM 2497 O O . GLY A 1 326 ? 2.298 -16.727 -26.557 1.00 62.94 326 GLY A O 1
ATOM 2498 N N . PHE A 1 327 ? 3.630 -17.423 -24.898 1.00 71.25 327 PHE A N 1
ATOM 2499 C CA . PHE A 1 327 ? 2.529 -17.638 -23.950 1.00 71.25 327 PHE A CA 1
ATOM 2500 C C . PHE A 1 327 ? 1.817 -16.342 -23.524 1.00 71.25 327 PHE A C 1
ATOM 2502 O O . PHE A 1 327 ? 0.730 -16.435 -22.961 1.00 71.25 327 PHE A O 1
ATOM 2509 N N . GLY A 1 328 ? 2.407 -15.167 -23.772 1.00 82.00 328 GLY A N 1
ATOM 2510 C CA . GLY A 1 328 ? 1.814 -13.874 -23.425 1.00 82.00 328 GLY A CA 1
ATOM 2511 C C . GLY A 1 328 ? 1.794 -13.630 -21.915 1.00 82.00 328 GLY A C 1
ATOM 2512 O O . GLY A 1 328 ? 2.682 -14.102 -21.200 1.00 82.00 328 GLY A O 1
ATOM 2513 N N . TYR A 1 329 ? 0.796 -12.888 -21.433 1.00 85.56 329 TYR A N 1
ATOM 2514 C CA . TYR A 1 329 ? 0.597 -12.615 -20.009 1.00 85.56 329 TYR A CA 1
ATOM 2515 C C . TYR A 1 329 ? 0.105 -13.854 -19.264 1.00 85.56 329 TYR A C 1
ATOM 2517 O O . TYR A 1 329 ? -0.856 -14.518 -19.658 1.00 85.56 329 TYR A O 1
ATOM 2525 N N . ARG A 1 330 ? 0.794 -14.189 -18.172 1.00 84.62 330 ARG A N 1
ATOM 2526 C CA . ARG A 1 330 ? 0.520 -15.404 -17.391 1.00 84.62 330 ARG A CA 1
ATOM 2527 C C . ARG A 1 330 ? 0.075 -15.126 -15.970 1.00 84.62 330 ARG A C 1
ATOM 2529 O O . ARG A 1 330 ? -0.342 -16.066 -15.289 1.00 84.62 330 ARG A O 1
ATOM 2536 N N . GLU A 1 331 ? 0.183 -13.882 -15.532 1.00 88.69 331 GLU A N 1
ATOM 2537 C CA . GLU A 1 331 ? -0.212 -13.497 -14.194 1.00 88.69 331 GLU A CA 1
ATOM 2538 C C . GLU A 1 331 ? -1.737 -13.387 -14.143 1.00 88.69 331 GLU A C 1
ATOM 2540 O O . GLU A 1 331 ? -2.357 -12.647 -14.902 1.00 88.69 331 GLU A O 1
ATOM 2545 N N . LYS A 1 332 ? -2.358 -14.220 -13.306 1.00 89.00 332 LYS A N 1
ATOM 2546 C CA . LYS A 1 332 ? -3.814 -14.341 -13.217 1.00 89.00 332 LYS A CA 1
ATOM 2547 C C . LYS A 1 332 ? -4.241 -14.342 -11.757 1.00 89.00 332 LYS A C 1
ATOM 2549 O O . LYS A 1 332 ? -3.762 -15.153 -10.962 1.00 89.00 332 LYS A O 1
ATOM 2554 N N . LEU A 1 333 ? -5.198 -13.488 -11.420 1.00 89.56 333 LEU A N 1
ATOM 2555 C CA . LEU A 1 333 ? -5.839 -13.421 -10.113 1.00 89.56 333 LEU A CA 1
ATOM 2556 C C . LEU A 1 333 ? -7.203 -14.111 -10.179 1.00 89.56 333 LEU A C 1
ATOM 2558 O O . LEU A 1 333 ? -8.070 -13.748 -10.968 1.00 89.56 333 LEU A O 1
ATOM 2562 N N . ARG A 1 334 ? -7.411 -15.125 -9.338 1.00 88.25 334 ARG A N 1
ATOM 2563 C CA . ARG A 1 334 ? -8.689 -15.843 -9.253 1.00 88.25 334 ARG A CA 1
ATOM 2564 C C . ARG A 1 334 ? -9.554 -15.252 -8.140 1.00 88.25 334 ARG A C 1
ATOM 2566 O O . ARG A 1 334 ? -9.188 -15.351 -6.972 1.00 88.25 334 ARG A O 1
ATOM 2573 N N . LEU A 1 335 ? -10.716 -14.715 -8.503 1.00 86.38 335 LEU A N 1
ATOM 2574 C CA . LEU A 1 335 ? -11.700 -14.088 -7.615 1.00 86.38 335 LEU A CA 1
ATOM 2575 C C . LEU A 1 335 ? -13.023 -14.855 -7.724 1.00 86.38 335 LEU A C 1
ATOM 2577 O O . LEU A 1 335 ? -13.956 -14.457 -8.418 1.00 86.38 335 LEU A O 1
ATOM 2581 N N . GLY A 1 336 ? -13.073 -16.029 -7.089 1.00 80.75 336 GLY A N 1
ATOM 2582 C CA . GLY A 1 336 ? -14.211 -16.942 -7.209 1.00 80.75 336 GLY A CA 1
ATOM 2583 C C . GLY A 1 336 ? -14.313 -17.554 -8.611 1.00 80.75 336 GLY A C 1
ATOM 2584 O O . GLY A 1 336 ? -13.418 -18.296 -9.033 1.00 80.75 336 GLY A O 1
ATOM 2585 N N . SER A 1 337 ? -15.410 -17.266 -9.318 1.00 81.94 337 SER A N 1
ATOM 2586 C CA . SER A 1 337 ? -15.653 -17.692 -10.706 1.00 81.94 337 SER A CA 1
ATOM 2587 C C . SER A 1 337 ? -14.936 -16.829 -11.746 1.00 81.94 337 SER A C 1
ATOM 2589 O O . SER A 1 337 ? -14.771 -17.269 -12.885 1.00 81.94 337 SER A O 1
ATOM 2591 N N . THR A 1 338 ? -14.488 -15.635 -11.363 1.00 85.38 338 THR A N 1
ATOM 2592 C CA . THR A 1 338 ? -13.825 -14.691 -12.262 1.00 85.38 338 THR A CA 1
ATOM 2593 C C . THR A 1 338 ? -12.317 -14.881 -12.202 1.00 85.38 338 THR A C 1
ATOM 2595 O O . THR A 1 338 ? -11.731 -15.031 -11.125 1.00 85.38 338 THR A O 1
ATOM 2598 N N . VAL A 1 339 ? -11.672 -14.881 -13.365 1.00 88.62 339 VAL A N 1
ATOM 2599 C CA . VAL A 1 339 ? -10.218 -14.825 -13.476 1.00 88.62 339 VAL A CA 1
ATOM 2600 C C . VAL A 1 339 ? -9.853 -13.490 -14.104 1.00 88.62 339 VAL A C 1
ATOM 2602 O O . VAL A 1 339 ? -10.266 -13.190 -15.218 1.00 88.62 339 VAL A O 1
ATOM 2605 N N . VAL A 1 340 ? -9.102 -12.688 -13.363 1.00 88.62 340 VAL A N 1
ATOM 2606 C CA . VAL A 1 340 ? -8.599 -11.389 -13.799 1.00 88.62 340 VAL A CA 1
ATOM 2607 C C . VAL A 1 340 ? -7.183 -11.587 -14.328 1.00 88.62 340 VAL A C 1
ATOM 2609 O O . VAL A 1 340 ? -6.339 -12.144 -13.619 1.00 88.62 340 VAL A O 1
ATOM 2612 N N . LEU A 1 341 ? -6.934 -11.190 -15.573 1.00 91.50 341 LEU A N 1
ATOM 2613 C CA . LEU A 1 341 ? -5.586 -11.130 -16.129 1.00 91.50 341 LEU A CA 1
ATOM 2614 C C . LEU A 1 341 ? -4.884 -9.888 -15.573 1.00 91.50 341 LEU A C 1
ATOM 2616 O O . LEU A 1 341 ? -5.477 -8.815 -15.540 1.00 91.50 341 LEU A O 1
ATOM 2620 N N . ILE A 1 342 ? -3.642 -10.048 -15.118 1.00 93.94 342 ILE A N 1
ATOM 2621 C CA . ILE A 1 342 ? -2.800 -8.932 -14.687 1.00 93.94 342 ILE A CA 1
ATOM 2622 C C . ILE A 1 342 ? -1.752 -8.707 -15.772 1.00 93.94 342 ILE A C 1
ATOM 2624 O O . ILE A 1 342 ? -0.854 -9.530 -15.955 1.00 93.94 342 ILE A O 1
ATOM 2628 N N . ASP A 1 343 ? -1.902 -7.616 -16.510 1.00 93.19 343 ASP A N 1
ATOM 2629 C CA . ASP A 1 343 ? -1.114 -7.274 -17.695 1.00 93.19 343 ASP A CA 1
ATOM 2630 C C . ASP A 1 343 ? -0.297 -5.979 -17.555 1.00 93.19 343 ASP A C 1
ATOM 2632 O O . ASP A 1 343 ? 0.552 -5.712 -18.411 1.00 93.19 343 ASP A O 1
ATOM 2636 N N . SER A 1 344 ? -0.484 -5.243 -16.454 1.00 95.88 344 SER A N 1
ATOM 2637 C CA . SER A 1 344 ? 0.281 -4.051 -16.075 1.00 95.88 344 SER A CA 1
ATOM 2638 C C . SER A 1 344 ? 0.779 -4.113 -14.624 1.00 95.88 344 SER A C 1
ATOM 2640 O O . SER A 1 344 ? 0.185 -4.770 -13.759 1.00 95.88 344 SER A O 1
ATOM 2642 N N . TRP A 1 345 ? 1.904 -3.454 -14.348 1.00 97.12 345 TRP A N 1
ATOM 2643 C CA . TRP A 1 345 ? 2.433 -3.260 -12.996 1.00 97.12 345 TRP A CA 1
ATOM 2644 C C . TRP A 1 345 ? 1.542 -2.333 -12.175 1.00 97.12 345 TRP A C 1
ATOM 2646 O O . TRP A 1 345 ? 1.366 -2.593 -10.986 1.00 97.12 345 TRP A O 1
ATOM 2656 N N . SER A 1 346 ? 0.912 -1.335 -12.804 1.00 96.88 346 SER A N 1
ATOM 2657 C CA . SER A 1 346 ? -0.117 -0.506 -12.159 1.00 96.88 346 SER A CA 1
ATOM 2658 C C . SER A 1 346 ? -1.265 -1.360 -11.600 1.00 96.88 346 SER A C 1
ATOM 2660 O O . SER A 1 346 ? -1.630 -1.256 -10.428 1.00 96.88 346 SER A O 1
ATOM 2662 N N . LEU A 1 347 ? -1.816 -2.290 -12.392 1.00 96.69 347 LEU A N 1
ATOM 2663 C CA . LEU A 1 347 ? -2.851 -3.208 -11.908 1.00 96.69 347 LEU A CA 1
ATOM 2664 C C . LEU A 1 347 ? -2.321 -4.153 -10.823 1.00 96.69 347 LEU A C 1
ATOM 2666 O O . LEU A 1 347 ? -3.026 -4.424 -9.850 1.00 96.69 347 LEU A O 1
ATOM 2670 N N . MET A 1 348 ? -1.088 -4.642 -10.958 1.00 97.12 348 MET A N 1
ATOM 2671 C CA . MET A 1 348 ? -0.479 -5.496 -9.938 1.00 97.12 348 MET A CA 1
ATOM 2672 C C . MET A 1 348 ? -0.334 -4.777 -8.591 1.00 97.12 348 MET A C 1
ATOM 2674 O O . MET A 1 348 ? -0.665 -5.370 -7.569 1.00 97.12 348 MET A O 1
ATOM 2678 N N . ALA A 1 349 ? 0.073 -3.503 -8.583 1.00 98.06 349 ALA A N 1
ATOM 2679 C CA . ALA A 1 349 ? 0.205 -2.698 -7.367 1.00 98.06 349 ALA A CA 1
ATOM 2680 C C . ALA A 1 349 ? -1.131 -2.600 -6.615 1.00 98.06 349 ALA A C 1
ATOM 2682 O O . ALA A 1 349 ? -1.210 -2.866 -5.414 1.00 98.06 349 ALA A O 1
ATOM 2683 N N . ARG A 1 350 ? -2.214 -2.324 -7.350 1.00 97.75 350 ARG A N 1
ATOM 2684 C CA . ARG A 1 350 ? -3.585 -2.259 -6.816 1.00 97.75 350 ARG A CA 1
ATOM 2685 C C . ARG A 1 350 ? -4.062 -3.611 -6.288 1.00 97.75 350 ARG A C 1
ATOM 2687 O O . ARG A 1 350 ? -4.680 -3.684 -5.224 1.00 97.75 350 ARG A O 1
ATOM 2694 N N . VAL A 1 351 ? -3.750 -4.700 -6.996 1.00 96.62 351 VAL A N 1
ATOM 2695 C CA . VAL A 1 351 ? -4.057 -6.071 -6.553 1.00 96.62 351 VAL A CA 1
ATOM 2696 C C . VAL A 1 351 ? -3.311 -6.423 -5.269 1.00 96.62 351 VAL A C 1
ATOM 2698 O O . VAL A 1 351 ? -3.924 -6.979 -4.353 1.00 96.62 351 VAL A O 1
ATOM 2701 N N . ASP A 1 352 ? -2.015 -6.133 -5.189 1.00 97.06 352 ASP A N 1
ATOM 2702 C CA . ASP A 1 352 ? -1.196 -6.462 -4.026 1.00 97.06 352 ASP A CA 1
ATOM 2703 C C . ASP A 1 352 ? -1.613 -5.632 -2.806 1.00 97.06 352 ASP A C 1
ATOM 2705 O O . ASP A 1 352 ? -1.838 -6.211 -1.741 1.00 97.06 352 ASP A O 1
ATOM 2709 N N . ALA A 1 353 ? -1.905 -4.338 -2.969 1.00 97.62 353 ALA A N 1
ATOM 2710 C CA . ALA A 1 353 ? -2.497 -3.511 -1.916 1.00 97.62 353 ALA A CA 1
ATOM 2711 C C . ALA A 1 353 ? -3.842 -4.071 -1.419 1.00 97.62 353 ALA A C 1
ATOM 2713 O O . ALA A 1 353 ? -4.059 -4.248 -0.214 1.00 97.62 353 ALA A O 1
ATOM 2714 N N . ALA A 1 354 ? -4.737 -4.457 -2.335 1.00 97.19 354 ALA A N 1
ATOM 2715 C CA . ALA A 1 354 ? -6.009 -5.072 -1.967 1.00 97.19 354 ALA A CA 1
ATOM 2716 C C . ALA A 1 354 ? -5.813 -6.413 -1.227 1.00 97.19 354 ALA A C 1
ATOM 2718 O O . ALA A 1 354 ? -6.571 -6.731 -0.307 1.00 97.19 354 ALA A O 1
ATOM 2719 N N . ARG A 1 355 ? -4.777 -7.198 -1.563 1.00 96.50 355 ARG A N 1
ATOM 2720 C CA . ARG A 1 355 ? -4.409 -8.425 -0.830 1.00 96.50 355 ARG A CA 1
ATOM 2721 C C . ARG A 1 355 ? -3.835 -8.132 0.554 1.00 96.50 355 ARG A C 1
ATOM 2723 O O . ARG A 1 355 ? -4.174 -8.861 1.486 1.00 96.50 355 ARG A O 1
ATOM 2730 N N . VAL A 1 356 ? -3.014 -7.096 0.710 1.00 95.94 356 VAL A N 1
ATOM 2731 C CA . VAL A 1 356 ? -2.485 -6.666 2.015 1.00 95.94 356 VAL A CA 1
ATOM 2732 C C . VAL A 1 356 ? -3.640 -6.286 2.948 1.00 95.94 356 VAL A C 1
ATOM 2734 O O . VAL A 1 356 ? -3.745 -6.789 4.077 1.00 95.94 356 VAL A O 1
ATOM 2737 N N . VAL A 1 357 ? -4.581 -5.479 2.449 1.00 97.50 357 VAL A N 1
ATOM 2738 C CA . VAL A 1 357 ? -5.711 -4.988 3.246 1.00 97.50 357 VAL A CA 1
ATOM 2739 C C . VAL A 1 357 ? -6.767 -6.068 3.483 1.00 97.50 357 VAL A C 1
ATOM 2741 O O . VAL A 1 357 ? -7.162 -6.275 4.627 1.00 97.50 357 VAL A O 1
ATOM 2744 N N . LEU A 1 358 ? -7.210 -6.812 2.467 1.00 97.12 358 LEU A N 1
ATOM 2745 C CA . LEU A 1 358 ? -8.374 -7.713 2.574 1.00 97.12 358 LEU A CA 1
ATOM 2746 C C . LEU A 1 358 ? -8.009 -9.195 2.725 1.00 97.12 358 LEU A C 1
ATOM 2748 O O . LEU A 1 358 ? -8.806 -9.995 3.223 1.00 97.12 358 LEU A O 1
ATOM 2752 N N . GLY A 1 359 ? -6.797 -9.590 2.339 1.00 94.94 359 GLY A N 1
ATOM 2753 C CA . GLY A 1 359 ? -6.336 -10.974 2.407 1.00 94.94 359 GLY A CA 1
ATOM 2754 C C . GLY A 1 359 ? -7.293 -11.946 1.712 1.00 94.94 359 GLY A C 1
ATOM 2755 O O . GLY A 1 359 ? -7.661 -11.776 0.551 1.00 94.94 359 GLY A O 1
ATOM 2756 N N . GLY A 1 360 ? -7.714 -12.986 2.437 1.00 93.56 360 GLY A N 1
ATOM 2757 C CA . GLY A 1 360 ? -8.589 -14.034 1.905 1.00 93.56 360 GLY A CA 1
ATOM 2758 C C . GLY A 1 360 ? -10.017 -13.589 1.567 1.00 93.56 360 GLY A C 1
ATOM 2759 O O . GLY A 1 360 ? -10.733 -14.356 0.931 1.00 93.56 360 GLY A O 1
ATOM 2760 N N . GLY A 1 361 ? -10.442 -12.392 1.980 1.00 95.50 361 GLY A N 1
ATOM 2761 C CA . GLY A 1 361 ? -11.763 -11.855 1.652 1.00 95.50 361 GLY A CA 1
ATOM 2762 C C . GLY A 1 361 ? -11.809 -10.983 0.394 1.00 95.50 361 GLY A C 1
ATOM 2763 O O . GLY A 1 361 ? -12.894 -10.585 -0.026 1.00 95.50 361 GLY A O 1
ATOM 2764 N N . LEU A 1 362 ? -10.666 -10.763 -0.272 1.00 95.69 362 LEU A N 1
ATOM 2765 C CA . LEU A 1 362 ? -10.598 -10.037 -1.545 1.00 95.69 362 LEU A CA 1
ATOM 2766 C C . LEU A 1 362 ? -11.626 -10.524 -2.593 1.00 95.69 362 LEU A C 1
ATOM 2768 O O . LEU A 1 362 ? -12.266 -9.673 -3.206 1.00 95.69 362 LEU A O 1
ATOM 2772 N N . PRO A 1 363 ? -11.865 -11.838 -2.799 1.00 94.38 363 PRO A N 1
ATOM 2773 C CA . PRO A 1 363 ? -12.889 -12.289 -3.742 1.00 94.38 363 PRO A CA 1
ATOM 2774 C C . PRO A 1 363 ? -14.306 -11.815 -3.400 1.00 94.38 363 PRO A C 1
ATOM 2776 O O . PRO A 1 363 ? -15.060 -11.493 -4.312 1.00 94.38 363 PRO A O 1
ATOM 2779 N N . THR A 1 364 ? -14.675 -11.762 -2.118 1.00 94.19 364 THR A N 1
ATOM 2780 C CA . THR A 1 364 ? -15.986 -11.248 -1.688 1.00 94.19 364 THR A CA 1
ATOM 2781 C C . THR A 1 364 ? -16.089 -9.763 -2.017 1.00 94.19 364 THR A C 1
ATOM 2783 O O . THR A 1 364 ? -17.015 -9.331 -2.695 1.00 94.19 364 THR A O 1
ATOM 2786 N N . HIS A 1 365 ? -15.076 -8.988 -1.624 1.00 95.94 365 HIS A N 1
ATOM 2787 C CA . HIS A 1 365 ? -15.051 -7.547 -1.853 1.00 95.94 365 HIS A CA 1
ATOM 2788 C C . HIS A 1 365 ? -15.016 -7.183 -3.335 1.00 95.94 365 HIS A C 1
ATOM 2790 O O . HIS A 1 365 ? -15.711 -6.269 -3.742 1.00 95.94 365 HIS A O 1
ATOM 2796 N N . PHE A 1 366 ? -14.285 -7.911 -4.173 1.00 93.50 366 PHE A N 1
ATOM 2797 C CA . PHE A 1 366 ? -14.288 -7.637 -5.609 1.00 93.50 366 PHE A CA 1
ATOM 2798 C C . PHE A 1 366 ? -15.680 -7.763 -6.246 1.00 93.50 366 PHE A C 1
ATOM 2800 O O . PHE A 1 366 ? -15.986 -7.051 -7.198 1.00 93.50 366 PHE A O 1
ATOM 2807 N N . ASN A 1 367 ? -16.516 -8.672 -5.738 1.00 91.56 367 ASN A N 1
ATOM 2808 C CA . ASN A 1 367 ? -17.857 -8.895 -6.274 1.00 91.56 367 ASN A CA 1
ATOM 2809 C C . ASN A 1 367 ? -18.914 -7.962 -5.661 1.00 91.56 367 ASN A C 1
ATOM 2811 O O . ASN A 1 367 ? -19.916 -7.680 -6.312 1.00 91.56 367 ASN A O 1
ATOM 2815 N N . GLU A 1 368 ? -18.714 -7.508 -4.421 1.00 94.31 368 GLU A N 1
ATOM 2816 C CA . GLU A 1 368 ? -19.747 -6.809 -3.642 1.00 94.31 368 GLU A CA 1
ATOM 2817 C C . GLU A 1 368 ? -19.399 -5.354 -3.294 1.00 94.31 368 GLU A C 1
ATOM 2819 O O . GLU A 1 368 ? -20.302 -4.533 -3.145 1.00 94.31 368 GLU A O 1
ATOM 2824 N N . ASN A 1 369 ? -18.113 -5.020 -3.163 1.00 96.06 369 ASN A N 1
ATOM 2825 C CA . ASN A 1 369 ? -17.639 -3.698 -2.769 1.00 96.06 369 ASN A CA 1
ATOM 2826 C C . ASN A 1 369 ? -17.321 -2.847 -4.018 1.00 96.06 369 ASN A C 1
ATOM 2828 O O . ASN A 1 369 ? -16.366 -3.161 -4.736 1.00 96.06 369 ASN A O 1
ATOM 2832 N N . PRO A 1 370 ? -18.061 -1.747 -4.262 1.00 96.00 370 PRO A N 1
ATOM 2833 C CA . PRO A 1 370 ? -17.860 -0.902 -5.437 1.00 96.00 370 PRO A CA 1
ATOM 2834 C C . PRO A 1 370 ? -16.467 -0.263 -5.477 1.00 96.00 370 PRO A C 1
ATOM 2836 O O . PRO A 1 370 ? -15.855 -0.242 -6.538 1.00 96.00 370 PRO A O 1
ATOM 2839 N N . THR A 1 371 ? -15.930 0.162 -4.332 1.00 96.75 371 THR A N 1
ATOM 2840 C CA . THR A 1 371 ? -14.589 0.751 -4.222 1.00 96.75 371 THR A CA 1
ATOM 2841 C C . THR A 1 371 ? -13.513 -0.243 -4.645 1.00 96.75 371 THR A C 1
ATOM 2843 O O . THR A 1 371 ? -12.597 0.102 -5.377 1.00 96.75 371 THR A O 1
ATOM 2846 N N . VAL A 1 372 ? -13.632 -1.512 -4.245 1.00 96.06 372 VAL A N 1
ATOM 2847 C CA . VAL A 1 372 ? -12.656 -2.548 -4.629 1.00 96.06 372 VAL A CA 1
ATOM 2848 C C . VAL A 1 372 ? -12.826 -2.964 -6.092 1.00 96.06 372 VAL A C 1
ATOM 2850 O O . VAL A 1 372 ? -11.845 -3.285 -6.763 1.00 96.06 372 VAL A O 1
ATOM 2853 N N . ALA A 1 373 ? -14.056 -2.958 -6.607 1.00 93.75 373 ALA A N 1
ATOM 2854 C CA . ALA A 1 373 ? -14.318 -3.215 -8.018 1.00 93.75 373 ALA A CA 1
ATOM 2855 C C . ALA A 1 373 ? -13.724 -2.121 -8.925 1.00 93.75 373 ALA A C 1
ATOM 2857 O O . ALA A 1 373 ? -13.187 -2.447 -9.984 1.00 93.75 373 ALA A O 1
ATOM 2858 N N . GLU A 1 374 ? -13.794 -0.858 -8.498 1.00 94.25 374 GLU A N 1
ATOM 2859 C CA . GLU A 1 374 ? -13.162 0.296 -9.148 1.00 94.25 374 GLU A CA 1
ATOM 2860 C C . GLU A 1 374 ? -11.636 0.259 -9.018 1.00 94.25 374 GLU A C 1
ATOM 2862 O O . GLU A 1 374 ? -10.937 0.356 -10.026 1.00 94.25 374 GLU A O 1
ATOM 2867 N N . LEU A 1 375 ? -11.122 -0.015 -7.814 1.00 95.00 375 LEU A N 1
ATOM 2868 C CA . LEU A 1 375 ? -9.692 -0.179 -7.544 1.00 95.00 375 LEU A CA 1
ATOM 2869 C C . LEU A 1 375 ? -9.042 -1.212 -8.463 1.00 95.00 375 LEU A C 1
ATOM 2871 O O . LEU A 1 375 ? -7.896 -1.048 -8.862 1.00 95.00 375 LEU A O 1
ATOM 2875 N N . LEU A 1 376 ? -9.761 -2.282 -8.809 1.00 92.88 376 LEU A N 1
ATOM 2876 C CA . LEU A 1 376 ? -9.302 -3.329 -9.730 1.00 92.88 376 LEU A CA 1
ATOM 2877 C C . LEU A 1 376 ? -9.910 -3.188 -11.139 1.00 92.88 376 LEU A C 1
ATOM 2879 O O . LEU A 1 376 ? -9.944 -4.148 -11.916 1.00 92.88 376 LEU A O 1
ATOM 2883 N N . GLY A 1 377 ? -10.412 -1.996 -11.464 1.00 85.50 377 GLY A N 1
ATOM 2884 C CA . GLY A 1 377 ? -10.944 -1.625 -12.768 1.00 85.50 377 GLY A CA 1
ATOM 2885 C C . GLY A 1 377 ? -9.869 -1.596 -13.859 1.00 85.50 377 GLY A C 1
ATOM 2886 O O . GLY A 1 377 ? -8.670 -1.506 -13.582 1.00 85.50 377 GLY A O 1
ATOM 2887 N N . GLY A 1 378 ? -10.311 -1.705 -15.115 1.00 75.44 378 GLY A N 1
ATOM 2888 C CA . GLY A 1 378 ? -9.443 -1.742 -16.303 1.00 75.44 378 GLY A CA 1
ATOM 2889 C C . GLY A 1 378 ? -8.873 -3.123 -16.647 1.00 75.44 378 GLY A C 1
ATOM 2890 O O . GLY A 1 378 ? -8.362 -3.307 -17.742 1.00 75.44 378 GLY A O 1
ATOM 2891 N N . ALA A 1 379 ? -9.009 -4.110 -15.760 1.00 78.88 379 ALA A N 1
ATOM 2892 C CA . ALA A 1 379 ? -8.462 -5.443 -15.983 1.00 78.88 379 ALA A CA 1
ATOM 2893 C C . ALA A 1 379 ? -9.303 -6.299 -16.947 1.00 78.88 379 ALA A C 1
ATOM 2895 O O . ALA A 1 379 ? -10.536 -6.350 -16.836 1.00 78.88 379 ALA A O 1
ATOM 2896 N N . GLU A 1 380 ? -8.642 -7.056 -17.828 1.00 77.75 380 GLU A N 1
ATOM 2897 C CA . GLU A 1 380 ? -9.303 -8.067 -18.655 1.00 77.75 380 GLU A CA 1
ATOM 2898 C C . GLU A 1 380 ? -9.846 -9.215 -17.784 1.00 77.75 380 GLU A C 1
ATOM 2900 O O . GLU A 1 380 ? -9.136 -9.815 -16.967 1.00 77.75 380 GLU A O 1
ATOM 2905 N N . LYS A 1 381 ? -11.135 -9.534 -17.956 1.00 80.69 381 LYS A N 1
ATOM 2906 C CA . LYS A 1 381 ? -11.838 -10.559 -17.172 1.00 80.69 381 LYS A CA 1
ATOM 2907 C C . LYS A 1 381 ? -12.178 -11.758 -18.050 1.00 80.69 381 LYS A C 1
ATOM 2909 O O . LYS A 1 381 ? -12.911 -11.640 -19.027 1.00 80.69 381 LYS A O 1
ATOM 2914 N N . GLU A 1 382 ? -11.703 -12.931 -17.652 1.00 76.12 382 GLU A N 1
ATOM 2915 C CA . GLU A 1 382 ? -12.150 -14.217 -18.177 1.00 76.12 382 GLU A CA 1
ATOM 2916 C C . GLU A 1 382 ? -13.164 -14.825 -17.192 1.00 76.12 382 GLU A C 1
ATOM 2918 O O . GLU A 1 382 ? -12.831 -15.144 -16.044 1.00 76.12 382 GLU A O 1
ATOM 2923 N N . GLU A 1 383 ? -14.409 -15.032 -17.626 1.00 65.81 383 GLU A N 1
ATOM 2924 C CA . GLU A 1 383 ? -15.343 -15.863 -16.865 1.00 65.81 383 GLU A CA 1
ATOM 2925 C C . GLU A 1 383 ? -14.891 -17.323 -16.943 1.00 65.81 383 GLU A C 1
ATOM 2927 O O . GLU A 1 383 ? -14.735 -17.901 -18.024 1.00 65.81 383 GLU A O 1
ATOM 2932 N N . SER A 1 384 ? -14.670 -17.956 -15.789 1.00 50.84 384 SER A N 1
ATOM 2933 C CA . SER A 1 384 ? -14.347 -19.375 -15.770 1.00 50.84 384 SER A CA 1
ATOM 2934 C C . SER A 1 384 ? -15.612 -20.153 -16.128 1.00 50.84 384 SER A C 1
ATOM 2936 O O . SER A 1 384 ? -16.475 -20.378 -15.281 1.00 50.84 384 SER A O 1
ATOM 2938 N N . ALA A 1 385 ? -15.727 -20.570 -17.391 1.00 44.38 385 ALA A N 1
ATOM 2939 C CA . ALA A 1 385 ? -16.775 -21.478 -17.826 1.00 44.38 385 ALA A CA 1
ATOM 2940 C C . ALA A 1 385 ? -16.675 -22.773 -17.007 1.00 44.38 385 ALA A C 1
ATOM 2942 O O . ALA A 1 385 ? -15.867 -23.658 -17.309 1.00 44.38 385 ALA A O 1
ATOM 2943 N N . GLN A 1 386 ? -17.515 -22.915 -15.977 1.00 41.88 386 GLN A N 1
ATOM 2944 C CA . GLN A 1 386 ? -17.841 -24.215 -15.399 1.00 41.88 386 GLN A CA 1
ATOM 2945 C C . GLN A 1 386 ? -18.622 -25.007 -16.446 1.00 41.88 386 GLN A C 1
ATOM 2947 O O . GLN A 1 386 ? -19.833 -25.193 -16.380 1.00 41.88 386 GLN A O 1
ATOM 2952 N N . THR A 1 387 ? -17.904 -25.482 -17.456 1.00 34.22 387 THR A N 1
ATOM 2953 C CA . THR A 1 387 ? -18.425 -26.481 -18.368 1.00 34.22 387 THR A CA 1
ATOM 2954 C C . THR A 1 387 ? -18.338 -27.793 -17.605 1.00 34.22 387 THR A C 1
ATOM 2956 O O . THR A 1 387 ? -17.308 -28.470 -17.629 1.00 34.22 387 THR A O 1
ATOM 2959 N N . TYR A 1 388 ? -19.422 -28.170 -16.923 1.00 36.94 388 TYR A N 1
ATOM 2960 C CA . TYR A 1 388 ? -19.715 -29.581 -16.691 1.00 36.94 388 TYR A CA 1
ATOM 2961 C C . TYR A 1 388 ? -19.887 -30.235 -18.066 1.00 36.94 388 TYR A C 1
ATOM 2963 O O . TYR A 1 388 ? -20.989 -30.470 -18.554 1.00 36.94 388 TYR A O 1
ATOM 2971 N N . SER A 1 389 ? -18.768 -30.503 -18.735 1.00 33.88 389 SER A N 1
ATOM 2972 C CA . SER A 1 389 ? -18.737 -31.452 -19.828 1.00 33.88 389 SER A CA 1
ATOM 2973 C C . SER A 1 389 ? -18.831 -32.821 -19.174 1.00 33.88 389 SER A C 1
ATOM 2975 O O . SER A 1 389 ? -17.840 -33.416 -18.755 1.00 33.88 389 SER A O 1
ATOM 2977 N N . LEU A 1 390 ? -20.069 -33.302 -19.034 1.00 32.62 390 LEU A N 1
ATOM 2978 C CA . LEU A 1 390 ? -20.337 -34.722 -18.875 1.00 32.62 390 LEU A CA 1
ATOM 2979 C C . LEU A 1 390 ? -19.494 -35.446 -19.921 1.00 32.62 390 LEU A C 1
ATOM 2981 O O . LEU A 1 390 ? -19.705 -35.311 -21.129 1.00 32.62 390 LEU A O 1
ATOM 2985 N N . HIS A 1 391 ? -18.479 -36.156 -19.446 1.00 33.81 391 HIS A N 1
ATOM 2986 C CA . HIS A 1 391 ? -17.583 -36.903 -20.302 1.00 33.81 391 HIS A CA 1
ATOM 2987 C C . HIS A 1 391 ? -18.451 -37.891 -21.108 1.00 33.81 391 HIS A C 1
ATOM 2989 O O . HIS A 1 391 ? -19.189 -38.672 -20.502 1.00 33.81 391 HIS A O 1
ATOM 2995 N N . PRO A 1 392 ? -18.376 -37.946 -22.454 1.00 37.06 392 PRO A N 1
ATOM 2996 C CA . PRO A 1 392 ? -19.223 -38.842 -23.258 1.00 37.06 392 PRO A CA 1
ATOM 2997 C C . PRO A 1 392 ? -18.964 -40.347 -23.048 1.00 37.06 392 PRO A C 1
ATOM 2999 O O . PRO A 1 392 ? -19.419 -41.175 -23.839 1.00 37.06 392 PRO A O 1
ATOM 3002 N N . ARG A 1 393 ? -18.208 -40.734 -22.014 1.00 38.72 393 ARG A N 1
ATOM 3003 C CA . ARG A 1 393 ? -17.907 -42.130 -21.686 1.00 38.72 393 ARG A CA 1
ATOM 3004 C C . ARG A 1 393 ? -18.957 -42.793 -20.792 1.00 38.72 393 ARG A C 1
ATOM 3006 O O . ARG A 1 393 ? -19.042 -44.018 -20.837 1.00 38.72 393 ARG A O 1
ATOM 3013 N N . ASP A 1 394 ? -19.824 -42.034 -20.120 1.00 38.59 394 ASP A N 1
ATOM 3014 C CA . ASP A 1 394 ? -20.843 -42.614 -19.227 1.00 38.59 394 ASP A CA 1
ATOM 3015 C C . ASP A 1 394 ? -22.221 -42.827 -19.884 1.00 38.59 394 ASP A C 1
ATOM 3017 O O . ASP A 1 394 ? -23.039 -43.601 -19.391 1.00 38.59 394 ASP A O 1
ATOM 3021 N N . ALA A 1 395 ? -22.451 -42.290 -21.088 1.00 38.12 395 ALA A N 1
ATOM 3022 C CA . ALA A 1 395 ? -23.698 -42.492 -21.840 1.00 38.12 395 ALA A CA 1
ATOM 3023 C C . ALA A 1 395 ? -23.819 -43.874 -22.531 1.00 38.12 395 ALA A C 1
ATOM 3025 O O . ALA A 1 395 ? -24.822 -44.159 -23.184 1.00 38.12 395 ALA A O 1
ATOM 3026 N N . LYS A 1 396 ? -22.814 -44.757 -22.408 1.00 39.97 396 LYS A N 1
ATOM 3027 C CA . LYS A 1 396 ? -22.800 -46.086 -23.060 1.00 39.97 396 LYS A CA 1
ATOM 3028 C C . LYS A 1 396 ? -23.028 -47.281 -22.129 1.00 39.97 396 LYS A C 1
ATOM 3030 O O . LYS A 1 396 ? -22.925 -48.415 -22.589 1.00 39.97 396 LYS A O 1
ATOM 3035 N N . LYS A 1 397 ? -23.384 -47.058 -20.858 1.00 41.59 397 LYS A N 1
ATOM 3036 C CA . LYS A 1 397 ? -23.734 -48.137 -19.908 1.00 41.59 397 LYS A CA 1
ATOM 3037 C C . LYS A 1 397 ? -25.218 -48.244 -19.538 1.00 41.59 397 LYS A C 1
ATOM 3039 O O . LYS A 1 397 ? -25.573 -49.110 -18.753 1.00 41.59 397 LYS A O 1
ATOM 3044 N N . MET A 1 398 ? -26.097 -47.475 -20.179 1.00 42.00 398 MET A N 1
ATOM 3045 C CA . MET A 1 398 ? -27.551 -47.691 -20.141 1.00 42.00 398 MET A CA 1
ATOM 3046 C C . MET A 1 398 ? -28.057 -48.154 -21.507 1.00 42.00 398 MET A C 1
ATOM 3048 O O . MET A 1 398 ? -28.819 -47.473 -22.183 1.00 42.00 398 MET A O 1
ATOM 3052 N N . ARG A 1 399 ? -27.568 -49.310 -21.957 1.00 41.72 399 ARG A N 1
ATOM 3053 C CA . ARG A 1 399 ? -28.230 -50.138 -22.974 1.00 41.72 399 ARG A CA 1
ATOM 3054 C C . ARG A 1 399 ? -27.553 -51.503 -23.019 1.00 41.72 399 ARG A C 1
ATOM 3056 O O . ARG A 1 399 ? -26.715 -51.759 -23.882 1.00 41.72 399 ARG A O 1
ATOM 3063 N N . ARG A 1 400 ? -27.910 -52.349 -22.057 1.00 37.38 400 ARG A N 1
ATOM 3064 C CA . ARG A 1 400 ? -28.125 -53.792 -22.215 1.00 37.38 400 ARG A CA 1
ATOM 3065 C C . ARG A 1 400 ? -28.666 -54.380 -20.928 1.00 37.38 400 ARG A C 1
ATOM 3067 O O . ARG A 1 400 ? -28.120 -54.013 -19.868 1.00 37.38 400 ARG A O 1
#

Radius of gyration: 24.77 Å; Cα contacts (8 Å, |Δi|>4): 532; chains: 1; bounding box: 61×71×81 Å

InterPro domains:
  IPR007701 Interferon-related developmental regulator, N-terminal [PF05004] (3-288)
  IPR011989 Armadillo-like helical [G3DSA:1.25.10.10] (29-288)
  IPR016024 Armadillo-type fold [SSF48371] (43-234)
  IPR039777 Interferon-related developmental regulator [PTHR12354] (13-386)

Sequence (400 aa):
MTMSTLSNGTDSGDEGIGGASDASWATLLQDRIVELQDRKRTNTKGRETTLMSYLHLVKHHYGGRQISGSINEIVSALMKNIRSGGSTVERIYSLKSLQATLLTSPSEVLFDDIYPQLEKTCEDDEDSDVKAAAIWAMAIATLYAGGSEEAASEFLEYIVTIVESDGESISAADSGEVVTAALESWVFVASQIDDITENVYTAIDAFVEQLDSTDVDVQTSAGFNIAFIFEAARDLEEETGEPMNLQYDPKRLISRMREASKPSVKQTSRKDRRHLRKQFASIVTSLEHGKGPGFSTAGRPSFNPHTGGTRAEPGRRNDDDDDMSGFGYREKLRLGSTVVLIDSWSLMARVDAARVVLGGGLPTHFNENPTVAELLGGAEKEESAQTYSLHPRDAKKMRR

Organism: Colletotrichum gloeosporioides (strain Cg-14) (NCBI:txid1237896)

Nearest PDB structures (foldseek):
  5w0v-assembly1_A  TM=6.562E-01  e=1.484E-02  Kluyveromyces lactis
  7ycj-assembly1_A  TM=5.728E-01  e=4.783E-02  Saccharomyces cerevisiae
  8gcn-assembly1_A  TM=5.983E-01  e=6.147E-02  Homo sapiens
  5xbk-assembly2_A  TM=6.207E-01  e=5.876E-01  Homo sapiens
  9ce3-assembly1_C  TM=4.523E-01  e=1.542E-01  Homo sapiens

Mean predicted aligned error: 9.84 Å